Protein AF-0000000068861053 (afdb_homodimer)

Solvent-accessible surface area (backbone atoms only — not comparable to full-atom values): 31686 Å² total; per-residue (Å²): 107,69,65,54,48,49,48,45,47,49,52,53,30,37,48,51,23,45,45,50,47,47,49,28,47,44,50,40,40,70,69,30,47,99,65,58,81,65,46,40,50,53,49,49,38,52,48,47,28,47,41,24,44,53,26,14,46,42,41,76,76,38,82,82,45,64,50,58,52,48,43,45,41,19,20,31,13,18,29,27,35,18,42,12,42,46,40,29,34,52,51,9,43,51,45,47,50,52,54,49,50,51,52,49,53,54,50,59,70,61,54,86,80,71,61,70,78,63,63,88,63,83,74,65,75,71,63,59,28,36,48,41,15,48,51,30,24,54,50,48,53,41,49,35,23,50,32,42,52,74,44,67,76,67,73,76,86,71,84,74,76,84,80,70,83,70,75,82,66,65,64,81,79,61,71,50,81,82,70,37,58,45,52,48,37,35,47,50,13,50,47,50,44,46,42,54,45,30,25,33,42,12,24,28,55,25,48,51,66,89,54,40,41,62,51,42,52,59,52,44,54,35,38,33,50,49,19,34,68,57,29,65,48,57,70,64,57,39,50,54,56,19,46,26,29,44,52,16,23,51,52,21,31,54,48,43,71,70,61,42,91,81,41,66,56,55,25,50,28,18,6,34,25,17,11,34,28,35,34,47,10,47,32,55,36,34,36,39,49,56,68,64,42,79,76,60,57,60,56,67,56,39,45,51,30,19,49,50,23,21,46,51,31,56,26,40,38,74,77,88,109,68,65,55,48,50,49,45,46,50,52,53,31,37,48,50,22,45,46,51,46,46,49,26,47,44,50,39,40,68,70,31,47,100,65,56,80,65,46,42,50,54,50,50,40,51,47,48,28,47,40,22,44,53,26,13,46,41,43,78,75,38,82,84,44,63,50,58,52,49,42,44,41,18,21,30,13,17,30,28,35,18,42,13,42,45,40,28,34,53,52,9,43,52,46,48,51,53,55,50,51,51,53,49,52,53,48,58,70,64,50,82,81,70,61,70,78,64,62,86,63,82,74,66,74,72,61,59,28,36,49,41,15,48,50,30,24,55,49,48,52,41,49,35,24,51,33,43,53,73,46,66,76,68,72,77,84,71,85,76,79,84,80,71,85,71,77,82,66,63,64,81,80,62,73,49,82,83,71,37,58,46,51,48,35,34,47,49,13,51,46,51,46,47,41,52,44,31,26,34,43,12,24,26,56,25,48,52,65,89,53,40,42,60,50,43,52,59,51,43,54,37,37,32,48,50,19,34,68,57,29,64,49,55,70,64,58,39,48,54,55,20,47,28,29,45,51,16,22,52,53,21,32,52,49,41,70,70,59,42,91,82,41,65,56,57,27,50,28,18,6,34,23,17,10,34,28,34,33,47,9,48,32,54,37,34,34,40,50,56,70,64,39,80,76,61,58,59,57,68,58,39,43,49,30,20,49,50,23,21,46,53,31,56,24,41,37,74,76,89

Foldseek 3Di:
DVVVCVVCCCVPLLVLLVVLVVVLVCQLCVQQPVDDLVRSLVSLLVVLLCLLLVLQAVCVVPPDALLCLLLLLLLLLLLLLLCLPLPLLVVLQVLQVVLVVVVVVVVVVPDPPPVPPPPPPPPDRDRVLQVLLQCLQVVLVVLLVVLQPVLPPPDDPDPDDDPPVDDPPVPDLPPDDNVSVNSVSNVVSVLVSLLVLLLLLLLLLLQVRPCNSVSSVSSSSSSSSVSNVNHPDDSVSSNSNSCSSSVSNVVNNVVDVVPDDSDSSNSNSSSSSSNSSCNCSVPVRLVCSQVPVPDSDDNVSSVVSSVVSNSNSNSNSVVD/DVVVCCVCCCPPLLVLLVVLVVVLVCQLCVQQPVDDLVSSLVSLLVVLLCLLLVLQAVCVVPPDALLCLLLLLLLLLLLLLLCLPLPLLVVLQVLQVVLVVVVVVVVVVPDPPPVPPPPPPPPDRDRVLQVLLQCLQVVLVVLLVVLQPVLPPPDDPDPDDDPPVDDPPVPDLPPDDNVSVNSVSSVVSVLVSLLVLLLLLLLLLLQVGPCNSVVSVSSSSSSSSVSNSNHPNDSVSSNSNSCSSSVSNVVNNVVDVVPDDSDSSNSNSSSSSSNSSCNCSVPVRLVCSQVPVPDSDDNVSSVVSSVVSNSNSNSNSVVD

InterPro domains:
  IPR003689 Zinc/iron permease [PF02535] (42-317)

Nearest PDB structures (foldseek):
  5tsb-assembly1_A  TM=7.076E-01  e=1.874E-03  Bordetella bronchiseptica RB50
  4kjr-assembly1_A  TM=2.474E-01  e=1.618E+00  Bacillus subtilis subsp. subtilis str. 168
  6s4m-assembly1_A  TM=2.144E-01  e=9.714E+00  Homo sapiens
  4kjr-assembly1_A  TM=2.520E-01  e=1.442E+00  Bacillus subtilis subsp. subtilis str. 168

Structure (mmCIF, N/CA/C/O backbone):
data_AF-0000000068861053-model_v1
#
loop_
_entity.id
_entity.type
_entity.pdbx_description
1 polymer 'Uncharacterized protein'
#
loop_
_atom_site.group_PDB
_atom_site.id
_atom_site.type_symbol
_atom_site.label_atom_id
_atom_site.label_alt_id
_atom_site.label_comp_id
_atom_site.label_asym_id
_atom_site.label_entity_id
_atom_site.label_seq_id
_atom_site.pdbx_PDB_ins_code
_atom_site.Cartn_x
_atom_site.Cartn_y
_atom_site.Cartn_z
_atom_site.occupancy
_atom_site.B_iso_or_equiv
_atom_site.auth_seq_id
_atom_site.auth_comp_id
_atom_site.auth_asym_id
_atom_site.auth_atom_id
_atom_site.pdbx_PDB_model_num
ATOM 1 N N . MET A 1 1 ? 11.062 -18.984 18.422 1 30.14 1 MET A N 1
ATOM 2 C CA . MET A 1 1 ? 10.07 -17.906 18.391 1 30.14 1 MET A CA 1
ATOM 3 C C . MET A 1 1 ? 9.234 -17.984 17.109 1 30.14 1 MET A C 1
ATOM 5 O O . MET A 1 1 ? 8.008 -17.828 17.172 1 30.14 1 MET A O 1
ATOM 9 N N . GLY A 1 2 ? 9.836 -18.391 16.016 1 35.59 2 GLY A N 1
ATOM 10 C CA . GLY A 1 2 ? 9.141 -18.562 14.758 1 35.59 2 GLY A CA 1
ATOM 11 C C . GLY A 1 2 ? 8.18 -19.734 14.766 1 35.59 2 GLY A C 1
ATOM 12 O O . GLY A 1 2 ? 7.094 -19.656 14.18 1 35.59 2 GLY A O 1
ATOM 13 N N . ARG A 1 3 ? 8.664 -20.844 15.453 1 39.06 3 ARG A N 1
ATOM 14 C CA . ARG A 1 3 ? 7.797 -22.016 15.523 1 39.06 3 ARG A CA 1
ATOM 15 C C . ARG A 1 3 ? 6.562 -21.734 16.375 1 39.06 3 ARG A C 1
ATOM 17 O O . ARG A 1 3 ? 5.461 -22.188 16.047 1 39.06 3 ARG A O 1
ATOM 24 N N . VAL A 1 4 ? 6.816 -21.047 17.438 1 37.22 4 VAL A N 1
ATOM 25 C CA . VAL A 1 4 ? 5.727 -20.766 18.375 1 37.22 4 VAL A CA 1
ATOM 26 C C . VAL A 1 4 ? 4.738 -19.797 17.734 1 37.22 4 VAL A C 1
ATOM 28 O O . VAL A 1 4 ? 3.523 -19.969 17.844 1 37.22 4 VAL A O 1
ATOM 31 N N . LEU A 1 5 ? 5.297 -18.859 17.031 1 36.16 5 LEU A N 1
ATOM 32 C CA . LEU A 1 5 ? 4.406 -17.906 16.359 1 36.16 5 LEU A CA 1
ATOM 33 C C . LEU A 1 5 ? 3.592 -18.609 15.281 1 36.16 5 LEU A C 1
ATOM 35 O O . LEU A 1 5 ? 2.395 -18.344 15.133 1 36.16 5 LEU A O 1
ATOM 39 N N . LYS A 1 6 ? 4.211 -19.578 14.609 1 38.62 6 LYS A N 1
ATOM 40 C CA . LYS A 1 6 ? 3.504 -20.375 13.609 1 38.62 6 LYS A CA 1
ATOM 41 C C . LYS A 1 6 ? 2.387 -21.188 14.242 1 38.62 6 LYS A C 1
ATOM 43 O O . LYS A 1 6 ? 1.282 -21.266 13.703 1 38.62 6 LYS A O 1
ATOM 48 N N . ARG A 1 7 ? 2.822 -21.781 15.391 1 41.66 7 ARG A N 1
ATOM 49 C CA . ARG A 1 7 ? 1.844 -22.609 16.078 1 41.66 7 ARG A CA 1
ATOM 50 C C . ARG A 1 7 ? 0.684 -21.781 16.609 1 41.66 7 ARG A C 1
ATOM 52 O O . ARG A 1 7 ? -0.476 -22.188 16.516 1 41.66 7 ARG A O 1
ATOM 59 N N . PHE A 1 8 ? 1.021 -20.672 17.219 1 39.19 8 PHE A N 1
ATOM 60 C CA . PHE A 1 8 ? 0.018 -19.766 17.781 1 39.19 8 PHE A CA 1
ATOM 61 C C . PHE A 1 8 ? -0.873 -19.188 16.688 1 39.19 8 PHE A C 1
ATOM 63 O O . PHE A 1 8 ? -2.098 -19.172 16.812 1 39.19 8 PHE A O 1
ATOM 70 N N . LEU A 1 9 ? -0.251 -18.734 15.734 1 42.16 9 LEU A N 1
ATOM 71 C CA . LEU A 1 9 ? -1.024 -18.188 14.633 1 42.16 9 LEU A CA 1
ATOM 72 C C . LEU A 1 9 ? -1.871 -19.266 13.961 1 42.16 9 LEU A C 1
ATOM 74 O O . LEU A 1 9 ? -3.018 -19.016 13.586 1 42.16 9 LEU A O 1
ATOM 78 N N . LYS A 1 10 ? -1.307 -20.391 13.898 1 42.62 10 LYS A N 1
ATOM 79 C CA . LYS A 1 10 ? -2.053 -21.5 13.328 1 42.62 10 LYS A CA 1
ATOM 80 C C . LYS A 1 10 ? -3.26 -21.859 14.195 1 42.62 10 LYS A C 1
ATOM 82 O O . LYS A 1 10 ? -4.355 -22.078 13.68 1 42.62 10 LYS A O 1
ATOM 87 N N . GLU A 1 11 ? -2.914 -21.969 15.492 1 43.56 11 GLU A N 1
ATOM 88 C CA . GLU A 1 11 ? -3.984 -22.484 16.344 1 43.56 11 GLU A CA 1
ATOM 89 C C . GLU A 1 11 ? -5.066 -21.438 16.562 1 43.56 11 GLU A C 1
ATOM 91 O O . GLU A 1 11 ? -6.254 -21.719 16.406 1 43.56 11 GLU A O 1
ATOM 96 N N . HIS A 1 12 ? -4.645 -20.328 17.109 1 45.19 12 HIS A N 1
ATOM 97 C CA . HIS A 1 12 ? -5.66 -19.359 17.516 1 45.19 12 HIS A CA 1
ATOM 98 C C . HIS A 1 12 ? -6.219 -18.594 16.312 1 45.19 12 HIS A C 1
ATOM 100 O O . HIS A 1 12 ? -7.418 -18.312 16.25 1 45.19 12 HIS A O 1
ATOM 106 N N . ALA A 1 13 ? -5.332 -18.203 15.547 1 43.81 13 ALA A N 1
ATOM 107 C CA . ALA A 1 13 ? -5.785 -17.578 14.312 1 43.81 13 ALA A CA 1
ATOM 108 C C . ALA A 1 13 ? -6.664 -18.516 13.5 1 43.81 13 ALA A C 1
ATOM 110 O O . ALA A 1 13 ? -7.648 -18.094 12.891 1 43.81 13 ALA A O 1
ATOM 111 N N . ALA A 1 14 ? -6.285 -19.719 13.641 1 44.69 14 ALA A N 1
ATOM 112 C CA . ALA A 1 14 ? -7.102 -20.734 12.984 1 44.69 14 ALA A CA 1
ATOM 113 C C . ALA A 1 14 ? -8.508 -20.797 13.578 1 44.69 14 ALA A C 1
ATOM 115 O O . ALA A 1 14 ? -9.492 -20.891 12.852 1 44.69 14 ALA A O 1
ATOM 116 N N . TYR A 1 15 ? -8.539 -20.672 14.914 1 47.94 15 TYR A N 1
ATOM 117 C CA . TYR A 1 15 ? -9.852 -20.734 15.555 1 47.94 15 TYR A CA 1
ATOM 118 C C . TYR A 1 15 ? -10.688 -19.516 15.203 1 47.94 15 TYR A C 1
ATOM 120 O O . TYR A 1 15 ? -11.875 -19.625 14.906 1 47.94 15 TYR A O 1
ATOM 128 N N . ALA A 1 16 ? -9.992 -18.422 15.25 1 47.97 16 ALA A N 1
ATOM 129 C CA . ALA A 1 16 ? -10.727 -17.188 14.922 1 47.97 16 ALA A CA 1
ATOM 130 C C . ALA A 1 16 ? -11.125 -17.172 13.453 1 47.97 16 ALA A C 1
ATOM 132 O O . ALA A 1 16 ? -12.258 -16.828 13.117 1 47.97 16 ALA A O 1
ATOM 133 N N . ALA A 1 17 ? -10.219 -17.516 12.648 1 50.34 17 ALA A N 1
ATOM 134 C CA . ALA A 1 17 ? -10.516 -17.609 11.227 1 50.34 17 ALA A CA 1
ATOM 135 C C . ALA A 1 17 ? -11.602 -18.656 10.961 1 50.34 17 ALA A C 1
ATOM 137 O O . ALA A 1 17 ? -12.5 -18.438 10.141 1 50.34 17 ALA A O 1
ATOM 138 N N . ALA A 1 18 ? -11.43 -19.703 11.734 1 53.09 18 ALA A N 1
ATOM 139 C CA . ALA A 1 18 ? -12.453 -20.75 11.641 1 53.09 18 ALA A CA 1
ATOM 140 C C . ALA A 1 18 ? -13.82 -20.219 12.078 1 53.09 18 ALA A C 1
ATOM 142 O O . ALA A 1 18 ? -14.844 -20.547 11.469 1 53.09 18 ALA A O 1
ATOM 143 N N . GLY A 1 19 ? -13.773 -19.391 13.055 1 51.62 19 GLY A N 1
ATOM 144 C CA . GLY A 1 19 ? -15.031 -18.797 13.5 1 51.62 19 GLY A CA 1
ATOM 145 C C . GLY A 1 19 ? -15.641 -17.875 12.477 1 51.62 19 GLY A C 1
ATOM 146 O O . GLY A 1 19 ? -16.844 -17.938 12.211 1 51.62 19 GLY A O 1
ATOM 147 N N . VAL A 1 20 ? -14.82 -17.016 11.945 1 55 20 VAL A N 1
ATOM 148 C CA . VAL A 1 20 ? -15.305 -16.078 10.938 1 55 20 VAL A CA 1
ATOM 149 C C . VAL A 1 20 ? -15.766 -16.844 9.695 1 55 20 VAL A C 1
ATOM 151 O O . VAL A 1 20 ? -16.828 -16.547 9.141 1 55 20 VAL A O 1
ATOM 154 N N . ALA A 1 21 ? -14.906 -17.781 9.344 1 55.16 21 ALA A N 1
ATOM 155 C CA . ALA A 1 21 ? -15.281 -18.609 8.203 1 55.16 21 ALA A CA 1
ATOM 156 C C . ALA A 1 21 ? -16.562 -19.375 8.477 1 55.16 21 ALA A C 1
ATOM 158 O O . ALA A 1 21 ? -17.438 -19.484 7.609 1 55.16 21 ALA A O 1
ATOM 159 N N . ALA A 1 22 ? -16.578 -19.875 9.68 1 57.91 22 ALA A N 1
ATOM 160 C CA . ALA A 1 22 ? -17.781 -20.594 10.086 1 57.91 22 ALA A CA 1
ATOM 161 C C . ALA A 1 22 ? -19 -19.672 10.086 1 57.91 22 ALA A C 1
ATOM 163 O O . ALA A 1 22 ? -20.094 -20.062 9.641 1 57.91 22 ALA A O 1
ATOM 164 N N . THR A 1 23 ? -18.781 -18.5 10.594 1 55.31 23 THR A N 1
ATOM 165 C CA . THR A 1 23 ? -19.875 -17.531 10.594 1 55.31 23 THR A CA 1
ATOM 166 C C . THR A 1 23 ? -20.266 -17.156 9.164 1 55.31 23 THR A C 1
ATOM 168 O O . THR A 1 23 ? -21.453 -17.094 8.852 1 55.31 23 THR A O 1
ATOM 171 N N . ALA A 1 24 ? -19.297 -16.922 8.375 1 58.34 24 ALA A N 1
ATOM 172 C CA . ALA A 1 24 ? -19.562 -16.594 6.98 1 58.34 24 ALA A CA 1
ATOM 173 C C . ALA A 1 24 ? -20.297 -17.734 6.273 1 58.34 24 ALA A C 1
ATOM 175 O O . ALA A 1 24 ? -21.25 -17.484 5.535 1 58.34 24 ALA A O 1
ATOM 176 N N . ARG A 1 25 ? -19.812 -18.938 6.457 1 60.16 25 ARG A N 1
ATOM 177 C CA . ARG A 1 25 ? -20.469 -20.109 5.879 1 60.16 25 ARG A CA 1
ATOM 178 C C . ARG A 1 25 ? -21.875 -20.281 6.445 1 60.16 25 ARG A C 1
ATOM 180 O O . ARG A 1 25 ? -22.797 -20.656 5.719 1 60.16 25 ARG A O 1
ATOM 187 N N . GLY A 1 26 ? -21.891 -20.078 7.695 1 59.41 26 GLY A N 1
ATOM 188 C CA . GLY A 1 26 ? -23.203 -20.156 8.32 1 59.41 26 GLY A CA 1
ATOM 189 C C . GLY A 1 26 ? -24.203 -19.172 7.746 1 59.41 26 GLY A C 1
ATOM 190 O O . GLY A 1 26 ? -25.359 -19.516 7.496 1 59.41 26 GLY A O 1
ATOM 191 N N . ILE A 1 27 ? -23.734 -18 7.539 1 58.09 27 ILE A N 1
ATOM 192 C CA . ILE A 1 27 ? -24.609 -17 6.938 1 58.09 27 ILE A CA 1
ATOM 193 C C . ILE A 1 27 ? -24.984 -17.422 5.52 1 58.09 27 ILE A C 1
ATOM 195 O O . ILE A 1 27 ? -26.141 -17.297 5.113 1 58.09 27 ILE A O 1
ATOM 199 N N . GLY A 1 28 ? -23.969 -17.812 4.871 1 57.44 28 GLY A N 1
ATOM 200 C CA . GLY A 1 28 ? -24.219 -18.312 3.525 1 57.44 28 GLY A CA 1
ATOM 201 C C . GLY A 1 28 ? -25.219 -19.453 3.486 1 57.44 28 GLY A C 1
ATOM 202 O O . GLY A 1 28 ? -26.109 -19.469 2.635 1 57.44 28 GLY A O 1
ATOM 203 N N . GLU A 1 29 ? -24.891 -20.484 4.359 1 60.72 29 GLU A N 1
ATOM 204 C CA . GLU A 1 29 ? -25.781 -21.625 4.43 1 60.72 29 GLU A CA 1
ATOM 205 C C . GLU A 1 29 ? -27.188 -21.219 4.859 1 60.72 29 GLU A C 1
ATOM 207 O O . GLU A 1 29 ? -28.188 -21.734 4.336 1 60.72 29 GLU A O 1
ATOM 212 N N . ALA A 1 30 ? -27.156 -20.5 5.906 1 54.72 30 ALA A N 1
ATOM 213 C CA . ALA A 1 30 ? -28.453 -20.047 6.414 1 54.72 30 ALA A CA 1
ATOM 214 C C . ALA A 1 30 ? -29.234 -19.297 5.336 1 54.72 30 ALA A C 1
ATOM 216 O O . ALA A 1 30 ? -30.453 -19.422 5.254 1 54.72 30 ALA A O 1
ATOM 217 N N . ALA A 1 31 ? -28.516 -18.453 4.707 1 52.94 31 ALA A N 1
ATOM 218 C CA . ALA A 1 31 ? -29.156 -17.641 3.693 1 52.94 31 ALA A CA 1
ATOM 219 C C . ALA A 1 31 ? -29.516 -18.453 2.461 1 52.94 31 ALA A C 1
ATOM 221 O O . ALA A 1 31 ? -30.484 -18.156 1.761 1 52.94 31 ALA A O 1
ATOM 222 N N . SER A 1 32 ? -28.594 -19.297 2.07 1 53.94 32 SER A N 1
ATOM 223 C CA . SER A 1 32 ? -28.844 -19.953 0.788 1 53.94 32 SER A CA 1
ATOM 224 C C . SER A 1 32 ? -29.469 -21.328 0.979 1 53.94 32 SER A C 1
ATOM 226 O O . SER A 1 32 ? -29.953 -21.938 0.019 1 53.94 32 SER A O 1
ATOM 228 N N . GLY A 1 33 ? -29.984 -21.812 2.109 1 46 33 GLY A N 1
ATOM 229 C CA . GLY A 1 33 ? -30.281 -23.234 2.158 1 46 33 GLY A CA 1
ATOM 230 C C . GLY A 1 33 ? -29.219 -24.109 1.52 1 46 33 GLY A C 1
ATOM 231 O O . GLY A 1 33 ? -28.156 -23.609 1.144 1 46 33 GLY A O 1
ATOM 232 N N . GLU A 1 34 ? -29.281 -25.547 1.43 1 46.91 34 GLU A N 1
ATOM 233 C CA . GLU A 1 34 ? -28.391 -26.469 0.75 1 46.91 34 GLU A CA 1
ATOM 234 C C . GLU A 1 34 ? -27.875 -25.875 -0.56 1 46.91 34 GLU A C 1
ATOM 236 O O . GLU A 1 34 ? -27.141 -26.531 -1.297 1 46.91 34 GLU A O 1
ATOM 241 N N . GLU A 1 35 ? -28.547 -24.891 -1.276 1 49.84 35 GLU A N 1
ATOM 242 C CA . GLU A 1 35 ? -28.516 -24.703 -2.725 1 49.84 35 GLU A CA 1
ATOM 243 C C . GLU A 1 35 ? -27.219 -24.047 -3.17 1 49.84 35 GLU A C 1
ATOM 245 O O . GLU A 1 35 ? -26.469 -23.516 -2.346 1 49.84 35 GLU A O 1
ATOM 250 N N . SER A 1 36 ? -26.984 -23.391 -4.613 1 62.16 36 SER A N 1
ATOM 251 C CA . SER A 1 36 ? -26.047 -23.172 -5.711 1 62.16 36 SER A CA 1
ATOM 252 C C . SER A 1 36 ? -25.25 -21.875 -5.512 1 62.16 36 SER A C 1
ATOM 254 O O . SER A 1 36 ? -25.688 -20.984 -4.789 1 62.16 36 SER A O 1
ATOM 256 N N . GLU A 1 37 ? -23.984 -21.812 -5.699 1 64.62 37 GLU A N 1
ATOM 257 C CA . GLU A 1 37 ? -23.031 -20.719 -5.82 1 64.62 37 GLU A CA 1
ATOM 258 C C . GLU A 1 37 ? -23.719 -19.422 -6.25 1 64.62 37 GLU A C 1
ATOM 260 O O . GLU A 1 37 ? -23.422 -18.344 -5.738 1 64.62 37 GLU A O 1
ATOM 265 N N . ASP A 1 38 ? -24.812 -19.578 -6.922 1 72.69 38 ASP A N 1
ATOM 266 C CA . ASP A 1 38 ? -25.516 -18.422 -7.434 1 72.69 38 ASP A CA 1
ATOM 267 C C . ASP A 1 38 ? -26.391 -17.781 -6.348 1 72.69 38 ASP A C 1
ATOM 269 O O . ASP A 1 38 ? -26.484 -16.562 -6.266 1 72.69 38 ASP A O 1
ATOM 273 N N . GLN A 1 39 ? -26.891 -18.594 -5.484 1 78.62 39 GLN A N 1
ATOM 274 C CA . GLN A 1 39 ? -27.75 -18.062 -4.438 1 78.62 39 GLN A CA 1
ATOM 275 C C . GLN A 1 39 ? -26.938 -17.297 -3.395 1 78.62 39 GLN A C 1
ATOM 277 O O . GLN A 1 39 ? -27.375 -16.25 -2.91 1 78.62 39 GLN A O 1
ATOM 282 N N . SER A 1 40 ? -25.844 -17.797 -3.113 1 81.88 40 SER A N 1
ATOM 283 C CA . SER A 1 40 ? -24.969 -17.125 -2.146 1 81.88 40 SER A CA 1
ATOM 284 C C . SER A 1 40 ? -24.547 -15.758 -2.65 1 81.88 40 SER A C 1
ATOM 286 O O . SER A 1 40 ? -24.375 -14.828 -1.859 1 81.88 40 SER A O 1
ATOM 288 N N . PHE A 1 41 ? -24.484 -15.633 -3.961 1 87.19 41 PHE A N 1
ATOM 289 C CA . PHE A 1 41 ? -24.062 -14.383 -4.582 1 87.19 41 PHE A CA 1
ATOM 290 C C . PHE A 1 41 ? -25.109 -13.297 -4.363 1 87.19 41 PHE A C 1
ATOM 292 O O . PHE A 1 41 ? -24.781 -12.203 -3.895 1 87.19 41 PHE A O 1
ATOM 299 N N . TYR A 1 42 ? -26.344 -13.609 -4.539 1 87.31 42 TYR A N 1
ATOM 300 C CA . TYR A 1 42 ? -27.422 -12.625 -4.438 1 87.31 42 TYR A CA 1
ATOM 301 C C . TYR A 1 42 ? -27.734 -12.297 -2.979 1 87.31 42 TYR A C 1
ATOM 303 O O . TYR A 1 42 ? -28.094 -11.164 -2.65 1 87.31 42 TYR A O 1
ATOM 311 N N . VAL A 1 43 ? -27.531 -13.242 -2.164 1 86.88 43 VAL A N 1
ATOM 312 C CA . VAL A 1 43 ? -27.734 -13.008 -0.738 1 86.88 43 VAL A CA 1
ATOM 313 C C . VAL A 1 43 ? -26.672 -12.047 -0.218 1 86.88 43 VAL A C 1
ATOM 315 O O . VAL A 1 43 ? -26.969 -11.102 0.515 1 86.88 43 VAL A O 1
ATOM 318 N N . ALA A 1 44 ? -25.453 -12.328 -0.64 1 88 44 ALA A N 1
ATOM 319 C CA . ALA A 1 44 ? -24.359 -11.453 -0.238 1 88 44 ALA A CA 1
ATOM 320 C C . ALA A 1 44 ? -24.594 -10.031 -0.744 1 88 44 ALA A C 1
ATOM 322 O O . ALA A 1 44 ? -24.359 -9.062 -0.018 1 88 44 ALA A O 1
ATOM 323 N N . MET A 1 45 ? -25.062 -9.945 -1.951 1 89.62 45 MET A N 1
ATOM 324 C CA . MET A 1 45 ? -25.328 -8.656 -2.572 1 89.62 45 MET A CA 1
ATOM 325 C C . MET A 1 45 ? -26.391 -7.887 -1.791 1 89.62 45 MET A C 1
ATOM 327 O O . MET A 1 45 ? -26.203 -6.711 -1.474 1 89.62 45 MET A O 1
ATOM 331 N N . ALA A 1 46 ? -27.453 -8.562 -1.428 1 89.5 46 ALA A N 1
ATOM 332 C CA . ALA A 1 46 ? -28.562 -7.949 -0.697 1 89.5 46 ALA A CA 1
ATOM 333 C C . ALA A 1 46 ? -28.141 -7.555 0.713 1 89.5 46 ALA A C 1
ATOM 335 O O . ALA A 1 46 ? -28.5 -6.48 1.197 1 89.5 46 ALA A O 1
ATOM 336 N N . LEU A 1 47 ? -27.375 -8.367 1.295 1 88.62 47 LEU A N 1
ATOM 337 C CA . LEU A 1 47 ? -26.938 -8.109 2.662 1 88.62 47 LEU A CA 1
ATOM 338 C C . LEU A 1 47 ? -25.969 -6.926 2.709 1 88.62 47 LEU A C 1
ATOM 340 O O . LEU A 1 47 ? -26.016 -6.121 3.641 1 88.62 47 LEU A O 1
ATOM 344 N N . LEU A 1 48 ? -25.094 -6.887 1.726 1 91.31 48 LEU A N 1
ATOM 345 C CA . LEU A 1 48 ? -24.172 -5.766 1.689 1 91.31 48 LEU A CA 1
ATOM 346 C C . LEU A 1 48 ? -24.906 -4.449 1.468 1 91.31 48 LEU A C 1
ATOM 348 O O . LEU A 1 48 ? -24.547 -3.428 2.059 1 91.31 48 LEU A O 1
ATOM 352 N N . PHE A 1 49 ? -25.953 -4.504 0.63 1 90.5 49 PHE A N 1
ATOM 353 C CA . PHE A 1 49 ? -26.781 -3.32 0.421 1 90.5 49 PHE A CA 1
ATOM 354 C C . PHE A 1 49 ? -27.469 -2.906 1.715 1 90.5 49 PHE A C 1
ATOM 356 O O . PHE A 1 49 ? -27.438 -1.731 2.09 1 90.5 49 PHE A O 1
ATOM 363 N N . ALA A 1 50 ? -28.031 -3.848 2.363 1 88.69 50 ALA A N 1
ATOM 364 C CA . ALA A 1 50 ? -28.766 -3.582 3.594 1 88.69 50 ALA A CA 1
ATOM 365 C C . ALA A 1 50 ? -27.844 -3.047 4.684 1 88.69 50 ALA A C 1
ATOM 367 O O . ALA A 1 50 ? -28.203 -2.102 5.395 1 88.69 50 ALA A O 1
ATOM 368 N N . LEU A 1 51 ? -26.766 -3.65 4.805 1 88.25 51 LEU A N 1
ATOM 369 C CA . LEU A 1 51 ? -25.797 -3.236 5.82 1 88.25 51 LEU A CA 1
ATOM 370 C C . LEU A 1 51 ? -25.375 -1.786 5.609 1 88.25 51 LEU A C 1
ATOM 372 O O . LEU A 1 51 ? -25.344 -1 6.559 1 88.25 51 LEU A O 1
ATOM 376 N N . ALA A 1 52 ? -25.047 -1.462 4.387 1 87.94 52 ALA A N 1
ATOM 377 C CA . ALA A 1 52 ? -24.609 -0.103 4.07 1 87.94 52 ALA A CA 1
ATOM 378 C C . ALA A 1 52 ? -25.75 0.894 4.254 1 87.94 52 ALA A C 1
ATOM 380 O O . ALA A 1 52 ? -25.562 1.978 4.809 1 87.94 52 ALA A O 1
ATOM 381 N N . PHE A 1 53 ? -26.922 0.499 3.85 1 85.31 53 PHE A N 1
ATOM 382 C CA . PHE A 1 53 ? -28.062 1.409 3.883 1 85.31 53 PHE A CA 1
ATOM 383 C C . PHE A 1 53 ? -28.562 1.608 5.309 1 85.31 53 PHE A C 1
ATOM 385 O O . PHE A 1 53 ? -28.812 2.738 5.734 1 85.31 53 PHE A O 1
ATOM 392 N N . ILE A 1 54 ? -28.641 0.606 6.082 1 83.5 54 ILE A N 1
ATOM 393 C CA . ILE A 1 54 ? -29.141 0.679 7.453 1 83.5 54 ILE A CA 1
ATOM 394 C C . ILE A 1 54 ? -28.062 1.267 8.359 1 83.5 54 ILE A C 1
ATOM 396 O O . ILE A 1 54 ? -28.359 2.045 9.266 1 83.5 54 ILE A O 1
ATOM 400 N N . GLY A 1 55 ? -26.844 0.899 8.141 1 82.06 55 GLY A N 1
ATOM 401 C CA . GLY A 1 55 ? -25.734 1.411 8.938 1 82.06 55 GLY A CA 1
ATOM 402 C C . GLY A 1 55 ? -25.625 2.924 8.898 1 82.06 55 GLY A C 1
ATOM 403 O O . GLY A 1 55 ? -25.203 3.547 9.875 1 82.06 55 GLY A O 1
ATOM 404 N N . GLY A 1 56 ? -25.922 3.498 7.773 1 79.19 56 GLY A N 1
ATOM 405 C CA . GLY A 1 56 ? -25.859 4.941 7.629 1 79.19 56 GLY A CA 1
ATOM 406 C C . GLY A 1 56 ? -26.875 5.676 8.469 1 79.19 56 GLY A C 1
ATOM 407 O O . GLY A 1 56 ? -26.719 6.863 8.766 1 79.19 56 GLY A O 1
ATOM 408 N N . PHE A 1 57 ? -27.891 4.969 8.945 1 77.69 57 PHE A N 1
ATOM 409 C CA . PHE A 1 57 ? -28.953 5.605 9.727 1 77.69 57 PHE A CA 1
ATOM 410 C C . PHE A 1 57 ? -28.75 5.344 11.211 1 77.69 57 PHE A C 1
ATOM 412 O O . PHE A 1 57 ? -29.422 5.949 12.055 1 77.69 57 PHE A O 1
ATOM 419 N N . LEU A 1 58 ? -27.781 4.609 11.531 1 76.62 58 LEU A N 1
ATOM 420 C CA . LEU A 1 58 ? -27.578 4.188 12.906 1 76.62 58 LEU A CA 1
ATOM 421 C C . LEU A 1 58 ? -27.109 5.355 13.766 1 76.62 58 LEU A C 1
ATOM 423 O O . LEU A 1 58 ? -27.516 5.484 14.922 1 76.62 58 LEU A O 1
ATOM 427 N N . PRO A 1 59 ? -26.297 6.242 13.227 1 73.62 59 PRO A N 1
ATOM 428 C CA . PRO A 1 59 ? -25.875 7.375 14.055 1 73.62 59 PRO A CA 1
ATOM 429 C C . PRO A 1 59 ? -27.047 8.273 14.461 1 73.62 59 PRO A C 1
ATOM 431 O O . PRO A 1 59 ? -26.922 9.039 15.422 1 73.62 59 PRO A O 1
ATOM 434 N N . MET A 1 60 ? -28.078 8.211 13.734 1 69.19 60 MET A N 1
ATOM 435 C CA . MET A 1 60 ? -29.25 9.016 14.07 1 69.19 60 MET A CA 1
ATOM 436 C C . MET A 1 60 ? -29.922 8.484 15.328 1 69.19 60 MET A C 1
ATOM 438 O O . MET A 1 60 ? -30.609 9.227 16.031 1 69.19 60 MET A O 1
ATOM 442 N N . ILE A 1 61 ? -29.688 7.258 15.531 1 67.5 61 ILE A N 1
ATOM 443 C CA . ILE A 1 61 ? -30.344 6.629 16.672 1 67.5 61 ILE A CA 1
ATOM 444 C C . ILE A 1 61 ? -29.375 6.516 17.828 1 67.5 61 ILE A C 1
ATOM 446 O O . ILE A 1 61 ? -29.766 6.59 19 1 67.5 61 ILE A O 1
ATOM 450 N N . LEU A 1 62 ? -28.172 6.34 17.453 1 71 62 LEU A N 1
ATOM 451 C CA . LEU A 1 62 ? -27.156 6.152 18.484 1 71 62 LEU A CA 1
ATOM 452 C C . LEU A 1 62 ? -26.312 7.414 18.656 1 71 62 LEU A C 1
ATOM 454 O O . LEU A 1 62 ? -26.078 8.148 17.688 1 71 62 LEU A O 1
ATOM 458 N N . GLN A 1 63 ? -26.031 7.852 19.891 1 68.38 63 GLN A N 1
ATOM 459 C CA . GLN A 1 63 ? -25.125 8.969 20.141 1 68.38 63 GLN A CA 1
ATOM 460 C C . GLN A 1 63 ? -23.734 8.672 19.594 1 68.38 63 GLN A C 1
ATOM 462 O O . GLN A 1 63 ? -23.188 7.59 19.828 1 68.38 63 GLN A O 1
ATOM 467 N N . LYS A 1 64 ? -23.375 9.5 18.656 1 70.12 64 LYS A N 1
ATOM 468 C CA . LYS A 1 64 ? -22.031 9.375 18.094 1 70.12 64 LYS A CA 1
ATOM 469 C C . LYS A 1 64 ? -20.969 9.516 19.188 1 70.12 64 LYS A C 1
ATOM 471 O O . LYS A 1 64 ? -21 10.461 19.969 1 70.12 64 LYS A O 1
ATOM 476 N N . ASN A 1 65 ? -20.328 8.367 19.484 1 77.44 65 ASN A N 1
ATOM 477 C CA . ASN A 1 65 ? -19.188 8.359 20.391 1 77.44 65 ASN A CA 1
ATOM 478 C C . ASN A 1 65 ? -17.875 8.398 19.625 1 77.44 65 ASN A C 1
ATOM 480 O O . ASN A 1 65 ? -17.562 7.473 18.875 1 77.44 65 ASN A O 1
ATOM 484 N N . ASP A 1 66 ? -17.156 9.43 19.875 1 80.69 66 ASP A N 1
ATOM 485 C CA . ASP A 1 66 ? -15.93 9.664 19.125 1 80.69 66 ASP A CA 1
ATOM 486 C C . ASP A 1 66 ? -14.922 8.539 19.359 1 80.69 66 ASP A C 1
ATOM 488 O O . ASP A 1 66 ? -14.148 8.188 18.453 1 80.69 66 ASP A O 1
ATOM 492 N N . ALA A 1 67 ? -15 7.988 20.516 1 82.88 67 ALA A N 1
ATOM 493 C CA . ALA A 1 67 ? -14.055 6.922 20.844 1 82.88 67 ALA A CA 1
ATOM 494 C C . ALA A 1 67 ? -14.383 5.645 20.078 1 82.88 67 ALA A C 1
ATOM 496 O O . ALA A 1 67 ? -13.484 4.949 19.594 1 82.88 67 ALA A O 1
ATOM 497 N N . ILE A 1 68 ? -15.688 5.383 19.938 1 82.69 68 ILE A N 1
ATOM 498 C CA . ILE A 1 68 ? -16.125 4.188 19.234 1 82.69 68 ILE A CA 1
ATOM 499 C C . ILE A 1 68 ? -15.852 4.355 17.734 1 82.69 68 ILE A C 1
ATOM 501 O O . ILE A 1 68 ? -15.438 3.406 17.062 1 82.69 68 ILE A O 1
ATOM 505 N N . LEU A 1 69 ? -15.992 5.531 17.266 1 83 69 LEU A N 1
ATOM 506 C CA . LEU A 1 69 ? -15.727 5.793 15.859 1 83 69 LEU A CA 1
ATOM 507 C C . LEU A 1 69 ? -14.234 5.691 15.562 1 83 69 LEU A C 1
ATOM 509 O O . LEU A 1 69 ? -13.844 5.176 14.508 1 83 69 LEU A O 1
ATOM 513 N N . CYS A 1 70 ? -13.469 6.113 16.531 1 87.06 70 CYS A N 1
ATOM 514 C CA . CYS A 1 70 ? -12.023 6.074 16.375 1 87.06 70 CYS A CA 1
ATOM 515 C C . CYS A 1 70 ? -11.523 4.637 16.312 1 87.06 70 CYS A C 1
ATOM 517 O O . CYS A 1 70 ? -10.812 4.266 15.367 1 87.06 70 CYS A O 1
ATOM 519 N N . VAL A 1 71 ? -11.961 3.863 17.234 1 88 71 VAL A N 1
ATOM 520 C CA . VAL A 1 71 ? -11.477 2.484 17.281 1 88 71 VAL A CA 1
ATOM 521 C C . VAL A 1 71 ? -12.07 1.69 16.125 1 88 71 VAL A C 1
ATOM 523 O O . VAL A 1 71 ? -11.406 0.833 15.547 1 88 71 VAL A O 1
ATOM 526 N N . GLY A 1 72 ? -13.336 1.972 15.82 1 87.19 72 GLY A N 1
ATOM 527 C CA . GLY A 1 72 ? -13.961 1.333 14.664 1 87.19 72 GLY A CA 1
ATOM 528 C C . GLY A 1 72 ? -13.25 1.643 13.359 1 87.19 72 GLY A C 1
ATOM 529 O O . GLY A 1 72 ? -13.055 0.755 12.531 1 87.19 72 GLY A O 1
ATOM 530 N N . ASP A 1 73 ? -12.859 2.83 13.203 1 88.69 73 ASP A N 1
ATOM 531 C CA . ASP A 1 73 ? -12.133 3.248 12.008 1 88.69 73 ASP A CA 1
ATOM 532 C C . ASP A 1 73 ? -10.781 2.557 11.922 1 88.69 73 ASP A C 1
ATOM 534 O O . ASP A 1 73 ? -10.367 2.111 10.844 1 88.69 73 ASP A O 1
ATOM 538 N N . CYS A 1 74 ? -10.156 2.48 13.062 1 92.06 74 CYS A N 1
ATOM 539 C CA . CYS A 1 74 ? -8.852 1.827 13.078 1 92.06 74 CYS A CA 1
ATOM 540 C C . CYS A 1 74 ? -8.984 0.344 12.75 1 92.06 74 CYS A C 1
ATOM 542 O O . CYS A 1 74 ? -8.188 -0.201 11.984 1 92.06 74 CYS A O 1
ATOM 544 N N . PHE A 1 75 ? -9.969 -0.257 13.359 1 91.56 75 PHE A N 1
ATOM 545 C CA . PHE A 1 75 ? -10.25 -1.655 13.062 1 91.56 75 PHE A CA 1
ATOM 546 C C . PHE A 1 75 ? -10.555 -1.84 11.578 1 91.56 75 PHE A C 1
ATOM 548 O O . PHE A 1 75 ? -9.992 -2.725 10.93 1 91.56 75 PHE A O 1
ATOM 555 N N . SER A 1 76 ? -11.391 -0.968 11.039 1 89.75 76 SER A N 1
ATOM 556 C CA . SER A 1 76 ? -11.773 -1.027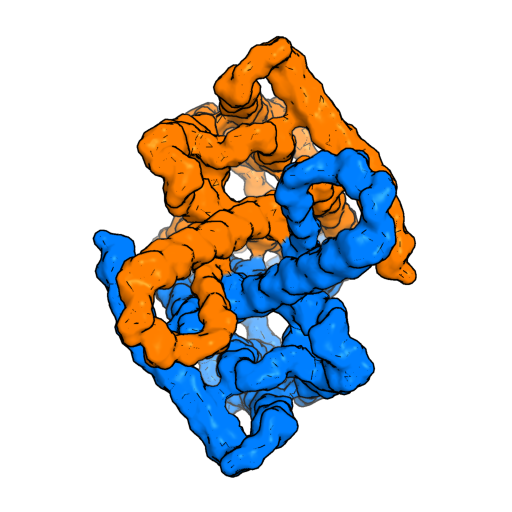 9.633 1 89.75 76 SER A CA 1
ATOM 557 C C . SER A 1 76 ? -10.578 -0.776 8.719 1 89.75 76 SER A C 1
ATOM 559 O O . SER A 1 76 ? -10.438 -1.422 7.68 1 89.75 76 SER A O 1
ATOM 561 N N . GLY A 1 77 ? -9.766 0.197 9.109 1 93 77 GLY A N 1
ATOM 562 C CA . GLY A 1 77 ? -8.57 0.468 8.336 1 93 77 GLY A CA 1
ATOM 563 C C . GLY A 1 77 ? -7.645 -0.729 8.234 1 93 77 GLY A C 1
ATOM 564 O O . GLY A 1 77 ? -7.133 -1.034 7.152 1 93 77 GLY A O 1
ATOM 565 N N . GLY A 1 78 ? -7.406 -1.437 9.383 1 94.69 78 GLY A N 1
ATOM 566 C CA . GLY A 1 78 ? -6.621 -2.658 9.375 1 94.69 78 GLY A CA 1
ATOM 567 C C . GLY A 1 78 ? -7.219 -3.752 8.508 1 94.69 78 GLY A C 1
ATOM 568 O O . GLY A 1 78 ? -6.496 -4.461 7.809 1 94.69 78 GLY A O 1
ATOM 569 N N . LEU A 1 79 ? -8.484 -3.861 8.586 1 92.25 79 LEU A N 1
ATOM 570 C CA . LEU A 1 79 ? -9.203 -4.848 7.785 1 92.25 79 LEU A CA 1
ATOM 571 C C . LEU A 1 79 ? -9.008 -4.586 6.297 1 92.25 79 LEU A C 1
ATOM 573 O O . LEU A 1 79 ? -8.773 -5.516 5.52 1 92.25 79 LEU A O 1
ATOM 577 N N . LEU A 1 80 ? -9.109 -3.344 5.926 1 92.38 80 LEU A N 1
ATOM 578 C CA . LEU A 1 80 ? -8.984 -2.957 4.523 1 92.38 80 LEU A CA 1
ATOM 579 C C . LEU A 1 80 ? -7.57 -3.215 4.012 1 92.38 80 LEU A C 1
ATOM 581 O O . LEU A 1 80 ? -7.391 -3.738 2.908 1 92.38 80 LEU A O 1
ATOM 585 N N . VAL A 1 81 ? -6.617 -2.852 4.797 1 95.75 81 VAL A N 1
ATOM 586 C CA . VAL A 1 81 ? -5.23 -3.123 4.43 1 95.75 81 VAL A CA 1
ATOM 587 C C . VAL A 1 81 ? -5.02 -4.629 4.281 1 95.75 81 VAL A C 1
ATOM 589 O O . VAL A 1 81 ? -4.379 -5.078 3.326 1 95.75 81 VAL A O 1
ATOM 592 N N . GLY A 1 82 ? -5.57 -5.406 5.211 1 93.94 82 GLY A N 1
ATOM 593 C CA . GLY A 1 82 ? -5.496 -6.855 5.137 1 93.94 82 GLY A CA 1
ATOM 594 C C . GLY A 1 82 ? -6.188 -7.43 3.918 1 93.94 82 GLY A C 1
ATOM 595 O O . GLY A 1 82 ? -5.672 -8.344 3.273 1 93.94 82 GLY A O 1
ATOM 596 N N . ALA A 1 83 ? -7.336 -6.926 3.6 1 90.69 83 ALA A N 1
ATOM 597 C CA . ALA A 1 83 ? -8.062 -7.387 2.42 1 90.69 83 ALA A CA 1
ATOM 598 C C . ALA A 1 83 ?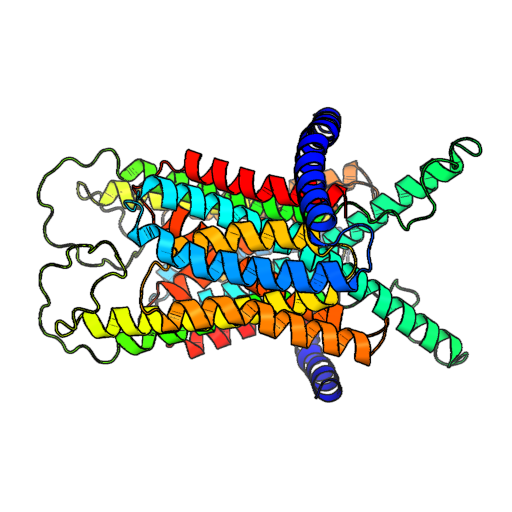 -7.273 -7.105 1.145 1 90.69 83 ALA A C 1
ATOM 600 O O . ALA A 1 83 ? -7.238 -7.934 0.232 1 90.69 83 ALA A O 1
ATOM 601 N N . ALA A 1 84 ? -6.637 -5.965 1.133 1 94.19 84 ALA A N 1
ATOM 602 C CA . ALA A 1 84 ? -5.863 -5.57 -0.044 1 94.19 84 ALA A CA 1
ATOM 603 C C . ALA A 1 84 ? -4.613 -6.434 -0.189 1 94.19 84 ALA A C 1
ATOM 605 O O . ALA A 1 84 ? -4.371 -7.016 -1.249 1 94.19 84 ALA A O 1
ATOM 606 N N . LEU A 1 85 ? -3.846 -6.602 0.916 1 96.44 85 LEU A N 1
ATOM 607 C CA . LEU A 1 85 ? -2.51 -7.184 0.817 1 96.44 85 LEU A CA 1
ATOM 608 C C . LEU A 1 85 ? -2.547 -8.68 1.107 1 96.44 85 LEU A C 1
ATOM 610 O O . LEU A 1 85 ? -1.704 -9.43 0.615 1 96.44 85 LEU A O 1
ATOM 614 N N . MET A 1 86 ? -3.533 -9.156 1.839 1 92.88 86 MET A N 1
ATOM 615 C CA . MET A 1 86 ? -3.523 -10.57 2.219 1 92.88 86 MET A CA 1
ATOM 616 C C . MET A 1 86 ? -4.438 -11.383 1.309 1 92.88 86 MET A C 1
ATOM 618 O O . MET A 1 86 ? -4.352 -12.609 1.274 1 92.88 86 MET A O 1
ATOM 622 N N . HIS A 1 87 ? -5.25 -10.711 0.583 1 89.25 87 HIS A N 1
ATOM 623 C CA . HIS A 1 87 ? -6.223 -11.484 -0.175 1 89.25 87 HIS A CA 1
ATOM 624 C C . HIS A 1 87 ? -6.285 -11.023 -1.627 1 89.25 87 HIS A C 1
ATOM 626 O O . HIS A 1 87 ? -5.898 -11.766 -2.535 1 89.25 87 HIS A O 1
ATOM 632 N N . MET A 1 88 ? -6.637 -9.812 -1.868 1 91.81 88 MET A N 1
ATOM 633 C CA . MET A 1 88 ? -6.934 -9.352 -3.223 1 91.81 88 MET A CA 1
ATOM 634 C C . MET A 1 88 ? -5.672 -9.312 -4.074 1 91.81 88 MET A C 1
ATOM 636 O O . MET A 1 88 ? -5.668 -9.781 -5.211 1 91.81 88 MET A O 1
ATOM 640 N N . LEU A 1 89 ? -4.625 -8.742 -3.531 1 95.69 89 LEU A N 1
ATOM 641 C CA . LEU A 1 89 ? -3.418 -8.586 -4.332 1 95.69 89 LEU A CA 1
ATOM 642 C C . LEU A 1 89 ? -2.729 -9.93 -4.547 1 95.69 89 LEU A C 1
ATOM 644 O O . LEU A 1 89 ? -2.312 -10.242 -5.664 1 95.69 89 LEU A O 1
ATOM 648 N N . PRO A 1 90 ? -2.584 -10.75 -3.504 1 94.19 90 PRO A N 1
ATOM 649 C CA . PRO A 1 90 ? -2.014 -12.078 -3.75 1 94.19 90 PRO A CA 1
ATOM 650 C C . PRO A 1 90 ? -2.832 -12.898 -4.746 1 94.19 90 PRO A C 1
ATOM 652 O O . PRO A 1 90 ? -2.266 -13.602 -5.582 1 94.19 90 PRO A O 1
ATOM 655 N N . GLU A 1 91 ? -4.148 -12.812 -4.656 1 89.94 91 GLU A N 1
ATOM 656 C CA . GLU A 1 91 ? -4.996 -13.508 -5.617 1 89.94 91 GLU A CA 1
ATOM 657 C C . GLU A 1 91 ? -4.75 -13.008 -7.035 1 89.94 91 GLU A C 1
ATOM 659 O O . GLU A 1 91 ? -4.633 -13.797 -7.973 1 89.94 91 GLU A O 1
ATOM 664 N N . SER A 1 92 ? -4.727 -11.742 -7.156 1 94.12 92 SER A N 1
ATOM 665 C CA . SER A 1 92 ? -4.453 -11.156 -8.461 1 94.12 92 SER A CA 1
ATOM 666 C C . SER A 1 92 ? -3.076 -11.555 -8.977 1 94.12 92 SER A C 1
ATOM 668 O O . SER A 1 92 ? -2.91 -11.836 -10.164 1 94.12 92 SER A O 1
ATOM 670 N N . ALA A 1 93 ? -2.072 -11.594 -8.141 1 94.44 93 ALA A N 1
ATOM 671 C CA . ALA A 1 93 ? -0.711 -11.969 -8.523 1 94.44 93 ALA A CA 1
ATOM 672 C C . ALA A 1 93 ? -0.649 -13.414 -9 1 94.44 93 ALA A C 1
ATOM 674 O O . ALA A 1 93 ? 0.095 -13.734 -9.93 1 94.44 93 ALA A O 1
ATOM 675 N N . GLU A 1 94 ? -1.352 -14.234 -8.32 1 90.88 94 GLU A N 1
ATOM 676 C CA . GLU A 1 94 ? -1.406 -15.633 -8.734 1 90.88 94 GLU A CA 1
ATOM 677 C C . GLU A 1 94 ? -2.014 -15.773 -10.125 1 90.88 94 GLU A C 1
ATOM 679 O O . GLU A 1 94 ? -1.531 -16.547 -10.945 1 90.88 94 GLU A O 1
ATOM 684 N N . LEU A 1 95 ? -3.088 -15.031 -10.352 1 89.56 95 LEU A N 1
ATOM 685 C CA . LEU A 1 95 ? -3.725 -15.047 -11.664 1 89.56 95 LEU A CA 1
ATOM 686 C C . LEU A 1 95 ? -2.773 -14.523 -12.734 1 89.56 95 LEU A C 1
ATOM 688 O O . LEU A 1 95 ? -2.795 -14.992 -13.875 1 89.56 95 LEU A O 1
ATOM 692 N N . ASN A 1 96 ? -1.996 -13.539 -12.328 1 92.44 96 ASN A N 1
ATOM 693 C CA . ASN A 1 96 ? -0.984 -13 -13.234 1 92.44 96 ASN A CA 1
ATOM 694 C C . ASN A 1 96 ? 0.014 -14.07 -13.656 1 92.44 96 ASN A C 1
ATOM 696 O O . ASN A 1 96 ? 0.382 -14.156 -14.836 1 92.44 96 ASN A O 1
ATOM 700 N N . GLU A 1 97 ? 0.421 -14.883 -12.766 1 88.19 97 GLU A N 1
ATOM 701 C CA . GLU A 1 97 ? 1.358 -15.961 -13.055 1 88.19 97 GLU A CA 1
ATOM 702 C C . GLU A 1 97 ? 0.711 -17.031 -13.922 1 88.19 97 GLU A C 1
ATOM 704 O O . GLU A 1 97 ? 1.347 -17.562 -14.836 1 88.19 97 GLU A O 1
ATOM 709 N N . MET A 1 98 ? -0.476 -17.344 -13.648 1 85.5 98 MET A N 1
ATOM 710 C CA . MET A 1 98 ? -1.194 -18.359 -14.422 1 85.5 98 MET A CA 1
ATOM 711 C C . MET A 1 98 ? -1.367 -17.906 -15.867 1 85.5 98 MET A C 1
ATOM 713 O O . MET A 1 98 ? -1.168 -18.703 -16.797 1 85.5 98 MET A O 1
ATOM 717 N N . LEU A 1 99 ? -1.728 -16.703 -16 1 84.81 99 LEU A N 1
ATOM 718 C CA . LEU A 1 99 ? -1.943 -16.172 -17.344 1 84.81 99 LEU A CA 1
ATOM 719 C C . LEU A 1 99 ? -0.631 -16.109 -18.125 1 84.81 99 LEU A C 1
ATOM 721 O O . LEU A 1 99 ? -0.607 -16.328 -19.328 1 84.81 99 LEU A O 1
ATOM 725 N N . ALA A 1 100 ? 0.452 -15.797 -17.438 1 81.38 100 ALA A N 1
ATOM 726 C CA . ALA A 1 100 ? 1.771 -15.75 -18.062 1 81.38 100 ALA A CA 1
ATOM 727 C C . ALA A 1 100 ? 2.223 -17.141 -18.484 1 81.38 100 ALA A C 1
ATOM 729 O O . ALA A 1 100 ? 2.854 -17.297 -19.531 1 81.38 100 ALA A O 1
ATOM 730 N N . GLY A 1 101 ? 2.004 -18.094 -17.672 1 78.06 101 GLY A N 1
ATOM 731 C CA . GLY A 1 101 ? 2.336 -19.469 -18.016 1 78.06 101 GLY A CA 1
ATOM 732 C C . GLY A 1 101 ? 1.585 -19.984 -19.219 1 78.06 101 GLY A C 1
ATOM 733 O O . GLY A 1 101 ? 2.146 -20.703 -20.047 1 78.06 101 GLY A O 1
ATOM 734 N N . GLU A 1 102 ? 0.407 -19.672 -19.344 1 72.69 102 GLU A N 1
ATOM 735 C CA . GLU A 1 102 ? -0.401 -20.109 -20.484 1 72.69 102 GLU A CA 1
ATOM 736 C C . GLU A 1 102 ? 0.097 -19.484 -21.781 1 72.69 102 GLU A C 1
ATOM 738 O O . GLU A 1 102 ? 0.115 -20.141 -22.828 1 72.69 102 GLU A O 1
ATOM 743 N N . GLU A 1 103 ? 0.492 -18.266 -21.656 1 66.38 103 GLU A N 1
ATOM 744 C CA . GLU A 1 103 ? 1.016 -17.578 -22.844 1 66.38 103 GLU A CA 1
ATOM 745 C C . GLU A 1 103 ? 2.324 -18.203 -23.312 1 66.38 103 GLU A C 1
ATOM 747 O O . GLU A 1 103 ? 2.57 -18.328 -24.516 1 66.38 103 GLU A O 1
ATOM 752 N N . GLU A 1 104 ? 3.133 -18.609 -22.328 1 66.56 104 GLU A N 1
ATOM 753 C CA . GLU A 1 104 ? 4.398 -19.266 -22.656 1 66.56 104 GLU A CA 1
ATOM 754 C C . GLU A 1 104 ? 4.168 -20.641 -23.297 1 66.56 104 GLU A C 1
ATOM 756 O O . GLU A 1 104 ? 4.867 -21.016 -24.234 1 66.56 104 GLU A O 1
ATOM 761 N N . GLU A 1 105 ? 3.256 -21.328 -22.75 1 63.97 105 GLU A N 1
ATOM 762 C CA . GLU A 1 105 ? 2.939 -22.641 -23.312 1 63.97 105 GLU A CA 1
ATOM 763 C C . GLU A 1 105 ? 2.4 -22.516 -24.734 1 63.97 105 GLU A C 1
ATOM 765 O O . GLU A 1 105 ? 2.746 -23.328 -25.609 1 63.97 105 GLU A O 1
ATOM 770 N N . GLU A 1 106 ? 1.632 -21.578 -24.938 1 59.72 106 GLU A N 1
ATOM 771 C CA . GLU A 1 106 ? 1.074 -21.359 -26.266 1 59.72 106 GLU A CA 1
ATOM 772 C C . GLU A 1 106 ? 2.16 -20.969 -27.25 1 59.72 106 GLU A C 1
ATOM 774 O O . GLU A 1 106 ? 2.117 -21.359 -28.422 1 59.72 106 GLU A O 1
ATOM 779 N N . ASP A 1 107 ? 3.078 -20.141 -26.719 1 56.72 107 ASP A N 1
ATOM 780 C CA . ASP A 1 107 ? 4.188 -19.719 -27.578 1 56.72 107 ASP A CA 1
ATOM 781 C C . ASP A 1 107 ? 5.117 -20.891 -27.875 1 56.72 107 ASP A C 1
ATOM 783 O O . ASP A 1 107 ? 5.711 -20.953 -28.953 1 56.72 107 ASP A O 1
ATOM 787 N N . GLU A 1 108 ? 5.379 -21.734 -26.859 1 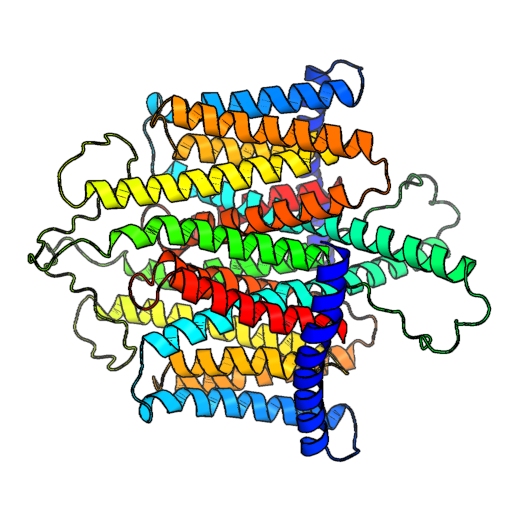57.59 108 GLU A N 1
ATOM 788 C CA . GLU A 1 108 ? 6.211 -22.906 -27.094 1 57.59 108 GLU A CA 1
ATOM 789 C C . GLU A 1 108 ? 5.578 -23.844 -28.125 1 57.59 108 GLU A C 1
ATOM 791 O O . GLU A 1 108 ? 6.281 -24.5 -28.891 1 57.59 108 GLU A O 1
ATOM 796 N N . ASP A 1 109 ? 4.293 -24.062 -28.078 1 51.56 109 ASP A N 1
ATOM 797 C CA . ASP A 1 109 ? 3.66 -24.922 -29.062 1 51.56 109 ASP A CA 1
ATOM 798 C C . ASP A 1 109 ? 3.781 -24.312 -30.469 1 51.56 109 ASP A C 1
ATOM 800 O O . ASP A 1 109 ? 3.711 -25.031 -31.469 1 51.56 109 ASP A O 1
ATOM 804 N N . MET A 1 110 ? 3.674 -23.062 -30.5 1 46.88 110 MET A N 1
ATOM 805 C CA . MET A 1 110 ? 3.744 -22.547 -31.859 1 46.88 110 MET A CA 1
ATOM 806 C C . MET A 1 110 ? 5.16 -22.656 -32.406 1 46.88 110 MET A C 1
ATOM 808 O O . MET A 1 110 ? 5.352 -23.109 -33.562 1 46.88 110 MET A O 1
ATOM 812 N N . ASP A 1 111 ? 6.238 -21.766 -32.375 1 42.38 111 ASP A N 1
ATOM 813 C CA . ASP A 1 111 ? 7.453 -21.734 -33.188 1 42.38 111 ASP A CA 1
ATOM 814 C C . ASP A 1 111 ? 8.555 -22.578 -32.562 1 42.38 111 ASP A C 1
ATOM 816 O O . ASP A 1 111 ? 9.008 -22.312 -31.453 1 42.38 111 ASP A O 1
ATOM 820 N N . ALA A 1 112 ? 9 -23.859 -32.938 1 38.5 112 ALA A N 1
ATOM 821 C CA . ALA A 1 112 ? 10.242 -24.625 -32.938 1 38.5 112 ALA A CA 1
ATOM 822 C C . ALA A 1 112 ? 11.445 -23.719 -33.156 1 38.5 112 ALA A C 1
ATOM 824 O O . ALA A 1 112 ? 12.508 -23.922 -32.562 1 38.5 112 ALA A O 1
ATOM 825 N N . HIS A 1 113 ? 11.57 -22.906 -34.219 1 36.06 113 HIS A N 1
ATOM 826 C CA . HIS A 1 113 ? 12.695 -22.156 -34.75 1 36.06 113 HIS A CA 1
ATOM 827 C C . HIS A 1 113 ? 13.062 -20.984 -33.844 1 36.06 113 HIS A C 1
ATOM 829 O O . HIS A 1 113 ? 14.18 -20.484 -33.906 1 36.06 113 HIS A O 1
ATOM 835 N N . GLY A 1 114 ? 12.141 -20.109 -33.344 1 35.12 114 GLY A N 1
ATOM 836 C CA . GLY A 1 114 ? 12.438 -18.812 -32.75 1 35.12 114 GLY A CA 1
ATOM 837 C C . GLY A 1 114 ? 12.828 -18.891 -31.281 1 35.12 114 GLY A C 1
ATOM 838 O O . GLY A 1 114 ? 12.867 -17.875 -30.594 1 35.12 114 GLY A O 1
ATOM 839 N N . ARG A 1 115 ? 13.016 -20.031 -30.703 1 38.47 115 ARG A N 1
ATOM 840 C CA . ARG A 1 115 ? 13.477 -20.25 -29.328 1 38.47 115 ARG A CA 1
ATOM 841 C C . ARG A 1 115 ? 14.836 -19.594 -29.094 1 38.47 115 ARG A C 1
ATOM 843 O O . ARG A 1 115 ? 15.406 -19.719 -28.016 1 38.47 115 ARG A O 1
ATOM 850 N N . ALA A 1 116 ? 15.594 -19.359 -30.078 1 34.5 116 ALA A N 1
ATOM 851 C CA . ALA A 1 116 ? 16.984 -18.984 -29.875 1 34.5 116 ALA A CA 1
ATOM 852 C C . ALA A 1 116 ? 17.109 -17.75 -28.984 1 34.5 116 ALA A C 1
ATOM 854 O O . ALA A 1 116 ? 18.031 -17.641 -28.188 1 34.5 116 ALA A O 1
ATOM 855 N N . LEU A 1 117 ? 16.484 -16.594 -29.359 1 32.12 117 LEU A N 1
ATOM 856 C CA . LEU A 1 117 ? 16.891 -15.305 -28.812 1 32.12 117 LEU A CA 1
ATOM 857 C C . LEU A 1 117 ? 16.438 -15.164 -27.359 1 32.12 117 LEU A C 1
ATOM 859 O O . LEU A 1 117 ? 16.672 -14.133 -26.734 1 32.12 117 LEU A O 1
ATOM 863 N N . HIS A 1 118 ? 15.258 -15.789 -26.969 1 35.69 118 HIS A N 1
ATOM 864 C CA . HIS A 1 118 ? 14.93 -15.531 -25.578 1 35.69 118 HIS A CA 1
ATOM 865 C C . HIS A 1 118 ? 15.852 -16.312 -24.641 1 35.69 118 HIS A C 1
ATOM 867 O O . HIS A 1 118 ? 15.914 -17.547 -24.703 1 35.69 118 HIS A O 1
ATOM 873 N N . GLY A 1 119 ? 16.984 -15.961 -24.484 1 32.94 119 GLY A N 1
ATOM 874 C CA . GLY A 1 119 ? 17.922 -16.516 -23.516 1 32.94 119 GLY A CA 1
ATOM 875 C C . GLY A 1 119 ? 17.219 -17.25 -22.391 1 32.94 119 GLY A C 1
ATOM 876 O O . GLY A 1 119 ? 16.062 -17 -22.094 1 32.94 119 GLY A O 1
ATOM 877 N N . GLU A 1 120 ? 17.484 -18.547 -22.062 1 37.28 120 GLU A N 1
ATOM 878 C CA . GLU A 1 120 ? 17.109 -19.531 -21.047 1 37.28 120 GLU A CA 1
ATOM 879 C C . GLU A 1 120 ? 16.672 -18.844 -19.75 1 37.28 120 GLU A C 1
ATOM 881 O O . GLU A 1 120 ? 16.484 -19.5 -18.734 1 37.28 120 GLU A O 1
ATOM 886 N N . GLY A 1 121 ? 16.969 -17.594 -19.469 1 40.16 121 GLY A N 1
ATOM 887 C CA . GLY A 1 121 ? 16.781 -17.094 -18.109 1 40.16 121 GLY A CA 1
ATOM 888 C C . GLY A 1 121 ? 15.32 -17 -17.703 1 40.16 121 GLY A C 1
ATOM 889 O O . GLY A 1 121 ? 14.445 -16.906 -18.562 1 40.16 121 GLY A O 1
ATOM 890 N N . GLU A 1 122 ? 14.82 -17.75 -16.719 1 46.38 122 GLU A N 1
ATOM 891 C CA . GLU A 1 122 ? 13.5 -17.703 -16.109 1 46.38 122 GLU A CA 1
ATOM 892 C C . GLU A 1 122 ? 12.836 -16.344 -16.312 1 46.38 122 GLU A C 1
ATOM 894 O O . GLU A 1 122 ? 13.336 -15.32 -15.852 1 46.38 122 GLU A O 1
ATOM 899 N N . GLU A 1 123 ? 12.367 -15.953 -17.438 1 52.28 123 GLU A N 1
ATOM 900 C CA . GLU A 1 123 ? 11.648 -14.727 -17.781 1 52.28 123 GLU A CA 1
ATOM 901 C C . GLU A 1 123 ? 10.719 -14.289 -16.656 1 52.28 123 GLU A C 1
ATOM 903 O O . GLU A 1 123 ? 9.805 -15.023 -16.281 1 52.28 123 GLU A O 1
ATOM 908 N N . GLU A 1 124 ? 11.18 -13.555 -15.695 1 64 124 GLU A N 1
ATOM 909 C CA . GLU A 1 124 ? 10.383 -12.977 -14.625 1 64 124 GLU A CA 1
ATOM 910 C C . GLU A 1 124 ? 9.133 -12.297 -15.18 1 64 124 GLU A C 1
ATOM 912 O O . GLU A 1 124 ? 9.211 -11.523 -16.141 1 64 124 GLU A O 1
ATOM 917 N N . THR A 1 125 ? 7.863 -12.812 -14.992 1 82.31 125 THR A N 1
ATOM 918 C CA . THR A 1 125 ? 6.559 -12.305 -15.383 1 82.31 125 THR A CA 1
ATOM 919 C C . THR A 1 125 ? 6.367 -10.867 -14.906 1 82.31 125 THR A C 1
ATOM 921 O O . THR A 1 125 ? 6.695 -10.547 -13.766 1 82.31 125 THR A O 1
ATOM 924 N N . TYR A 1 126 ? 6.117 -10.023 -15.859 1 88.12 126 TYR A N 1
ATOM 925 C CA . TYR A 1 126 ? 5.848 -8.641 -15.492 1 88.12 126 TYR A CA 1
ATOM 926 C C . TYR A 1 126 ? 4.711 -8.555 -14.477 1 88.12 126 TYR A C 1
ATOM 928 O O . TYR A 1 126 ? 3.691 -9.234 -14.625 1 88.12 126 TYR A O 1
ATOM 936 N N . PRO A 1 127 ? 4.914 -7.766 -13.484 1 93.75 127 PRO A N 1
ATOM 937 C CA . PRO A 1 127 ? 3.92 -7.723 -12.406 1 93.75 127 PRO A CA 1
ATOM 938 C C . PRO A 1 127 ? 2.74 -6.809 -12.727 1 93.75 127 PRO A C 1
ATOM 940 O O . PRO A 1 127 ? 2.551 -5.785 -12.07 1 93.75 127 PRO A O 1
ATOM 943 N N . TRP A 1 128 ? 1.819 -7.223 -13.602 1 94.25 128 TRP A N 1
ATOM 944 C CA . TRP A 1 128 ? 0.661 -6.453 -14.039 1 94.25 128 TRP A CA 1
ATOM 945 C C . TRP A 1 128 ? -0.269 -6.152 -12.867 1 94.25 128 TRP A C 1
ATOM 947 O O . TRP A 1 128 ? -0.858 -5.07 -12.797 1 94.25 128 TRP A O 1
ATOM 957 N N . SER A 1 129 ? -0.45 -7.148 -12.016 1 97.12 129 SER A N 1
ATOM 958 C CA . SER A 1 129 ? -1.311 -6.969 -10.852 1 97.12 129 SER A CA 1
ATOM 959 C C . SER A 1 129 ? -0.848 -5.789 -10 1 97.12 129 SER A C 1
ATOM 961 O O . SER A 1 129 ? -1.655 -4.945 -9.602 1 97.12 129 SER A O 1
ATOM 963 N N . PHE A 1 130 ? 0.448 -5.688 -9.781 1 97.88 130 PHE A N 1
ATOM 964 C CA . PHE A 1 130 ? 1.016 -4.648 -8.93 1 97.88 130 PHE A CA 1
ATOM 965 C C . PHE A 1 130 ? 0.973 -3.295 -9.633 1 97.88 130 PHE A C 1
ATOM 967 O O . PHE A 1 130 ? 0.811 -2.262 -8.977 1 97.88 130 PHE A O 1
ATOM 974 N N . LEU A 1 131 ? 1.092 -3.328 -10.945 1 96.69 131 LEU A N 1
ATOM 975 C CA . LEU A 1 131 ? 0.95 -2.104 -11.719 1 96.69 131 LEU A CA 1
ATOM 976 C C . LEU A 1 131 ? -0.445 -1.513 -11.555 1 96.69 131 LEU A C 1
ATOM 978 O O . LEU A 1 131 ? -0.589 -0.335 -11.219 1 96.69 131 LEU A O 1
ATOM 982 N N . LEU A 1 132 ? -1.423 -2.33 -11.758 1 97.12 132 LEU A N 1
ATOM 983 C CA . LEU A 1 132 ? -2.807 -1.875 -11.68 1 97.12 132 LEU A CA 1
ATOM 984 C C . LEU A 1 132 ? -3.156 -1.438 -10.266 1 97.12 132 LEU A C 1
ATOM 986 O O . LEU A 1 132 ? -3.873 -0.453 -10.07 1 97.12 132 LEU A O 1
ATOM 990 N N . CYS A 1 133 ? -2.674 -2.188 -9.297 1 98.12 133 CYS A N 1
ATOM 991 C CA . CYS A 1 133 ? -2.875 -1.825 -7.898 1 98.12 133 CYS A CA 1
ATOM 992 C C . CYS A 1 133 ? -2.314 -0.438 -7.609 1 98.12 133 CYS A C 1
ATOM 994 O O . CYS A 1 133 ? -2.979 0.385 -6.977 1 98.12 133 CYS A O 1
ATOM 996 N N . SER A 1 134 ? -1.104 -0.175 -8.117 1 98.25 134 SER A N 1
ATOM 997 C CA . SER A 1 134 ? -0.434 1.099 -7.879 1 98.25 134 SER A CA 1
ATOM 998 C C . SER A 1 134 ? -1.173 2.248 -8.562 1 98.25 134 SER A C 1
ATOM 1000 O O . SER A 1 134 ? -1.352 3.314 -7.969 1 98.25 134 SER A O 1
ATOM 1002 N N . VAL A 1 135 ? -1.587 2.025 -9.758 1 97.44 135 VAL A N 1
ATOM 1003 C CA . VAL A 1 135 ? -2.309 3.049 -10.5 1 97.44 135 VAL A CA 1
ATOM 1004 C C . VAL A 1 135 ? -3.611 3.393 -9.789 1 97.44 135 VAL A C 1
ATOM 1006 O O . VAL A 1 135 ? -3.963 4.566 -9.648 1 97.44 135 VAL A O 1
ATOM 1009 N N . ALA A 1 136 ? -4.305 2.389 -9.336 1 97.62 136 ALA A N 1
ATOM 1010 C CA . ALA A 1 136 ? -5.551 2.611 -8.609 1 97.62 136 ALA A CA 1
ATOM 1011 C C . ALA A 1 136 ? -5.301 3.393 -7.32 1 97.62 136 ALA A C 1
ATOM 1013 O O . ALA A 1 136 ? -6.055 4.305 -6.98 1 97.62 136 ALA A O 1
ATOM 1014 N N . LEU A 1 137 ? -4.246 3.053 -6.598 1 97.69 137 LEU A N 1
ATOM 1015 C CA . LEU A 1 137 ? -3.889 3.693 -5.336 1 97.69 137 LEU A CA 1
ATOM 1016 C C . LEU A 1 137 ? -3.611 5.18 -5.539 1 97.69 137 LEU A C 1
ATOM 1018 O O . LEU A 1 137 ? -4.219 6.023 -4.883 1 97.69 137 LEU A O 1
ATOM 1022 N N . ILE A 1 138 ? -2.789 5.523 -6.508 1 97.19 138 ILE A N 1
ATOM 1023 C CA . ILE A 1 138 ? -2.371 6.902 -6.73 1 97.19 138 ILE A CA 1
ATOM 1024 C C . ILE A 1 138 ? -3.518 7.695 -7.355 1 97.19 138 ILE A C 1
ATOM 1026 O O . ILE A 1 138 ? -3.744 8.852 -7.004 1 97.19 138 ILE A O 1
ATOM 1030 N N . SER A 1 139 ? -4.238 7.102 -8.25 1 95.88 139 SER A N 1
ATOM 1031 C CA . SER A 1 139 ? -5.328 7.793 -8.93 1 95.88 139 SER A CA 1
ATOM 1032 C C . SER A 1 139 ? -6.457 8.133 -7.965 1 95.88 139 SER A C 1
ATOM 1034 O O . SER A 1 139 ? -7.027 9.219 -8.031 1 95.88 139 SER A O 1
ATOM 1036 N N . LEU A 1 140 ? -6.75 7.152 -7.125 1 94.69 140 LEU A N 1
ATOM 1037 C CA . LEU A 1 140 ? -7.809 7.449 -6.168 1 94.69 140 LEU A CA 1
ATOM 1038 C C . LEU A 1 140 ? -7.387 8.57 -5.223 1 94.69 140 LEU A C 1
ATOM 1040 O O . LEU A 1 140 ? -8.211 9.398 -4.836 1 94.69 140 LEU A O 1
ATOM 1044 N N . MET A 1 141 ? -6.152 8.531 -4.855 1 92.44 141 MET A N 1
ATOM 1045 C CA . MET A 1 141 ? -5.641 9.617 -4.027 1 92.44 141 MET A CA 1
ATOM 1046 C C . MET A 1 141 ? -5.781 10.953 -4.742 1 92.44 141 MET A C 1
ATOM 1048 O O . MET A 1 141 ? -6.148 11.961 -4.125 1 92.44 141 MET A O 1
ATOM 1052 N N . ALA A 1 142 ? -5.52 10.977 -5.969 1 89.75 142 ALA A N 1
ATOM 1053 C CA . ALA A 1 142 ? -5.617 12.195 -6.773 1 89.75 142 ALA A CA 1
ATOM 1054 C C . ALA A 1 142 ? -7.062 12.672 -6.879 1 89.75 142 ALA A C 1
ATOM 1056 O O . ALA A 1 142 ? -7.332 13.875 -6.836 1 89.75 142 ALA A O 1
ATOM 1057 N N . ILE A 1 143 ? -7.926 11.82 -7.004 1 87.25 143 ILE A N 1
ATOM 1058 C CA . ILE A 1 143 ? -9.344 12.148 -7.109 1 87.25 143 ILE A CA 1
ATOM 1059 C C . ILE A 1 143 ? -9.82 12.781 -5.801 1 87.25 143 ILE A C 1
ATOM 1061 O O . ILE A 1 143 ? -10.555 13.773 -5.816 1 87.25 143 ILE A O 1
ATOM 1065 N N . GLU A 1 144 ? -9.375 12.258 -4.727 1 83 144 GLU A N 1
ATOM 1066 C CA . GLU A 1 144 ? -9.75 12.797 -3.424 1 83 144 GLU A CA 1
ATOM 1067 C C . GLU A 1 144 ? -9.172 14.203 -3.219 1 83 144 GLU A C 1
ATOM 1069 O O . GLU A 1 144 ? -9.836 15.07 -2.646 1 83 144 GLU A O 1
ATOM 1074 N N . THR A 1 145 ? -8.016 14.398 -3.705 1 77.12 145 THR A N 1
ATOM 1075 C CA . THR A 1 145 ? -7.344 15.688 -3.555 1 77.12 145 THR A CA 1
ATOM 1076 C C . THR A 1 145 ? -7.969 16.734 -4.473 1 77.12 145 THR A C 1
ATOM 1078 O O . THR A 1 145 ? -8.109 17.891 -4.094 1 77.12 145 THR A O 1
ATOM 1081 N N . ALA A 1 146 ? -8.125 16.406 -5.699 1 75.88 146 ALA A N 1
ATOM 1082 C CA . ALA A 1 146 ? -8.711 17.328 -6.672 1 75.88 146 ALA A CA 1
ATOM 1083 C C . ALA A 1 146 ? -10.062 17.828 -6.188 1 75.88 146 ALA A C 1
ATOM 1085 O O . ALA A 1 146 ? -10.414 19 -6.422 1 75.88 146 ALA A O 1
ATOM 1086 N N . ALA A 1 147 ? -10.703 17.094 -5.562 1 66.88 147 ALA A N 1
ATOM 1087 C CA . ALA A 1 147 ? -12.031 17.484 -5.086 1 66.88 147 ALA A CA 1
ATOM 1088 C C . ALA A 1 147 ? -11.93 18.406 -3.877 1 66.88 147 ALA A C 1
ATOM 1090 O O . ALA A 1 147 ? -12.797 19.25 -3.656 1 66.88 147 ALA A O 1
ATOM 1091 N N . SER A 1 148 ? -10.781 18.312 -3.088 1 61.59 148 SER A N 1
ATOM 1092 C CA . SER A 1 148 ? -10.586 19.156 -1.906 1 61.59 148 SER A CA 1
ATOM 1093 C C . SER A 1 148 ? -9.977 20.5 -2.275 1 61.59 148 SER A C 1
ATOM 1095 O O . SER A 1 148 ? -10.164 21.484 -1.562 1 61.59 148 SER A O 1
ATOM 1097 N N . GLY A 1 149 ? -8.953 20.719 -3.178 1 57.19 149 GLY A N 1
ATOM 1098 C CA . GLY A 1 149 ? -8.234 21.922 -3.561 1 57.19 149 GLY A CA 1
ATOM 1099 C C . GLY A 1 149 ? -9.102 22.938 -4.281 1 57.19 149 GLY A C 1
ATOM 1100 O O . GLY A 1 149 ? -8.75 24.125 -4.363 1 57.19 149 GLY A O 1
ATOM 1101 N N . THR A 1 150 ? -10.023 22.641 -5.141 1 48.34 150 THR A N 1
ATOM 1102 C CA . THR A 1 150 ? -10.797 23.688 -5.824 1 48.34 150 THR A CA 1
ATOM 1103 C C . THR A 1 150 ? -11.336 24.703 -4.824 1 48.34 150 THR A C 1
ATOM 1105 O O . THR A 1 150 ? -11.75 25.797 -5.207 1 48.34 150 THR A O 1
ATOM 1108 N N . CYS A 1 151 ? -11.195 24.453 -3.5 1 41.84 151 CYS A N 1
ATOM 1109 C CA . CYS A 1 151 ? -11.789 25.422 -2.582 1 41.84 151 CYS A CA 1
ATOM 1110 C C . CYS A 1 151 ? -10.883 26.641 -2.42 1 41.84 151 CYS A C 1
ATOM 1112 O O . CYS A 1 151 ? -11.359 27.734 -2.111 1 41.84 151 CYS A O 1
ATOM 1114 N N . CYS A 1 152 ? -9.547 26.422 -2.342 1 40.47 152 CYS A N 1
ATOM 1115 C CA . CYS A 1 152 ? -8.781 27.562 -1.854 1 40.47 152 CYS A CA 1
ATOM 1116 C C . CYS A 1 152 ? -8.664 28.641 -2.924 1 40.47 152 CYS A C 1
ATOM 1118 O O . CYS A 1 152 ? -8.117 29.719 -2.674 1 40.47 152 CYS A O 1
ATOM 1120 N N . SER A 1 153 ? -8.8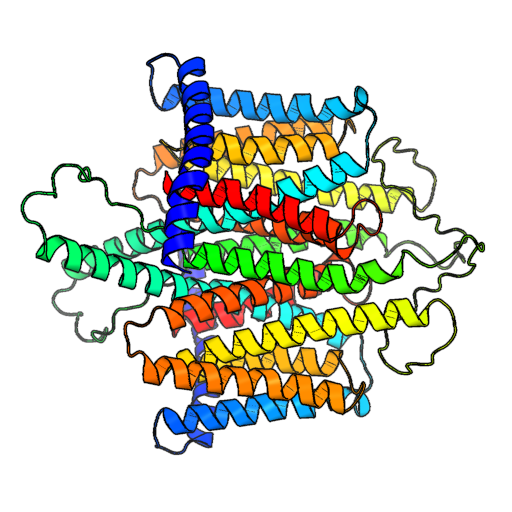44 28.359 -4.125 1 38.25 153 SER A N 1
ATOM 1121 C CA . SER A 1 153 ? -8.516 29.484 -4.984 1 38.25 153 SER A CA 1
ATOM 1122 C C . SER A 1 153 ? -9.43 30.672 -4.711 1 38.25 153 SER A C 1
ATOM 1124 O O . SER A 1 153 ? -9.172 31.781 -5.191 1 38.25 153 SER A O 1
ATOM 1126 N N . THR A 1 154 ? -10.68 30.484 -4.328 1 34.56 154 THR A N 1
ATOM 1127 C CA . THR A 1 154 ? -11.445 31.719 -4.426 1 34.56 154 THR A CA 1
ATOM 1128 C C . THR A 1 154 ? -11.297 32.562 -3.158 1 34.56 154 THR A C 1
ATOM 1130 O O . THR A 1 154 ? -11.938 33.594 -3.01 1 34.56 154 THR A O 1
ATOM 1133 N N . ALA A 1 155 ? -11.07 32.031 -1.894 1 34.53 155 ALA A N 1
ATOM 1134 C CA . ALA A 1 155 ? -11.266 33 -0.81 1 34.53 155 ALA A CA 1
ATOM 1135 C C . ALA A 1 155 ? -10.227 34.094 -0.876 1 34.53 155 ALA A C 1
ATOM 1137 O O . ALA A 1 155 ? -9.023 33.844 -0.913 1 34.53 155 ALA A O 1
ATOM 1138 N N . ASP A 1 156 ? -10.531 35.344 -1.161 1 31.86 156 ASP A N 1
ATOM 1139 C CA . ASP A 1 156 ? -10.086 36.719 -0.905 1 31.86 156 ASP A CA 1
ATOM 1140 C C . ASP A 1 156 ? -9.5 36.844 0.498 1 31.86 156 ASP A C 1
ATOM 1142 O O . ASP A 1 156 ? -9.859 36.094 1.401 1 31.86 156 ASP A O 1
ATOM 1146 N N . LYS A 1 157 ? -8.539 37.969 0.903 1 32.59 157 LYS A N 1
ATOM 1147 C CA . LYS A 1 157 ? -7.723 38.656 1.89 1 32.59 157 LYS A CA 1
ATOM 1148 C C . LYS A 1 157 ? -8.492 38.875 3.188 1 32.59 157 LYS A C 1
ATOM 1150 O O . LYS A 1 157 ? -8.07 39.656 4.047 1 32.59 157 LYS A O 1
ATOM 1155 N N . GLU A 1 158 ? -9.844 38.75 3.287 1 30.36 158 GLU A N 1
ATOM 1156 C CA . GLU A 1 158 ? -10.18 39.375 4.562 1 30.36 158 GLU A CA 1
ATOM 1157 C C . GLU A 1 158 ? -9.648 38.562 5.738 1 30.36 158 GLU A C 1
ATOM 1159 O O . GLU A 1 158 ? -9.609 37.312 5.684 1 30.36 158 GLU A O 1
ATOM 1164 N N . PRO A 1 159 ? -8.953 39.125 6.754 1 30.27 159 PRO A N 1
ATOM 1165 C CA . PRO A 1 159 ? -8.352 38.719 8.023 1 30.27 159 PRO A CA 1
ATOM 1166 C C . PRO A 1 159 ? -9.211 37.719 8.789 1 30.27 159 PRO A C 1
ATOM 1168 O O . PRO A 1 159 ? -10.266 38.094 9.312 1 30.27 159 PRO A O 1
ATOM 1171 N N . ALA A 1 160 ? -9.547 36.594 8.188 1 27.34 160 ALA A N 1
ATOM 1172 C CA . ALA A 1 160 ? -10.539 35.75 8.812 1 27.34 160 ALA A CA 1
ATOM 1173 C C . ALA A 1 160 ? -10.102 35.312 10.211 1 27.34 160 ALA A C 1
ATOM 1175 O O . ALA A 1 160 ? -8.945 34.938 10.414 1 27.34 160 ALA A O 1
ATOM 1176 N N . LYS A 1 161 ? -10.781 35.75 11.297 1 25.66 161 LYS A N 1
ATOM 1177 C CA . LYS A 1 161 ? -10.766 35.5 12.742 1 25.66 161 LYS A CA 1
ATOM 1178 C C . LYS A 1 161 ? -10.594 34.031 13.047 1 25.66 161 LYS A C 1
ATOM 1180 O O . LYS A 1 161 ? -10.578 33.188 12.141 1 25.66 161 LYS A O 1
ATOM 1185 N N . SER A 1 162 ? -11.523 33.406 13.961 1 23.8 162 SER A N 1
ATOM 1186 C CA . SER A 1 162 ? -11.438 32.438 15.039 1 23.8 162 SER A CA 1
ATOM 1187 C C . SER A 1 162 ? -11.547 31 14.492 1 23.8 162 SER A C 1
ATOM 1189 O O . SER A 1 162 ? -12.562 30.641 13.898 1 23.8 162 SER A O 1
ATOM 1191 N N . HIS A 1 163 ? -10.617 30.438 13.883 1 24.42 163 HIS A N 1
ATOM 1192 C CA . HIS A 1 163 ? -10.633 29.109 13.297 1 24.42 163 HIS A CA 1
ATOM 1193 C C . HIS A 1 163 ? -10.984 28.047 14.336 1 24.42 163 HIS A C 1
ATOM 1195 O O . HIS A 1 163 ? -10.117 27.609 15.102 1 24.42 163 HIS A O 1
ATOM 1201 N N . VAL A 1 164 ? -12.109 28.141 15.086 1 23.5 164 VAL A N 1
ATOM 1202 C CA . VAL A 1 164 ? -12.469 27.078 16.031 1 23.5 164 VAL A CA 1
ATOM 1203 C C . VAL A 1 164 ? -12.531 25.734 15.305 1 23.5 164 VAL A C 1
ATOM 1205 O O . VAL A 1 164 ? -13.094 25.641 14.203 1 23.5 164 VAL A O 1
ATOM 1208 N N . PRO A 1 165 ? -11.641 24.812 15.547 1 25.64 165 PRO A N 1
ATOM 1209 C CA . PRO A 1 165 ? -11.523 23.453 15.031 1 25.64 165 PRO A CA 1
ATOM 1210 C C . PRO A 1 165 ? -12.852 22.688 15.062 1 25.64 165 PRO A C 1
ATOM 1212 O O . PRO A 1 165 ? -13.398 22.453 16.141 1 25.64 165 PRO A O 1
ATOM 1215 N N . HIS A 1 166 ? -13.914 23.109 14.328 1 24.5 166 HIS A N 1
ATOM 1216 C CA . HIS A 1 166 ? -15.227 22.469 14.32 1 24.5 166 HIS A CA 1
ATOM 1217 C C . HIS A 1 166 ? -15.102 20.984 13.961 1 24.5 166 HIS A C 1
ATOM 1219 O O . HIS A 1 166 ? -14.25 20.609 13.156 1 24.5 166 HIS A O 1
ATOM 1225 N N . HIS A 1 167 ? -15.391 20.125 14.844 1 25.69 167 HIS A N 1
ATOM 1226 C CA . HIS A 1 167 ? -15.75 18.719 14.773 1 25.69 167 HIS A CA 1
ATOM 1227 C C . HIS A 1 167 ? -16.641 18.438 13.562 1 25.69 167 HIS A C 1
ATOM 1229 O O . HIS A 1 167 ? -17.656 19.125 13.367 1 25.69 167 HIS A O 1
ATOM 1235 N N . HIS A 1 168 ? -16.094 17.938 12.523 1 27.5 168 HIS A N 1
ATOM 1236 C CA . HIS A 1 168 ? -16.719 17.641 11.242 1 27.5 168 HIS A CA 1
ATOM 1237 C C . HIS A 1 168 ? -18.016 16.859 11.43 1 27.5 168 HIS A C 1
ATOM 1239 O O . HIS A 1 168 ? -18 15.625 11.461 1 27.5 168 HIS A O 1
ATOM 1245 N N . SER A 1 169 ? -18.797 17.094 12.422 1 25.2 169 SER A N 1
ATOM 1246 C CA . SER A 1 169 ? -20.141 16.516 12.312 1 25.2 169 SER A CA 1
ATOM 1247 C C . SER A 1 169 ? -20.781 16.859 10.977 1 25.2 169 SER A C 1
ATOM 1249 O O . SER A 1 169 ? -20.844 18.031 10.594 1 25.2 169 SER A O 1
ATOM 1251 N N . LEU A 1 170 ? -20.734 15.953 10.023 1 28.38 170 LEU A N 1
ATOM 1252 C CA . LEU A 1 170 ? -21.516 16.062 8.797 1 28.38 170 LEU A CA 1
ATOM 1253 C C . LEU A 1 170 ? -22.922 16.578 9.094 1 28.38 170 LEU A C 1
ATOM 1255 O O . LEU A 1 170 ? -23.812 16.484 8.25 1 28.38 170 LEU A O 1
ATOM 1259 N N . GLY A 1 171 ? -23.328 16.797 10.367 1 28.12 171 GLY A N 1
ATOM 1260 C CA . GLY A 1 171 ? -24.719 17.203 10.352 1 28.12 171 GLY A CA 1
ATOM 1261 C C . GLY A 1 171 ? -25.016 18.312 9.367 1 28.12 171 GLY A C 1
ATOM 1262 O O . GLY A 1 171 ? -25.141 18.062 8.164 1 28.12 171 GLY A O 1
ATOM 1263 N N . GLY A 1 172 ? -25.656 19.484 9.891 1 28.44 172 GLY A N 1
ATOM 1264 C CA . GLY A 1 172 ? -26.375 20.547 9.219 1 28.44 172 GLY A CA 1
ATOM 1265 C C . GLY A 1 172 ? -25.531 21.344 8.258 1 28.44 172 GLY A C 1
ATOM 1266 O O . GLY A 1 172 ? -24.469 21.844 8.633 1 28.44 172 GLY A O 1
ATOM 1267 N N . LEU A 1 173 ? -25.578 20.906 6.852 1 32.38 173 LEU A N 1
ATOM 1268 C CA . LEU A 1 173 ? -25.344 21.828 5.742 1 32.38 173 LEU A CA 1
ATOM 1269 C C . LEU A 1 173 ? -25.703 23.25 6.141 1 32.38 173 LEU A C 1
ATOM 1271 O O . LEU A 1 173 ? -26.578 23.875 5.531 1 32.38 173 LEU A O 1
ATOM 1275 N N . GLU A 1 174 ? -25.828 23.5 7.363 1 30.3 174 GLU A N 1
ATOM 1276 C CA . GLU A 1 174 ? -26.094 24.938 7.426 1 30.3 174 GLU A CA 1
ATOM 1277 C C . GLU A 1 174 ? -25.016 25.719 6.672 1 30.3 174 GLU A C 1
ATOM 1279 O O . GLU A 1 174 ? -23.828 25.547 6.922 1 30.3 174 GLU A O 1
ATOM 1284 N N . THR A 1 175 ? -25.359 26.109 5.34 1 33.41 175 THR A N 1
ATOM 1285 C CA . THR A 1 175 ? -24.859 27.078 4.379 1 33.41 175 THR A CA 1
ATOM 1286 C C . THR A 1 175 ? -24.297 28.312 5.098 1 33.41 175 THR A C 1
ATOM 1288 O O . THR A 1 175 ? -24.641 29.438 4.754 1 33.41 175 THR A O 1
ATOM 1291 N N . THR A 1 176 ? -23.969 28.234 6.301 1 32.22 176 THR A N 1
ATOM 1292 C CA . THR A 1 176 ? -23.5 29.609 6.477 1 32.22 176 THR A CA 1
ATOM 1293 C C . THR A 1 176 ? -22.391 29.938 5.484 1 32.22 176 THR A C 1
ATOM 1295 O O . THR A 1 176 ? -21.781 29.031 4.914 1 32.22 176 THR A O 1
ATOM 1298 N N . GLY A 1 177 ? -21.797 31.172 5.355 1 33.53 177 GLY A N 1
ATOM 1299 C CA . GLY A 1 177 ? -21.125 31.859 4.262 1 33.53 177 GLY A CA 1
ATOM 1300 C C . GLY A 1 177 ? -19.953 31.094 3.707 1 33.53 177 GLY A C 1
ATOM 1301 O O . GLY A 1 177 ? -20.062 30.453 2.658 1 33.53 177 GLY A O 1
ATOM 1302 N N . LYS A 1 178 ? -18.641 31.5 3.773 1 41.53 178 LYS A N 1
ATOM 1303 C CA . LYS A 1 178 ? -17.344 31.281 3.137 1 41.53 178 LYS A CA 1
ATOM 1304 C C . LYS A 1 178 ? -16.797 29.906 3.496 1 41.53 178 LYS A C 1
ATOM 1306 O O . LYS A 1 178 ? -16.062 29.297 2.707 1 41.53 178 LYS A O 1
ATOM 1311 N N . GLY A 1 179 ? -16.891 29.344 4.586 1 44.06 179 GLY A N 1
ATOM 1312 C CA . GLY A 1 179 ? -16.453 28.109 5.195 1 44.06 179 GLY A CA 1
ATOM 1313 C C . GLY A 1 179 ? -17.266 26.906 4.754 1 44.06 179 GLY A C 1
ATOM 1314 O O . GLY A 1 179 ? -16.812 25.766 4.895 1 44.06 179 GLY A O 1
ATOM 1315 N N . GLY A 1 180 ? -18.5 27.031 4.383 1 46.88 180 GLY A N 1
ATOM 1316 C CA . GLY A 1 180 ? -19.484 26.047 3.994 1 46.88 180 GLY A CA 1
ATOM 1317 C C . GLY A 1 180 ? -19.172 25.375 2.672 1 46.88 180 GLY A C 1
ATOM 1318 O O . GLY A 1 180 ? -19.391 24.172 2.512 1 46.88 180 GLY A O 1
ATOM 1319 N N . LYS A 1 181 ? -18.656 26.188 1.7 1 53.03 181 LYS A N 1
ATOM 1320 C CA . LYS A 1 181 ? -18.406 25.672 0.356 1 53.03 181 LYS A CA 1
ATOM 1321 C C . LYS A 1 181 ? -17.219 24.719 0.34 1 53.03 181 LYS A C 1
ATOM 1323 O O . LYS A 1 181 ? -17.25 23.688 -0.345 1 53.03 181 LYS A O 1
ATOM 1328 N N . SER A 1 182 ? -16.141 25.031 1.212 1 58.66 182 SER A N 1
ATOM 1329 C CA . SER A 1 182 ? -14.961 24.188 1.279 1 58.66 182 SER A CA 1
ATOM 1330 C C . SER A 1 182 ? -15.289 22.828 1.881 1 58.66 182 SER A C 1
ATOM 1332 O O . SER A 1 182 ? -14.836 21.797 1.375 1 58.66 182 SER A O 1
ATOM 1334 N N . GLY A 1 183 ? -16.141 22.875 2.82 1 61.78 183 GLY A N 1
ATOM 1335 C CA . GLY A 1 183 ? -16.547 21.625 3.447 1 61.78 183 GLY A CA 1
ATOM 1336 C C . GLY A 1 183 ? -17.375 20.75 2.533 1 61.78 183 GLY A C 1
ATOM 1337 O O . GLY A 1 183 ? -17.188 19.531 2.492 1 61.78 183 GLY A O 1
ATOM 1338 N N . ALA A 1 184 ? -18.219 21.453 1.739 1 63.81 184 ALA A N 1
ATOM 1339 C CA . ALA A 1 184 ? -19.078 20.719 0.821 1 63.81 184 ALA A CA 1
ATOM 1340 C C . ALA A 1 184 ? -18.266 20.062 -0.296 1 63.81 184 ALA A C 1
ATOM 1342 O O . ALA A 1 184 ? -18.531 18.922 -0.676 1 63.81 184 ALA A O 1
ATOM 1343 N N . VAL A 1 185 ? -17.344 20.766 -0.844 1 64.12 185 VAL A N 1
ATOM 1344 C CA . VAL A 1 185 ? -16.484 20.25 -1.915 1 64.12 185 VAL A CA 1
ATOM 1345 C C . VAL A 1 185 ? -15.688 19.047 -1.408 1 64.12 185 VAL A C 1
ATOM 1347 O O . VAL A 1 185 ? -15.57 18.031 -2.098 1 64.12 185 VAL A O 1
ATOM 1350 N N . ALA A 1 186 ? -15.18 19.203 -0.201 1 67.25 186 ALA A N 1
ATOM 1351 C CA . ALA A 1 186 ? -14.438 18.109 0.414 1 67.25 186 ALA A CA 1
ATOM 1352 C C . ALA A 1 186 ? -15.336 16.891 0.603 1 67.25 186 ALA A C 1
ATOM 1354 O O . ALA A 1 186 ? -14.906 15.75 0.39 1 67.25 186 ALA A O 1
ATOM 1355 N N . ALA A 1 187 ? -16.531 17.234 0.909 1 69 187 ALA A N 1
ATOM 1356 C CA . ALA A 1 187 ? -17.484 16.141 1.121 1 69 187 ALA A CA 1
ATOM 1357 C C . ALA A 1 187 ? -17.812 15.438 -0.192 1 69 187 ALA A C 1
ATOM 1359 O O . ALA A 1 187 ? -17.906 14.203 -0.238 1 69 187 ALA A O 1
ATOM 1360 N N . ILE A 1 188 ? -17.953 16.172 -1.221 1 73 188 ILE A N 1
ATOM 1361 C CA . ILE A 1 188 ? -18.266 15.617 -2.533 1 73 188 ILE A CA 1
ATOM 1362 C C . ILE A 1 188 ? -17.078 14.789 -3.031 1 73 188 ILE A C 1
ATOM 1364 O O . ILE A 1 188 ? -17.266 13.711 -3.596 1 73 188 ILE A O 1
ATOM 1368 N N . ALA A 1 189 ? -15.93 15.359 -2.779 1 72.69 189 ALA A N 1
ATOM 1369 C CA . ALA A 1 189 ? -14.719 14.648 -3.201 1 72.69 189 ALA A CA 1
ATOM 1370 C C . ALA A 1 189 ? -14.594 13.312 -2.484 1 72.69 189 ALA A C 1
ATOM 1372 O O . ALA A 1 189 ? -14.32 12.281 -3.115 1 72.69 189 ALA A O 1
ATOM 1373 N N . ALA A 1 190 ? -14.805 13.391 -1.209 1 73.44 190 ALA A N 1
ATOM 1374 C CA . ALA A 1 190 ? -14.742 12.156 -0.422 1 73.44 190 ALA A CA 1
ATOM 1375 C C . ALA A 1 190 ? -15.812 11.172 -0.865 1 73.44 190 ALA A C 1
ATOM 1377 O O . ALA A 1 190 ? -15.555 9.969 -0.965 1 73.44 190 ALA A O 1
ATOM 1378 N N . PHE A 1 191 ? -16.922 11.734 -1.232 1 78.19 191 PHE A N 1
ATOM 1379 C CA . PHE A 1 191 ? -18.047 10.906 -1.653 1 78.19 191 PHE A CA 1
ATOM 1380 C C . PHE A 1 191 ? -17.766 10.242 -2.994 1 78.19 191 PHE A C 1
ATOM 1382 O O . PHE A 1 191 ? -18.016 9.047 -3.17 1 78.19 191 PHE A O 1
ATOM 1389 N N . THR A 1 192 ? -17.219 10.93 -3.936 1 82.94 192 THR A N 1
ATOM 1390 C CA . THR A 1 192 ? -16.875 10.391 -5.246 1 82.94 192 THR A CA 1
ATOM 1391 C C . THR A 1 192 ? -15.836 9.273 -5.117 1 82.94 192 THR A C 1
ATOM 1393 O O . THR A 1 192 ? -15.977 8.211 -5.73 1 82.94 192 THR A O 1
ATOM 1396 N N . ALA A 1 193 ? -14.828 9.523 -4.332 1 84.06 193 ALA A N 1
ATOM 1397 C CA . ALA A 1 193 ? -13.812 8.5 -4.098 1 84.06 193 ALA A CA 1
ATOM 1398 C C . ALA A 1 193 ? -14.43 7.242 -3.494 1 84.06 193 ALA A C 1
ATOM 1400 O O . ALA A 1 193 ? -14.055 6.125 -3.863 1 84.06 193 ALA A O 1
ATOM 1401 N N . PHE A 1 194 ? -15.453 7.461 -2.715 1 84.62 194 PHE A N 1
ATOM 1402 C CA . PHE A 1 194 ? -16.109 6.332 -2.07 1 84.62 194 PHE A CA 1
ATOM 1403 C C . PHE A 1 194 ? -16.906 5.516 -3.086 1 84.62 194 PHE A C 1
ATOM 1405 O O . PHE A 1 194 ? -16.875 4.281 -3.061 1 84.62 194 PHE A O 1
ATOM 1412 N N . ILE A 1 195 ? -17.531 6.227 -3.949 1 88.19 195 ILE A N 1
ATOM 1413 C CA . ILE A 1 195 ? -18.328 5.535 -4.953 1 88.19 195 ILE A CA 1
ATOM 1414 C C . ILE A 1 195 ? -17.422 4.711 -5.863 1 88.19 195 ILE A C 1
ATOM 1416 O O . ILE A 1 195 ? -17.719 3.551 -6.156 1 88.19 195 ILE A O 1
ATOM 1420 N N . ILE A 1 196 ? -16.344 5.27 -6.254 1 91.56 196 ILE A N 1
ATOM 1421 C CA . ILE A 1 196 ? -15.398 4.578 -7.133 1 91.56 196 ILE A CA 1
ATOM 1422 C C . ILE A 1 196 ? -14.844 3.346 -6.422 1 91.56 196 ILE A C 1
ATOM 1424 O O . ILE A 1 196 ? -14.805 2.256 -7 1 91.56 196 ILE A O 1
ATOM 1428 N N . HIS A 1 197 ? -14.422 3.516 -5.219 1 91.19 197 HIS A N 1
ATOM 1429 C CA . HIS A 1 197 ? -13.898 2.404 -4.43 1 91.19 197 HIS A CA 1
ATOM 1430 C C . HIS A 1 197 ? -14.945 1.307 -4.27 1 91.19 197 HIS A C 1
ATOM 1432 O O . HIS A 1 197 ? -14.633 0.12 -4.387 1 91.19 197 HIS A O 1
ATOM 1438 N N . CYS A 1 198 ? -16.297 1.721 -4.078 1 93.56 198 CYS A N 1
ATOM 1439 C CA . CYS A 1 198 ? -17.359 0.752 -3.889 1 93.56 198 CYS A CA 1
ATOM 1440 C C . CYS A 1 198 ? -17.609 -0.043 -5.164 1 93.56 198 CYS A C 1
ATOM 1442 O O . CYS A 1 198 ? -17.828 -1.254 -5.113 1 93.56 198 CYS A O 1
ATOM 1444 N N . VAL A 1 199 ? -17.562 0.611 -6.238 1 94.06 199 VAL A N 1
ATOM 1445 C CA . VAL A 1 199 ? -17.781 -0.058 -7.512 1 94.06 199 VAL A CA 1
ATOM 1446 C C . VAL A 1 199 ? -16.656 -1.039 -7.793 1 94.06 199 VAL A C 1
ATOM 1448 O O . VAL A 1 199 ? -16.891 -2.178 -8.203 1 94.06 199 VAL A O 1
ATOM 1451 N N . LEU A 1 200 ? -15.453 -0.615 -7.582 1 94.75 200 LEU A N 1
ATOM 1452 C CA . LEU A 1 200 ? -14.305 -1.472 -7.859 1 94.75 200 LEU A CA 1
ATOM 1453 C C . LEU A 1 200 ? -14.273 -2.668 -6.914 1 94.75 200 LEU A C 1
ATOM 1455 O O . LEU A 1 200 ? -13.93 -3.779 -7.32 1 94.75 200 LEU A O 1
ATOM 1459 N N . GLU A 1 201 ? -14.609 -2.426 -5.703 1 93.38 201 GLU A N 1
ATOM 1460 C CA . GLU A 1 201 ? -14.766 -3.523 -4.758 1 93.38 201 GLU A CA 1
ATOM 1461 C C . GLU A 1 201 ? -15.836 -4.508 -5.223 1 93.38 201 GLU A C 1
ATOM 1463 O O . GLU A 1 201 ? -15.656 -5.723 -5.121 1 93.38 201 GLU A O 1
ATOM 1468 N N . GLY A 1 202 ? -16.969 -3.977 -5.656 1 94 202 GLY A N 1
ATOM 1469 C CA . GLY A 1 202 ? -18.031 -4.816 -6.184 1 94 202 GLY A CA 1
ATOM 1470 C C . GLY A 1 202 ? -17.594 -5.652 -7.375 1 94 202 GLY A C 1
ATOM 1471 O O . GLY A 1 202 ? -17.953 -6.828 -7.473 1 94 202 GLY A O 1
ATOM 1472 N N . LEU A 1 203 ? -16.812 -5.078 -8.305 1 93.69 203 LEU A N 1
ATOM 1473 C CA . LEU A 1 203 ? -16.312 -5.812 -9.453 1 93.69 203 LEU A CA 1
ATOM 1474 C C . LEU A 1 203 ? -15.508 -7.031 -9.008 1 93.69 203 LEU A C 1
ATOM 1476 O O . LEU A 1 203 ? -15.672 -8.125 -9.555 1 93.69 203 LEU A O 1
ATOM 1480 N N . ALA A 1 204 ? -14.656 -6.797 -8.008 1 92.62 204 ALA A N 1
ATOM 1481 C CA . ALA A 1 204 ? -13.828 -7.879 -7.484 1 92.62 204 ALA A CA 1
ATOM 1482 C C . ALA A 1 204 ? -14.688 -8.969 -6.84 1 92.62 204 ALA A C 1
ATOM 1484 O O . ALA A 1 204 ? -14.445 -10.156 -7.043 1 92.62 204 ALA A O 1
ATOM 1485 N N . LEU A 1 205 ? -15.695 -8.617 -6.086 1 91.69 205 LEU A N 1
ATOM 1486 C CA . LEU A 1 205 ? -16.594 -9.57 -5.445 1 91.69 205 LEU A CA 1
ATOM 1487 C C . LEU A 1 205 ? -17.391 -10.352 -6.484 1 91.69 205 LEU A C 1
ATOM 1489 O O . LEU A 1 205 ? -17.75 -11.508 -6.254 1 91.69 205 LEU A O 1
ATOM 1493 N N . GLY A 1 206 ? -17.641 -9.75 -7.566 1 90.12 206 GLY A N 1
ATOM 1494 C CA . GLY A 1 206 ? -18.422 -10.375 -8.625 1 90.12 206 GLY A CA 1
ATOM 1495 C C . GLY A 1 206 ? -17.703 -11.523 -9.297 1 90.12 206 GLY A C 1
ATOM 1496 O O . GLY A 1 206 ? -18.328 -12.406 -9.891 1 90.12 206 GLY A O 1
ATOM 1497 N N . VAL A 1 207 ? -16.375 -11.492 -9.156 1 88.31 207 VAL A N 1
ATOM 1498 C CA . VAL A 1 207 ? -15.609 -12.5 -9.875 1 88.31 207 VAL A CA 1
ATOM 1499 C C . VAL A 1 207 ? -15.008 -13.492 -8.883 1 88.31 207 VAL A C 1
ATOM 1501 O O . VAL A 1 207 ? -14.227 -14.367 -9.266 1 88.31 207 VAL A O 1
ATOM 1504 N N . VAL A 1 208 ? -15.109 -13.352 -7.57 1 79.94 208 VAL A N 1
ATOM 1505 C CA . VAL A 1 208 ? -14.461 -14.156 -6.539 1 79.94 208 VAL A CA 1
ATOM 1506 C C . VAL A 1 208 ? -14.984 -15.586 -6.59 1 79.94 208 VAL A C 1
ATOM 1508 O O . VAL A 1 208 ? -14.242 -16.531 -6.332 1 79.94 208 VAL A O 1
ATOM 1511 N N . GLY A 1 209 ? -16.109 -15.898 -6.996 1 73.75 209 GLY A N 1
ATOM 1512 C CA . GLY A 1 209 ? -16.656 -17.25 -7.055 1 73.75 209 GLY A CA 1
ATOM 1513 C C . GLY A 1 209 ? -17.016 -17.812 -5.688 1 73.75 209 GLY A C 1
ATOM 1514 O O . GLY A 1 209 ? -17.766 -17.188 -4.938 1 73.75 209 GLY A O 1
ATOM 1515 N N . ASP A 1 210 ? -16.25 -18.891 -5.176 1 65.69 210 ASP A N 1
ATOM 1516 C CA . ASP A 1 210 ? -16.656 -19.703 -4.035 1 65.69 210 ASP A CA 1
ATOM 1517 C C . ASP A 1 210 ? -16.328 -19.016 -2.717 1 65.69 210 ASP A C 1
ATOM 1519 O O . ASP A 1 210 ? -16.984 -19.266 -1.697 1 65.69 210 ASP A O 1
ATOM 1523 N N . ASP A 1 211 ? -15.461 -18.078 -2.736 1 69.06 211 ASP A N 1
ATOM 1524 C CA . ASP A 1 211 ? -15.016 -17.469 -1.485 1 69.06 211 ASP A CA 1
ATOM 1525 C C . ASP A 1 211 ? -15.742 -16.156 -1.223 1 69.06 211 ASP A C 1
ATOM 1527 O O . ASP A 1 211 ? -15.25 -15.312 -0.476 1 69.06 211 ASP A O 1
ATOM 1531 N N . ILE A 1 212 ? -16.922 -16.031 -1.74 1 77.38 212 ILE A N 1
ATOM 1532 C CA . ILE A 1 212 ? -17.625 -14.758 -1.688 1 77.38 212 ILE A CA 1
ATOM 1533 C C . ILE A 1 212 ? -18 -14.43 -0.245 1 77.38 212 ILE A C 1
ATOM 1535 O O . ILE A 1 212 ? -18 -13.266 0.153 1 77.38 212 ILE A O 1
ATOM 1539 N N . MET A 1 213 ? -18.141 -15.445 0.543 1 72 213 MET A N 1
ATOM 1540 C CA . MET A 1 213 ? -18.594 -15.188 1.907 1 72 213 MET A CA 1
ATOM 1541 C C . MET A 1 213 ? -17.453 -14.688 2.775 1 72 213 MET A C 1
ATOM 1543 O O . MET A 1 213 ? -17.656 -13.898 3.697 1 72 213 MET A O 1
ATOM 1547 N N . VAL A 1 214 ? -16.344 -15.172 2.477 1 66.94 214 VAL A N 1
ATOM 1548 C CA . VAL A 1 214 ? -15.18 -14.68 3.199 1 66.94 214 VAL A CA 1
ATOM 1549 C C . VAL A 1 214 ? -14.977 -13.195 2.895 1 66.94 214 VAL A C 1
ATOM 1551 O O . VAL A 1 214 ? -14.695 -12.398 3.797 1 66.94 214 VAL A O 1
ATOM 1554 N N . MET A 1 215 ? -15.156 -12.859 1.624 1 75.25 215 MET A N 1
ATOM 1555 C CA . MET A 1 215 ? -14.984 -11.469 1.222 1 75.25 215 MET A CA 1
ATOM 1556 C C . MET A 1 215 ? -16.141 -10.609 1.728 1 75.25 215 MET A C 1
ATOM 1558 O O . MET A 1 215 ? -15.961 -9.422 2.004 1 75.25 215 MET A O 1
ATOM 1562 N N . PHE A 1 216 ? -17.281 -11.305 1.919 1 77.25 216 PHE A N 1
ATOM 1563 C CA . PHE A 1 216 ? -18.453 -10.617 2.451 1 77.25 216 PHE A CA 1
ATOM 1564 C C . PHE A 1 216 ? -18.172 -10.086 3.85 1 77.25 216 PHE A C 1
ATOM 1566 O O . PHE A 1 216 ? -18.547 -8.953 4.168 1 77.25 216 PHE A O 1
ATOM 1573 N N . VAL A 1 217 ? -17.516 -10.852 4.586 1 72.06 217 VAL A N 1
ATOM 1574 C CA . VAL A 1 217 ? -17.266 -10.461 5.969 1 72.06 217 VAL A CA 1
ATOM 1575 C C . VAL A 1 217 ? -16.312 -9.266 5.996 1 72.06 217 VAL A C 1
ATOM 1577 O O . VAL A 1 217 ? -16.547 -8.297 6.719 1 72.06 217 VAL A O 1
ATOM 1580 N N . ALA A 1 218 ? -15.312 -9.328 5.219 1 73.94 218 ALA A N 1
ATOM 1581 C CA . ALA A 1 218 ? -14.328 -8.25 5.176 1 73.94 218 ALA A CA 1
ATOM 1582 C C . ALA A 1 218 ? -14.953 -6.949 4.688 1 73.94 218 ALA A C 1
ATOM 1584 O O . ALA A 1 218 ? -14.773 -5.898 5.305 1 73.94 218 ALA A O 1
ATOM 1585 N N . VAL A 1 219 ? -15.734 -7.047 3.668 1 82.25 219 VAL A N 1
ATOM 1586 C CA . VAL A 1 219 ? -16.359 -5.875 3.057 1 82.25 219 VAL A CA 1
ATOM 1587 C C . VAL A 1 219 ? -17.484 -5.367 3.949 1 82.25 219 VAL A C 1
ATOM 1589 O O . VAL A 1 219 ? -17.656 -4.156 4.117 1 82.25 219 VAL A O 1
ATOM 1592 N N . GLY A 1 220 ? -18.172 -6.312 4.559 1 84.38 220 GLY A N 1
ATOM 1593 C CA . GLY A 1 220 ? -19.281 -5.93 5.418 1 84.38 220 GLY A CA 1
ATOM 1594 C C . GLY A 1 220 ? -18.844 -5.168 6.652 1 84.38 220 GLY A C 1
ATOM 1595 O O . GLY A 1 220 ? -19.484 -4.188 7.043 1 84.38 220 GLY A O 1
ATOM 1596 N N . ALA A 1 221 ? -17.797 -5.582 7.211 1 78.75 221 ALA A N 1
ATOM 1597 C CA . ALA A 1 221 ? -17.312 -4.93 8.422 1 78.75 221 ALA A CA 1
ATOM 1598 C C . ALA A 1 221 ? -16.891 -3.492 8.133 1 78.75 221 ALA A C 1
ATOM 1600 O O . ALA A 1 221 ? -17.281 -2.568 8.852 1 78.75 221 ALA A O 1
ATOM 1601 N N . HIS A 1 222 ? -16.094 -3.293 7.129 1 81.88 222 HIS A N 1
ATOM 1602 C CA . HIS A 1 222 ? -15.617 -1.938 6.871 1 81.88 222 HIS A CA 1
ATOM 1603 C C . HIS A 1 222 ? -16.75 -1.054 6.34 1 81.88 222 HIS A C 1
ATOM 1605 O O . HIS A 1 222 ? -16.781 0.149 6.609 1 81.88 222 HIS A O 1
ATOM 1611 N N . LYS A 1 223 ? -17.719 -1.613 5.613 1 85.69 223 LYS A N 1
ATOM 1612 C CA . LYS A 1 223 ? -18.844 -0.832 5.094 1 85.69 223 LYS A CA 1
ATOM 1613 C C . LYS A 1 223 ? -19.781 -0.386 6.219 1 85.69 223 LYS A C 1
ATOM 1615 O O . LYS A 1 223 ? -20.359 0.7 6.156 1 85.69 223 LYS A O 1
ATOM 1620 N N . GLY A 1 224 ? -19.875 -1.235 7.203 1 82.19 224 GLY A N 1
ATOM 1621 C CA . GLY A 1 224 ? -20.672 -0.856 8.352 1 82.19 224 GLY A CA 1
ATOM 1622 C C . GLY A 1 224 ? -20.156 0.372 9.07 1 82.19 224 GLY A C 1
ATOM 1623 O O . GLY A 1 224 ? -20.906 1.31 9.336 1 82.19 224 GLY A O 1
ATOM 1624 N N . PHE A 1 225 ? -18.922 0.372 9.281 1 77.56 225 PHE A N 1
ATOM 1625 C CA . PHE A 1 225 ? -18.328 1.5 9.992 1 77.56 225 PHE A CA 1
ATOM 1626 C C . PHE A 1 225 ? -18.281 2.738 9.102 1 77.56 225 PHE A C 1
ATOM 1628 O O . PHE A 1 225 ? -18.484 3.857 9.586 1 77.56 225 PHE A O 1
ATOM 1635 N N . ALA A 1 226 ? -18.031 2.492 7.82 1 78.19 226 ALA A N 1
ATOM 1636 C CA . ALA A 1 226 ? -18.031 3.609 6.879 1 78.19 226 ALA A CA 1
ATOM 1637 C C . ALA A 1 226 ? -19.406 4.254 6.785 1 78.19 226 ALA A C 1
ATOM 1639 O O . ALA A 1 226 ? -19.531 5.48 6.754 1 78.19 226 ALA A O 1
ATOM 1640 N N . ALA A 1 227 ? -20.375 3.439 6.762 1 81.38 227 ALA A N 1
ATOM 1641 C CA . ALA A 1 227 ? -21.75 3.938 6.707 1 81.38 227 ALA A CA 1
ATOM 1642 C C . ALA A 1 227 ? -22.109 4.703 7.977 1 81.38 227 ALA A C 1
ATOM 1644 O O . ALA A 1 227 ? -22.75 5.758 7.918 1 81.38 227 ALA A O 1
ATOM 1645 N N . PHE A 1 228 ? -21.641 4.219 9.031 1 77.31 228 PHE A N 1
ATOM 1646 C CA . PHE A 1 228 ? -21.891 4.863 10.32 1 77.31 228 PHE A CA 1
ATOM 1647 C C . PHE A 1 228 ? -21.219 6.23 10.375 1 77.31 228 PHE A C 1
ATOM 1649 O O . PHE A 1 228 ? -21.797 7.191 10.891 1 77.31 228 PHE A O 1
ATOM 1656 N N . ALA A 1 229 ? -20.047 6.266 9.836 1 73.25 229 ALA A N 1
ATOM 1657 C CA . ALA A 1 229 ? -19.281 7.508 9.836 1 73.25 229 ALA A CA 1
ATOM 1658 C C . ALA A 1 229 ? -19.906 8.531 8.898 1 73.25 229 ALA A C 1
ATOM 1660 O O . ALA A 1 229 ? -19.859 9.734 9.164 1 73.25 229 ALA A O 1
ATOM 1661 N N . LEU A 1 230 ? -20.328 8.172 7.77 1 72.31 230 LEU A N 1
ATOM 1662 C CA . LEU A 1 230 ? -20.984 9.062 6.816 1 72.31 230 LEU A CA 1
ATOM 1663 C C . LEU A 1 230 ? -22.281 9.633 7.402 1 72.31 230 LEU A C 1
ATOM 1665 O O . LEU A 1 230 ? -22.578 10.812 7.203 1 72.31 230 LEU A O 1
ATOM 1669 N N . GLY A 1 231 ? -22.766 8.891 8.375 1 66.56 231 GLY A N 1
ATOM 1670 C CA . GLY A 1 231 ? -23.969 9.352 9.031 1 66.56 231 GLY A CA 1
ATOM 1671 C C . GLY A 1 231 ? -25.078 9.711 8.062 1 66.56 231 GLY A C 1
ATOM 1672 O O . GLY A 1 231 ? -24.906 9.617 6.844 1 66.56 231 GLY A O 1
ATOM 1673 N N . ALA A 1 232 ? -26.203 9.953 8.672 1 58.72 232 ALA A N 1
ATOM 1674 C CA . ALA A 1 232 ? -27.453 10.219 7.961 1 58.72 232 ALA A CA 1
ATOM 1675 C C . ALA A 1 232 ? -27.375 11.516 7.16 1 58.72 232 ALA A C 1
ATOM 1677 O O . ALA A 1 232 ? -27.984 12.523 7.527 1 58.72 232 ALA A O 1
ATOM 1678 N N . ALA A 1 233 ? -26.125 11.766 6.527 1 61.38 233 ALA A N 1
ATOM 1679 C CA . ALA A 1 233 ? -26.359 12.914 5.656 1 61.38 233 ALA A CA 1
ATOM 1680 C C . ALA A 1 233 ? -27.703 12.781 4.934 1 61.38 233 ALA A C 1
ATOM 1682 O O . ALA A 1 233 ? -28.625 12.133 5.426 1 61.38 233 ALA A O 1
ATOM 1683 N N . ALA A 1 234 ? -27.609 12.992 3.568 1 64.75 234 ALA A N 1
ATOM 1684 C CA . ALA A 1 234 ? -28.781 12.945 2.697 1 64.75 234 ALA A CA 1
ATOM 1685 C C . ALA A 1 234 ? -29.094 11.516 2.268 1 64.75 234 ALA A C 1
ATOM 1687 O O . ALA A 1 234 ? -28.172 10.734 1.974 1 64.75 234 ALA A O 1
ATOM 1688 N N . ALA A 1 235 ? -30.297 11.055 2.604 1 74 235 ALA A N 1
ATOM 1689 C CA . ALA A 1 235 ? -30.812 9.75 2.209 1 74 235 ALA A CA 1
ATOM 1690 C C . ALA A 1 235 ? -30.328 9.359 0.818 1 74 235 ALA A C 1
ATOM 1692 O O . ALA A 1 235 ? -30.031 8.188 0.564 1 74 235 ALA A O 1
ATOM 1693 N N . LEU A 1 236 ? -30.172 10.305 0.018 1 77 236 LEU A N 1
ATOM 1694 C CA . LEU A 1 236 ? -29.734 10.047 -1.349 1 77 236 LEU A CA 1
ATOM 1695 C C . LEU A 1 236 ? -28.266 9.617 -1.379 1 77 236 LEU A C 1
ATOM 1697 O O . LEU A 1 236 ? -27.891 8.727 -2.139 1 77 236 LEU A O 1
ATOM 1701 N N . CYS A 1 237 ? -27.453 10.219 -0.561 1 77.94 237 CYS A N 1
ATOM 1702 C CA . CYS A 1 237 ? -26.047 9.867 -0.501 1 77.94 237 CYS A CA 1
ATOM 1703 C C . CYS A 1 237 ? -25.859 8.453 0.037 1 77.94 237 CYS A C 1
ATOM 1705 O O . CYS A 1 237 ? -25.031 7.699 -0.474 1 77.94 237 CYS A O 1
ATOM 1707 N N . MET A 1 238 ? -26.781 8.141 0.944 1 82.5 238 MET A N 1
ATOM 1708 C CA . MET A 1 238 ? -26.688 6.805 1.523 1 82.5 238 MET A CA 1
ATOM 1709 C C . MET A 1 238 ? -27.125 5.746 0.517 1 82.5 238 MET A C 1
ATOM 1711 O O . MET A 1 238 ? -26.562 4.66 0.462 1 82.5 238 MET A O 1
ATOM 1715 N N . PHE A 1 239 ? -28.141 6.113 -0.191 1 84.62 239 PHE A N 1
ATOM 1716 C CA . PHE A 1 239 ? -28.609 5.184 -1.211 1 84.62 239 PHE A CA 1
ATOM 1717 C C . PHE A 1 239 ? -27.547 4.949 -2.27 1 84.62 239 PHE A C 1
ATOM 1719 O O . PHE A 1 239 ? -27.266 3.811 -2.652 1 84.62 239 PHE A O 1
ATOM 1726 N N . CYS A 1 240 ? -26.922 6.012 -2.752 1 86.12 240 CYS A N 1
ATOM 1727 C CA . CYS A 1 240 ? -25.875 5.906 -3.762 1 86.12 240 CYS A CA 1
ATOM 1728 C C . CYS A 1 240 ? -24.703 5.102 -3.234 1 86.12 240 CYS A C 1
ATOM 1730 O O . CYS A 1 240 ? -24.141 4.262 -3.945 1 86.12 240 CYS A O 1
ATOM 1732 N N . PHE A 1 241 ? -24.391 5.332 -2.057 1 87.44 241 PHE A N 1
ATOM 1733 C CA . PHE A 1 241 ? -23.312 4.605 -1.401 1 87.44 241 PHE A CA 1
ATOM 1734 C C . PHE A 1 241 ? -23.641 3.123 -1.291 1 87.44 241 PHE A C 1
ATOM 1736 O O . PHE A 1 241 ? -22.812 2.27 -1.586 1 87.44 241 PHE A O 1
ATOM 1743 N N . SER A 1 242 ? -24.844 2.84 -0.972 1 88.12 242 SER A N 1
ATOM 1744 C CA . SER A 1 242 ? -25.25 1.469 -0.68 1 88.12 242 SER A CA 1
ATOM 1745 C C . SER A 1 242 ? -25.422 0.656 -1.959 1 88.12 242 SER A C 1
ATOM 1747 O O . SER A 1 242 ? -25.203 -0.557 -1.964 1 88.12 242 SER A O 1
ATOM 1749 N N . ILE A 1 243 ? -25.766 1.268 -3.055 1 90.81 243 ILE A N 1
ATOM 1750 C CA . ILE A 1 243 ? -26.062 0.525 -4.273 1 90.81 243 ILE A CA 1
ATOM 1751 C C . ILE A 1 243 ? -24.797 0.358 -5.109 1 90.81 243 ILE A C 1
ATOM 1753 O O . ILE A 1 243 ? -24.766 -0.459 -6.031 1 90.81 243 ILE A O 1
ATOM 1757 N N . ALA A 1 244 ? -23.781 1.098 -4.875 1 93.19 244 ALA A N 1
ATOM 1758 C CA . ALA A 1 244 ? -22.562 1.099 -5.676 1 93.19 244 ALA A CA 1
ATOM 1759 C C . ALA A 1 244 ? -21.922 -0.283 -5.695 1 93.19 244 ALA A C 1
ATOM 1761 O O . ALA A 1 244 ? -21.547 -0.788 -6.758 1 93.19 244 ALA A O 1
ATOM 1762 N N . THR A 1 245 ? -21.797 -0.942 -4.516 1 94.19 245 THR A N 1
ATOM 1763 C CA . THR A 1 245 ? -21.156 -2.254 -4.43 1 94.19 245 THR A CA 1
ATOM 1764 C C . THR A 1 245 ? -22 -3.303 -5.164 1 94.19 245 THR A C 1
ATOM 1766 O O . THR A 1 245 ? -21.469 -4.059 -5.984 1 94.19 245 THR A O 1
ATOM 1769 N N . PRO A 1 246 ? -23.312 -3.312 -4.984 1 92.31 246 PRO A N 1
ATOM 1770 C CA . PRO A 1 246 ? -24.156 -4.242 -5.742 1 92.31 246 PRO A CA 1
ATOM 1771 C C . PRO A 1 246 ? -24.031 -4.047 -7.25 1 92.31 246 PRO A C 1
ATOM 1773 O O . PRO A 1 246 ? -24 -5.027 -8 1 92.31 246 PRO A O 1
ATOM 1776 N N . ILE A 1 247 ? -24 -2.877 -7.73 1 93.75 247 ILE A N 1
ATOM 1777 C CA . ILE A 1 247 ? -23.828 -2.607 -9.148 1 93.75 247 ILE A CA 1
ATOM 1778 C C . ILE A 1 247 ? -22.5 -3.193 -9.633 1 93.75 247 ILE A C 1
ATOM 1780 O O . ILE A 1 247 ? -22.453 -3.873 -10.664 1 93.75 247 ILE A O 1
ATOM 1784 N N . GLY A 1 248 ? -21.484 -2.939 -8.922 1 95.69 248 GLY A N 1
ATOM 1785 C CA . GLY A 1 248 ? -20.188 -3.523 -9.25 1 95.69 248 GLY A CA 1
ATOM 1786 C C . GLY A 1 248 ? -20.203 -5.039 -9.281 1 95.69 248 GLY A C 1
ATOM 1787 O O . GLY A 1 248 ? -19.641 -5.656 -10.18 1 95.69 248 GLY A O 1
ATOM 1788 N N . MET A 1 249 ? -20.859 -5.602 -8.289 1 94.06 249 MET A N 1
ATOM 1789 C CA . MET A 1 249 ? -20.969 -7.059 -8.219 1 94.06 249 MET A CA 1
ATOM 1790 C C . MET A 1 249 ? -21.656 -7.621 -9.453 1 94.06 249 MET A C 1
ATOM 1792 O O . MET A 1 249 ? -21.203 -8.617 -10.023 1 94.06 249 MET A O 1
ATOM 1796 N N . LEU A 1 250 ? -22.672 -6.988 -9.859 1 91.88 250 LEU A N 1
ATOM 1797 C CA . LEU A 1 250 ? -23.438 -7.449 -11.016 1 91.88 250 LEU A CA 1
ATOM 1798 C C . LEU A 1 250 ? -22.609 -7.324 -12.297 1 91.88 250 LEU A C 1
ATOM 1800 O O . LEU A 1 250 ? -22.609 -8.242 -13.117 1 91.88 250 LEU A O 1
ATOM 1804 N N . ILE A 1 251 ? -21.922 -6.23 -12.445 1 92.88 251 ILE A N 1
ATOM 1805 C CA . ILE A 1 251 ? -21.078 -6.027 -13.617 1 92.88 251 ILE A CA 1
ATOM 1806 C C . ILE A 1 251 ? -19.953 -7.07 -13.641 1 92.88 251 ILE A C 1
ATOM 1808 O O . ILE A 1 251 ? -19.703 -7.691 -14.672 1 92.88 251 ILE A O 1
ATOM 1812 N N . GLY A 1 252 ? -19.297 -7.238 -12.492 1 92 252 GLY A N 1
ATOM 1813 C CA . GLY A 1 252 ? -18.234 -8.227 -12.398 1 92 252 GLY A CA 1
ATOM 1814 C C . GLY A 1 252 ? -18.688 -9.641 -12.688 1 92 252 GLY A C 1
ATOM 1815 O O . GLY A 1 252 ? -18.047 -10.375 -13.43 1 92 252 GLY A O 1
ATOM 1816 N N . HIS A 1 253 ? -19.781 -9.992 -12.109 1 88 253 HIS A N 1
ATOM 1817 C CA . HIS A 1 253 ? -20.344 -11.328 -12.297 1 88 253 HIS A CA 1
ATOM 1818 C C . HIS A 1 253 ? -20.703 -11.578 -13.758 1 88 253 HIS A C 1
ATOM 1820 O O . HIS A 1 253 ? -20.406 -12.641 -14.305 1 88 253 HIS A O 1
ATOM 1826 N N . THR A 1 254 ? -21.312 -10.648 -14.391 1 88.19 254 THR A N 1
ATOM 1827 C CA . THR A 1 254 ? -21.734 -10.766 -15.789 1 88.19 254 THR A CA 1
ATOM 1828 C C . THR A 1 254 ? -20.516 -10.844 -16.703 1 88.19 254 THR A C 1
ATOM 1830 O O . THR A 1 254 ? -20.5 -11.633 -17.656 1 88.19 254 THR A O 1
ATOM 1833 N N . ALA A 1 255 ? -19.5 -10.117 -16.375 1 86 255 ALA A N 1
ATOM 1834 C CA . ALA A 1 255 ? -18.281 -10.125 -17.172 1 86 255 ALA A CA 1
ATOM 1835 C C . ALA A 1 255 ? -17.547 -11.453 -17.047 1 86 255 ALA A C 1
ATOM 1837 O O . ALA A 1 255 ? -17.016 -11.969 -18.031 1 86 255 ALA A O 1
ATOM 1838 N N . ALA A 1 256 ? -17.484 -11.922 -15.859 1 80.5 256 ALA A N 1
ATOM 1839 C CA . ALA A 1 256 ? -16.797 -13.195 -15.625 1 80.5 256 ALA A CA 1
ATOM 1840 C C . ALA A 1 256 ? -17.531 -14.344 -16.328 1 80.5 256 ALA A C 1
ATOM 1842 O O . ALA A 1 256 ? -16.875 -15.25 -16.859 1 80.5 256 ALA A O 1
ATOM 1843 N N . THR A 1 257 ? -18.797 -14.352 -16.281 1 79.06 257 THR A N 1
ATOM 1844 C CA . THR A 1 257 ? -19.578 -15.414 -16.906 1 79.06 257 THR A CA 1
ATOM 1845 C C . THR A 1 257 ? -19.484 -15.328 -18.422 1 79.06 257 THR A C 1
ATOM 1847 O O . THR A 1 257 ? -19.516 -16.359 -19.109 1 79.06 257 THR A O 1
ATOM 1850 N N . ALA A 1 258 ? -19.266 -14.188 -18.938 1 80.94 258 ALA A N 1
ATOM 1851 C CA . ALA A 1 258 ? -19.188 -13.984 -20.375 1 80.94 258 ALA A CA 1
ATOM 1852 C C . ALA A 1 258 ? -17.828 -14.375 -20.938 1 80.94 258 ALA A C 1
ATOM 1854 O O . ALA A 1 258 ? -17.719 -14.93 -22.031 1 80.94 258 ALA A O 1
ATOM 1855 N N . GLU A 1 259 ? -16.703 -14.117 -20.312 1 77.75 259 GLU A N 1
ATOM 1856 C CA . GLU A 1 259 ? -15.359 -14.273 -20.844 1 77.75 259 GLU A CA 1
ATOM 1857 C C . GLU A 1 259 ? -14.789 -15.648 -20.5 1 77.75 259 GLU A C 1
ATOM 1859 O O . GLU A 1 259 ? -13.844 -16.109 -21.156 1 77.75 259 GLU A O 1
ATOM 1864 N N . GLY A 1 260 ? -15.344 -16.281 -19.625 1 73.88 260 GLY A N 1
ATOM 1865 C CA . GLY A 1 260 ? -14.852 -17.609 -19.281 1 73.88 260 GLY A CA 1
ATOM 1866 C C . GLY A 1 260 ? -13.719 -17.578 -18.266 1 73.88 260 GLY A C 1
ATOM 1867 O O . GLY A 1 260 ? -13.328 -16.5 -17.797 1 73.88 260 GLY A O 1
ATOM 1868 N N . ALA A 1 261 ? -13.086 -18.656 -18 1 66.38 261 ALA A N 1
ATOM 1869 C CA . ALA A 1 261 ? -12.156 -18.875 -16.906 1 66.38 261 ALA A CA 1
ATOM 1870 C C . ALA A 1 261 ? -10.805 -18.219 -17.188 1 66.38 261 ALA A C 1
ATOM 1872 O O . ALA A 1 261 ? -10.086 -17.844 -16.266 1 66.38 261 ALA A O 1
ATOM 1873 N N . GLU A 1 262 ? -10.539 -17.984 -18.438 1 74.5 262 GLU A N 1
ATOM 1874 C CA . GLU A 1 262 ? -9.211 -17.469 -18.781 1 74.5 262 GLU A CA 1
ATOM 1875 C C . GLU A 1 262 ? -9.234 -15.953 -18.922 1 74.5 262 GLU A C 1
ATOM 1877 O O . GLU A 1 262 ? -8.242 -15.352 -19.359 1 74.5 262 GLU A O 1
ATOM 1882 N N . SER A 1 263 ? -10.18 -15.445 -18.484 1 82.56 263 SER A N 1
ATOM 1883 C CA . SER A 1 263 ? -10.328 -14 -18.609 1 82.56 263 SER A CA 1
ATOM 1884 C C . SER A 1 263 ? -9.383 -13.25 -17.688 1 82.56 263 SER A C 1
ATOM 1886 O O . SER A 1 263 ? -9.188 -13.656 -16.531 1 82.56 263 SER A O 1
ATOM 1888 N N . PRO A 1 264 ? -8.711 -12.156 -18.219 1 90.19 264 PRO A N 1
ATOM 1889 C CA . PRO A 1 264 ? -7.84 -11.344 -17.359 1 90.19 264 PRO A CA 1
ATOM 1890 C C . PRO A 1 264 ? -8.625 -10.422 -16.438 1 90.19 264 PRO A C 1
ATOM 1892 O O . PRO A 1 264 ? -8.039 -9.703 -15.617 1 90.19 264 PRO A O 1
ATOM 1895 N N . LEU A 1 265 ? -9.922 -10.516 -16.516 1 91.19 265 LEU A N 1
ATOM 1896 C CA . LEU A 1 265 ? -10.766 -9.57 -15.781 1 91.19 265 LEU A CA 1
ATOM 1897 C C . LEU A 1 265 ? -10.648 -9.789 -14.273 1 91.19 265 LEU A C 1
ATOM 1899 O O . LEU A 1 265 ? -10.508 -8.828 -13.516 1 91.19 265 LEU A O 1
ATOM 1903 N N . PRO A 1 266 ? -10.641 -11.047 -13.805 1 91.69 266 PRO A N 1
ATOM 1904 C CA . PRO A 1 266 ? -10.469 -11.234 -12.367 1 91.69 266 PRO A CA 1
ATOM 1905 C C . PRO A 1 266 ? -9.156 -10.656 -11.852 1 91.69 266 PRO A C 1
ATOM 1907 O O . PRO A 1 266 ? -9.109 -10.094 -10.75 1 91.69 266 PRO A O 1
ATOM 1910 N N . LEU A 1 267 ? -8.133 -10.781 -12.648 1 93.94 267 LEU A N 1
ATOM 1911 C CA . LEU A 1 267 ? -6.844 -10.195 -12.297 1 93.94 267 LEU A CA 1
ATOM 1912 C C . LEU A 1 267 ? -6.953 -8.68 -12.172 1 93.94 267 LEU A C 1
ATOM 1914 O O . LEU A 1 267 ? -6.523 -8.094 -11.172 1 93.94 267 LEU A O 1
ATOM 1918 N N . ALA A 1 268 ? -7.547 -8.078 -13.156 1 95.31 268 ALA A N 1
ATOM 1919 C CA . ALA A 1 268 ? -7.648 -6.621 -13.203 1 95.31 268 ALA A CA 1
ATOM 1920 C C . ALA A 1 268 ? -8.539 -6.094 -12.086 1 95.31 268 ALA A C 1
ATOM 1922 O O . ALA A 1 268 ? -8.18 -5.133 -11.398 1 95.31 268 ALA A O 1
ATOM 1923 N N . PHE A 1 269 ? -9.656 -6.73 -11.891 1 95.12 269 PHE A N 1
ATOM 1924 C CA . PHE A 1 269 ? -10.617 -6.262 -10.898 1 95.12 269 PHE A CA 1
ATOM 1925 C C . PHE A 1 269 ? -10.047 -6.41 -9.492 1 95.12 269 PHE A C 1
ATOM 1927 O O . PHE A 1 269 ? -10.172 -5.5 -8.664 1 95.12 269 PHE A O 1
ATOM 1934 N N . ASN A 1 270 ? -9.414 -7.488 -9.211 1 94.19 270 ASN A N 1
ATOM 1935 C CA . ASN A 1 270 ? -8.805 -7.684 -7.902 1 94.19 270 ASN A CA 1
ATOM 1936 C C . ASN A 1 270 ? -7.676 -6.691 -7.652 1 94.19 270 ASN A C 1
ATOM 1938 O O . ASN A 1 270 ? -7.539 -6.16 -6.551 1 94.19 270 ASN A O 1
ATOM 1942 N N . ALA A 1 271 ? -6.875 -6.461 -8.664 1 97.38 271 ALA A N 1
ATOM 1943 C CA . ALA A 1 271 ? -5.746 -5.539 -8.531 1 97.38 271 ALA A CA 1
ATOM 1944 C C . ALA A 1 271 ? -6.227 -4.113 -8.289 1 97.38 271 ALA A C 1
ATOM 1946 O O . ALA A 1 271 ? -5.719 -3.418 -7.406 1 97.38 271 ALA A O 1
ATOM 1947 N N . LEU A 1 272 ? -7.199 -3.701 -9.07 1 97.06 272 LEU A N 1
ATOM 1948 C CA . LEU A 1 272 ? -7.746 -2.357 -8.93 1 97.06 272 LEU A CA 1
ATOM 1949 C C . LEU A 1 272 ? -8.422 -2.189 -7.57 1 97.06 272 LEU A C 1
ATOM 1951 O O . LEU A 1 272 ? -8.242 -1.167 -6.906 1 97.06 272 LEU A O 1
ATOM 1955 N N . ALA A 1 273 ? -9.148 -3.193 -7.188 1 94.75 273 ALA A N 1
ATOM 1956 C CA . ALA A 1 273 ? -9.789 -3.158 -5.875 1 94.75 273 ALA A CA 1
ATOM 1957 C C . ALA A 1 273 ? -8.75 -3.094 -4.762 1 94.75 273 ALA A C 1
ATOM 1959 O O . ALA A 1 273 ? -8.906 -2.334 -3.803 1 94.75 273 ALA A O 1
ATOM 1960 N N . ALA A 1 274 ? -7.707 -3.891 -4.871 1 96.25 274 ALA A N 1
ATOM 1961 C CA . ALA A 1 274 ? -6.645 -3.885 -3.869 1 96.25 274 ALA A CA 1
ATOM 1962 C C . ALA A 1 274 ? -6.043 -2.49 -3.717 1 96.25 274 ALA A C 1
ATOM 1964 O O . ALA A 1 274 ? -5.809 -2.027 -2.6 1 96.25 274 ALA A O 1
ATOM 1965 N N . GLY A 1 275 ? -5.781 -1.805 -4.824 1 97.56 275 GLY A N 1
ATOM 1966 C CA . GLY A 1 275 ? -5.234 -0.457 -4.789 1 97.56 275 GLY A CA 1
ATOM 1967 C C . GLY A 1 275 ? -6.141 0.534 -4.078 1 97.56 275 GLY A C 1
ATOM 1968 O O . GLY A 1 275 ? -5.672 1.35 -3.283 1 97.56 275 GLY A O 1
ATOM 1969 N N . THR A 1 276 ? -7.391 0.468 -4.383 1 95.38 276 THR A N 1
ATOM 1970 C CA . THR A 1 276 ? -8.32 1.39 -3.74 1 95.38 276 THR A CA 1
ATOM 1971 C C . THR A 1 276 ? -8.461 1.066 -2.254 1 95.38 276 THR A C 1
ATOM 1973 O O . THR A 1 276 ? -8.602 1.97 -1.429 1 95.38 276 THR A O 1
ATOM 1976 N N . PHE A 1 277 ? -8.438 -0.255 -1.929 1 93.56 277 PHE A N 1
ATOM 1977 C CA . PHE A 1 277 ? -8.477 -0.656 -0.528 1 93.56 277 PHE A CA 1
ATOM 1978 C C . PHE A 1 277 ? -7.246 -0.147 0.217 1 93.56 277 PHE A C 1
ATOM 1980 O O . PHE A 1 277 ? -7.348 0.279 1.369 1 93.56 277 PHE A O 1
ATOM 1987 N N . LEU A 1 278 ? -6.152 -0.223 -0.439 1 96.38 278 LEU A N 1
ATOM 1988 C CA . LEU A 1 278 ? -4.926 0.266 0.186 1 96.38 278 LEU A CA 1
ATOM 1989 C C . LEU A 1 278 ? -5 1.771 0.418 1 96.38 278 LEU A C 1
ATOM 1991 O O . LEU A 1 278 ? -4.605 2.26 1.48 1 96.38 278 LEU A O 1
ATOM 1995 N N . GLN A 1 279 ? -5.445 2.496 -0.568 1 95.19 279 GLN A N 1
ATOM 1996 C CA . GLN A 1 279 ? -5.582 3.941 -0.424 1 95.19 279 GLN A CA 1
ATOM 1997 C C . GLN A 1 279 ? -6.574 4.293 0.681 1 95.19 279 GLN A C 1
ATOM 1999 O O . GLN A 1 279 ? -6.285 5.129 1.54 1 95.19 279 GLN A O 1
ATOM 2004 N N . MET A 1 280 ? -7.703 3.672 0.695 1 91.38 280 MET A N 1
ATOM 2005 C CA . MET A 1 280 ? -8.734 3.955 1.684 1 91.38 280 MET A CA 1
ATOM 2006 C C . MET A 1 280 ? -8.305 3.506 3.074 1 91.38 280 MET A C 1
ATOM 2008 O O . MET A 1 280 ? -8.531 4.207 4.059 1 91.38 280 MET A O 1
ATOM 2012 N N . GLY A 1 281 ? -7.742 2.332 3.145 1 93.25 281 GLY A N 1
ATOM 2013 C CA . GLY A 1 281 ? -7.367 1.761 4.43 1 93.25 281 GLY A CA 1
ATOM 2014 C C . GLY A 1 281 ? -6.145 2.416 5.039 1 93.25 281 GLY A C 1
ATOM 2015 O O . GLY A 1 281 ? -6.195 2.908 6.168 1 93.25 281 GLY A O 1
ATOM 2016 N N . ALA A 1 282 ? -5.086 2.479 4.289 1 95.56 282 ALA A N 1
ATOM 2017 C CA . ALA A 1 282 ? -3.807 2.936 4.824 1 95.56 282 ALA A CA 1
ATOM 2018 C C . ALA A 1 282 ? -3.727 4.461 4.832 1 95.56 282 ALA A C 1
ATOM 2020 O O . ALA A 1 282 ? -3.281 5.059 5.812 1 95.56 282 ALA A O 1
ATOM 2021 N N . VAL A 1 283 ? -4.164 5.078 3.785 1 92.69 283 VAL A N 1
ATOM 2022 C CA . VAL A 1 283 ? -3.951 6.516 3.652 1 92.69 283 VAL A CA 1
ATOM 2023 C C . VAL A 1 283 ? -5.121 7.273 4.273 1 92.69 283 VAL A C 1
ATOM 2025 O O . VAL A 1 283 ? -4.941 8.039 5.223 1 92.69 283 VAL A O 1
ATOM 2028 N N . GLU A 1 284 ? -6.223 6.953 3.871 1 88.06 284 GLU A N 1
ATOM 2029 C CA . GLU A 1 284 ? -7.383 7.746 4.27 1 88.06 284 GLU A CA 1
ATOM 2030 C C . GLU A 1 284 ? -7.805 7.43 5.699 1 88.06 284 GLU A C 1
ATOM 2032 O O . GLU A 1 284 ? -7.969 8.336 6.52 1 88.06 284 GLU A O 1
ATOM 2037 N N . VAL A 1 285 ? -7.945 6.16 6.012 1 89.62 285 VAL A N 1
ATOM 2038 C CA . VAL A 1 285 ? -8.523 5.801 7.305 1 89.62 285 VAL A CA 1
ATOM 2039 C C . VAL A 1 285 ? -7.426 5.77 8.367 1 89.62 285 VAL A C 1
ATOM 2041 O O . VAL A 1 285 ? -7.445 6.562 9.312 1 89.62 285 VAL A O 1
ATOM 2044 N N . LEU A 1 286 ? -6.473 4.945 8.188 1 92.69 286 LEU A N 1
ATOM 2045 C CA . LEU A 1 286 ? -5.434 4.812 9.203 1 92.69 286 LEU A CA 1
ATOM 2046 C C . LEU A 1 286 ? -4.57 6.07 9.266 1 92.69 286 LEU A C 1
ATOM 2048 O O . LEU A 1 286 ? -4.207 6.523 10.352 1 92.69 286 LEU A O 1
ATOM 2052 N N . GLY A 1 287 ? -4.27 6.629 8.133 1 89.31 287 GLY A N 1
ATOM 2053 C CA . GLY A 1 287 ? -3.482 7.852 8.117 1 89.31 287 GLY A CA 1
ATOM 2054 C C . GLY A 1 287 ? -4.156 9.008 8.836 1 89.31 287 GLY A C 1
ATOM 2055 O O . GLY A 1 287 ? -3.518 9.711 9.625 1 89.31 287 GLY A O 1
ATOM 2056 N N . SER A 1 288 ? -5.375 9.172 8.602 1 84.06 288 SER A N 1
ATOM 2057 C CA . SER A 1 288 ? -6.113 10.266 9.219 1 84.06 288 SER A CA 1
ATOM 2058 C C . SER A 1 288 ? -6.293 10.031 10.719 1 84.06 288 SER A C 1
ATOM 2060 O O . SER A 1 288 ? -6.137 10.961 11.516 1 84.06 288 SER A O 1
ATOM 2062 N N . GLU A 1 289 ? -6.594 8.805 11.086 1 84.69 289 GLU A N 1
ATOM 2063 C CA . GLU A 1 289 ? -6.848 8.516 12.492 1 84.69 289 GLU A CA 1
ATOM 2064 C C . GLU A 1 289 ? -5.555 8.516 13.305 1 84.69 289 GLU A C 1
ATOM 2066 O O . GLU A 1 289 ? -5.523 9.008 14.43 1 84.69 289 GLU A O 1
ATOM 2071 N N . MET A 1 290 ? -4.609 8.008 12.773 1 82.12 290 MET A N 1
ATOM 2072 C CA . MET A 1 290 ? -3.373 7.844 13.531 1 82.12 290 MET A CA 1
ATOM 2073 C C . MET A 1 290 ? -2.508 9.094 13.445 1 82.12 290 MET A C 1
ATOM 2075 O O . MET A 1 290 ? -1.84 9.461 14.414 1 82.12 290 MET A O 1
ATOM 2079 N N . MET A 1 291 ? -2.539 9.734 12.344 1 72.19 291 MET A N 1
ATOM 2080 C CA . MET A 1 291 ? -1.635 10.867 12.172 1 72.19 291 MET A CA 1
ATOM 2081 C C . MET A 1 291 ? -2.33 12.18 12.523 1 72.19 291 MET A C 1
ATOM 2083 O O . MET A 1 291 ? -1.685 13.125 12.969 1 72.19 291 MET A O 1
ATOM 2087 N N . GLU A 1 292 ? -3.656 12.281 12.266 1 64.06 292 GLU A N 1
ATOM 2088 C CA . GLU A 1 292 ? -4.363 13.539 12.477 1 64.06 292 GLU A CA 1
ATOM 2089 C C . GLU A 1 292 ? -5.289 13.453 13.688 1 64.06 292 GLU A C 1
ATOM 2091 O O . GLU A 1 292 ? -5.664 14.484 14.258 1 64.06 292 GLU A O 1
ATOM 2096 N N . GLY A 1 293 ? -5.832 12.32 13.977 1 60.41 293 GLY A N 1
ATOM 2097 C CA . GLY A 1 293 ? -6.891 12.148 14.961 1 60.41 293 GLY A CA 1
ATOM 2098 C C . GLY A 1 293 ? -6.391 12.211 16.391 1 60.41 293 GLY A C 1
ATOM 2099 O O . GLY A 1 293 ? -6.906 11.508 17.266 1 60.41 293 GLY A O 1
ATOM 2100 N N . HIS A 1 294 ? -5.566 13.32 16.688 1 57.84 294 HIS A N 1
ATOM 2101 C CA . HIS A 1 294 ? -4.984 13.5 18.016 1 57.84 294 HIS A CA 1
ATOM 2102 C C . HIS A 1 294 ? -6.059 13.805 19.047 1 57.84 294 HIS A C 1
ATOM 2104 O O . HIS A 1 294 ? -6.949 14.625 18.812 1 57.84 294 HIS A O 1
ATOM 2110 N N . GLY A 1 295 ? -6.316 12.789 19.844 1 61.06 295 GLY A N 1
ATOM 2111 C CA . GLY A 1 295 ? -7.043 13.148 21.047 1 61.06 295 GLY A CA 1
ATOM 2112 C C . GLY A 1 295 ? -8.234 12.242 21.312 1 61.06 295 GLY A C 1
ATOM 2113 O O . GLY A 1 295 ? -8.797 12.258 22.406 1 61.06 295 GLY A O 1
ATOM 2114 N N . THR A 1 296 ? -8.656 11.5 20.328 1 67.31 296 THR A N 1
ATOM 2115 C CA . THR A 1 296 ? -9.859 10.727 20.625 1 67.31 296 THR A CA 1
ATOM 2116 C C . THR A 1 296 ? -9.5 9.414 21.312 1 67.31 296 THR A C 1
ATOM 2118 O O . THR A 1 296 ? -10.203 8.961 22.219 1 67.31 296 THR A O 1
ATOM 2121 N N . CYS A 1 297 ? -8.398 8.852 20.859 1 79.44 297 CYS A N 1
ATOM 2122 C CA . CYS A 1 297 ? -7.906 7.59 21.406 1 79.44 297 CYS A CA 1
ATOM 2123 C C . CYS A 1 297 ? -6.383 7.555 21.422 1 79.44 297 CYS A C 1
ATOM 2125 O O . CYS A 1 297 ? -5.738 8.156 20.562 1 79.44 297 CYS A O 1
ATOM 2127 N N . PRO A 1 298 ? -5.887 6.953 22.547 1 82.75 298 PRO A N 1
ATOM 2128 C CA . PRO A 1 298 ? -4.43 6.816 22.594 1 82.75 298 PRO A CA 1
ATOM 2129 C C . PRO A 1 298 ? -3.873 6.082 21.375 1 82.75 298 PRO A C 1
ATOM 2131 O O . PRO A 1 298 ? -4.539 5.199 20.828 1 82.75 298 PRO A O 1
ATOM 2134 N N . GLY A 1 299 ? -2.703 6.445 21 1 86.38 299 GLY A N 1
ATOM 2135 C CA . GLY A 1 299 ? -2.043 5.879 19.844 1 86.38 299 GLY A CA 1
ATOM 2136 C C . GLY A 1 299 ? -1.926 4.367 19.891 1 86.38 299 GLY A C 1
ATOM 2137 O O . GLY A 1 299 ? -2.117 3.684 18.891 1 86.38 299 GLY A O 1
ATOM 2138 N N . ILE A 1 300 ? -1.638 3.879 21.062 1 87.19 300 ILE A N 1
ATOM 2139 C CA . ILE A 1 300 ? -1.44 2.441 21.203 1 87.19 300 ILE A CA 1
ATOM 2140 C C . ILE A 1 300 ? -2.762 1.712 20.984 1 87.19 300 ILE A C 1
ATOM 2142 O O . ILE A 1 300 ? -2.783 0.602 20.438 1 87.19 300 ILE A O 1
ATOM 2146 N N . VAL A 1 301 ? -3.852 2.281 21.375 1 90.44 301 VAL A N 1
ATOM 2147 C CA . VAL A 1 301 ? -5.164 1.681 21.172 1 90.44 301 VAL A CA 1
ATOM 2148 C C . VAL A 1 301 ? -5.488 1.646 19.672 1 90.44 301 VAL A C 1
ATOM 2150 O O . VAL A 1 301 ? -5.984 0.64 19.156 1 90.44 301 VAL A O 1
ATOM 2153 N N . LYS A 1 302 ? -5.18 2.719 19 1 93.38 302 LYS A N 1
ATOM 2154 C CA . LYS A 1 302 ? -5.383 2.777 17.562 1 93.38 302 LYS A CA 1
ATOM 2155 C C . LYS A 1 302 ? -4.59 1.688 16.844 1 93.38 302 LYS A C 1
ATOM 2157 O O . LYS A 1 302 ? -5.117 1.006 15.969 1 93.38 302 LYS A O 1
ATOM 2162 N N . TYR A 1 303 ? -3.361 1.545 17.312 1 94.06 303 TYR A N 1
ATOM 2163 C CA . TYR A 1 303 ? -2.494 0.527 16.719 1 94.06 303 TYR A CA 1
ATOM 2164 C C . TYR A 1 303 ? -3.055 -0.869 16.969 1 94.06 303 TYR A C 1
ATOM 2166 O O . TYR A 1 303 ? -3.098 -1.693 16.047 1 94.06 303 TYR A O 1
ATOM 2174 N N . LEU A 1 304 ? -3.471 -1.089 18.125 1 93.81 304 LEU A N 1
ATOM 2175 C CA . LEU A 1 304 ? -3.973 -2.41 18.484 1 93.81 304 LEU A CA 1
ATOM 2176 C C . LEU A 1 304 ? -5.23 -2.752 17.703 1 93.81 304 LEU A C 1
ATOM 2178 O O . LEU A 1 304 ? -5.375 -3.875 17.219 1 93.81 304 LEU A O 1
ATOM 2182 N N . PHE A 1 305 ? -6.086 -1.85 17.516 1 92.94 305 PHE A N 1
ATOM 2183 C CA . PHE A 1 305 ? -7.316 -2.109 16.781 1 92.94 305 PHE A CA 1
ATOM 2184 C C . PHE A 1 305 ? -7.039 -2.258 15.289 1 92.94 305 PHE A C 1
ATOM 2186 O O . PHE A 1 305 ? -7.691 -3.053 14.602 1 92.94 305 PHE A O 1
ATOM 2193 N N . ALA A 1 306 ? -6.125 -1.455 14.766 1 95.81 306 ALA A N 1
ATOM 2194 C CA . ALA A 1 306 ? -5.707 -1.633 13.375 1 95.81 306 ALA A CA 1
ATOM 2195 C C . ALA A 1 306 ? -5.137 -3.029 13.148 1 95.81 306 ALA A C 1
ATOM 2197 O O . ALA A 1 306 ? -5.473 -3.693 12.164 1 95.81 306 ALA A O 1
ATOM 2198 N N . MET A 1 307 ? -4.324 -3.443 14.164 1 95.94 307 MET A N 1
ATOM 2199 C CA . MET A 1 307 ? -3.703 -4.762 14.055 1 95.94 307 MET A CA 1
ATOM 2200 C C . MET A 1 307 ? -4.742 -5.863 14.211 1 95.94 307 MET A C 1
ATOM 2202 O O . MET A 1 307 ? -4.629 -6.922 13.586 1 95.94 307 MET A O 1
ATOM 2206 N N . MET A 1 308 ? -5.715 -5.648 15.008 1 92.81 308 MET A N 1
ATOM 2207 C CA . MET A 1 308 ? -6.793 -6.621 15.172 1 92.81 308 MET A CA 1
ATOM 2208 C C . MET A 1 308 ? -7.574 -6.781 13.875 1 92.81 308 MET A C 1
ATOM 2210 O O . MET A 1 308 ? -7.863 -7.902 13.453 1 92.81 308 MET A O 1
ATOM 2214 N N . GLY A 1 309 ? -7.965 -5.688 13.281 1 92.06 309 GLY A N 1
ATOM 2215 C CA . GLY A 1 309 ? -8.609 -5.758 11.984 1 92.06 309 GLY A CA 1
ATOM 2216 C C . GLY A 1 309 ? -7.785 -6.488 10.945 1 92.06 309 GLY A C 1
ATOM 2217 O O . GLY A 1 309 ? -8.297 -7.355 10.234 1 92.06 309 GLY A O 1
ATOM 2218 N N . PHE A 1 310 ? -6.52 -6.184 10.906 1 94.88 310 PHE A N 1
ATOM 2219 C CA . PHE A 1 310 ? -5.605 -6.836 9.984 1 94.88 310 PHE A CA 1
ATOM 2220 C C . PHE A 1 310 ? -5.523 -8.336 10.266 1 94.88 310 PHE A C 1
ATOM 2222 O O . PHE A 1 310 ? -5.496 -9.148 9.336 1 94.88 310 PHE A O 1
ATOM 2229 N N . ALA A 1 311 ? -5.457 -8.672 11.508 1 92.12 311 ALA A N 1
ATOM 2230 C CA . ALA A 1 311 ? -5.309 -10.07 11.922 1 92.12 311 ALA A CA 1
ATOM 2231 C C . ALA A 1 311 ? -6.484 -10.906 11.438 1 92.12 311 ALA A C 1
ATOM 2233 O O . ALA A 1 311 ? -6.32 -12.086 11.109 1 92.12 311 ALA A O 1
ATOM 2234 N N . VAL A 1 312 ? -7.641 -10.367 11.375 1 85.31 312 VAL A N 1
ATOM 2235 C CA . VAL A 1 312 ? -8.812 -11.086 10.875 1 85.31 312 VAL 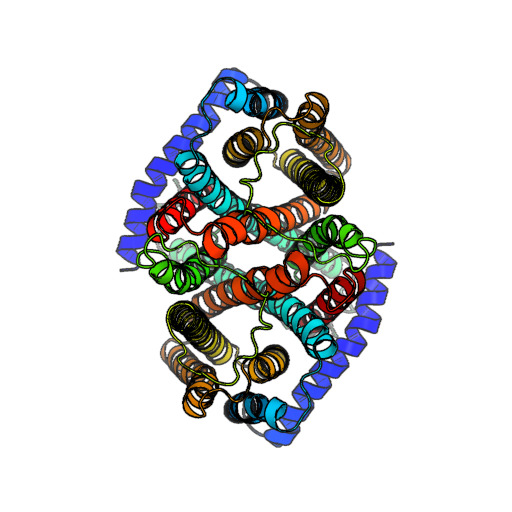A CA 1
ATOM 2236 C C . VAL A 1 312 ? -8.562 -11.547 9.445 1 85.31 312 VAL A C 1
ATOM 2238 O O . VAL A 1 312 ? -8.781 -12.719 9.117 1 85.31 312 VAL A O 1
ATOM 2241 N N . MET A 1 313 ? -8.039 -10.688 8.609 1 88.06 313 MET A N 1
ATOM 2242 C CA . MET A 1 313 ? -7.789 -11.023 7.211 1 88.06 313 MET A CA 1
ATOM 2243 C C . MET A 1 313 ? -6.613 -11.984 7.086 1 88.06 313 MET A C 1
ATOM 2245 O O . MET A 1 313 ? -6.617 -12.867 6.223 1 88.06 313 MET A O 1
ATOM 2249 N N . ALA A 1 314 ? -5.594 -11.75 7.938 1 89.62 314 ALA A N 1
ATOM 2250 C CA . ALA A 1 314 ? -4.43 -12.633 7.914 1 89.62 314 ALA A CA 1
ATOM 2251 C C . ALA A 1 314 ? -4.828 -14.07 8.242 1 89.62 314 ALA A C 1
ATOM 2253 O O . ALA A 1 314 ? -4.316 -15.016 7.648 1 89.62 314 ALA A O 1
ATOM 2254 N N . VAL A 1 315 ? -5.738 -14.156 9.109 1 83.75 315 VAL A N 1
ATOM 2255 C CA . VAL A 1 315 ? -6.203 -15.484 9.508 1 83.75 315 VAL A CA 1
ATOM 2256 C C . VAL A 1 315 ? -7.113 -16.062 8.43 1 83.75 315 VAL A C 1
ATOM 2258 O O . VAL A 1 315 ? -7.035 -17.25 8.125 1 83.75 315 VAL A O 1
ATOM 2261 N N . LEU A 1 316 ? -7.945 -15.305 7.879 1 79.31 316 LEU A N 1
ATOM 2262 C CA . LEU A 1 316 ? -8.836 -15.758 6.82 1 79.31 316 LEU A CA 1
ATOM 2263 C C . LEU A 1 316 ? -8.047 -16.266 5.621 1 79.31 316 LEU A C 1
ATOM 2265 O O . LEU A 1 316 ? -8.492 -17.172 4.914 1 79.31 316 LEU A O 1
ATOM 2269 N N . ALA A 1 317 ? -6.867 -15.711 5.414 1 82.06 317 ALA A N 1
ATOM 2270 C CA . ALA A 1 317 ? -6.016 -16.109 4.297 1 82.06 317 ALA A CA 1
ATOM 2271 C C . ALA A 1 317 ? -5.527 -17.547 4.461 1 82.06 317 ALA A C 1
ATOM 2273 O O . ALA A 1 317 ? -5.066 -18.172 3.502 1 82.06 317 ALA A O 1
ATOM 2274 N N . LEU A 1 318 ? -5.641 -18.109 5.656 1 75.5 318 LEU A N 1
ATOM 2275 C CA . LEU A 1 318 ? -5.277 -19.5 5.895 1 75.5 318 LEU A CA 1
ATOM 2276 C C . LEU A 1 318 ? -6.328 -20.453 5.32 1 75.5 318 LEU A C 1
ATOM 2278 O O . LEU A 1 318 ? -6.051 -21.625 5.086 1 75.5 318 LEU A O 1
ATOM 2282 N N . TYR A 1 319 ? -7.5 -19.875 5.105 1 65 319 TYR A N 1
ATOM 2283 C CA . TYR A 1 319 ? -8.602 -20.734 4.68 1 65 319 TYR A CA 1
ATOM 2284 C C . TYR A 1 319 ? -8.953 -20.484 3.217 1 65 319 TYR A C 1
ATOM 2286 O O . TYR A 1 319 ? -9.914 -21.062 2.697 1 65 319 TYR A O 1
ATOM 2294 N N . CYS A 1 320 ? -8.266 -19.516 2.617 1 60.03 320 CYS A N 1
ATOM 2295 C CA . CYS A 1 320 ? -8.484 -19.281 1.194 1 60.03 320 CYS A CA 1
ATOM 2296 C C . CYS A 1 320 ? -7.391 -19.953 0.361 1 60.03 320 CYS A C 1
ATOM 2298 O O . CYS A 1 320 ? -6.262 -20.109 0.828 1 60.03 320 CYS A O 1
ATOM 2300 N N . MET B 1 1 ? -6.645 -0.796 -27.422 1 30.17 1 MET B N 1
ATOM 2301 C CA . MET B 1 1 ? -6.09 0.105 -26.422 1 30.17 1 MET B CA 1
ATOM 2302 C C . MET B 1 1 ? -5.031 -0.603 -25.578 1 30.17 1 MET B C 1
ATOM 2304 O O . MET B 1 1 ? -3.973 -0.038 -25.297 1 30.17 1 MET B O 1
ATOM 2308 N N . GLY B 1 2 ? -5.211 -1.865 -25.328 1 35.56 2 GLY B N 1
ATOM 2309 C CA . GLY B 1 2 ? -4.258 -2.682 -24.594 1 35.56 2 GLY B CA 1
ATOM 2310 C C . GLY B 1 2 ? -2.979 -2.941 -25.375 1 35.56 2 GLY B C 1
ATOM 2311 O O . GLY B 1 2 ? -1.889 -2.951 -24.797 1 35.56 2 GLY B O 1
ATOM 2312 N N . ARG B 1 3 ? -3.193 -3.191 -26.703 1 39.28 3 ARG B N 1
ATOM 2313 C CA . ARG B 1 3 ? -2.018 -3.443 -27.531 1 39.28 3 ARG B CA 1
ATOM 2314 C C . ARG B 1 3 ? -1.151 -2.193 -27.656 1 39.28 3 ARG B C 1
ATOM 2316 O O . ARG B 1 3 ? 0.078 -2.281 -27.641 1 39.28 3 ARG B O 1
ATOM 2323 N N . VAL B 1 4 ? -1.831 -1.105 -27.812 1 37.19 4 VAL B N 1
ATOM 2324 C CA . VAL B 1 4 ? -1.119 0.155 -28 1 37.19 4 VAL B CA 1
ATOM 2325 C C . VAL B 1 4 ? -0.409 0.541 -26.703 1 37.19 4 VAL B C 1
ATOM 2327 O O . VAL B 1 4 ? 0.747 0.97 -26.719 1 37.19 4 VAL B O 1
ATOM 2330 N N . LEU B 1 5 ? -1.107 0.316 -25.609 1 36.19 5 LEU B N 1
ATOM 2331 C CA . LEU B 1 5 ? -0.472 0.639 -24.344 1 36.19 5 LEU B CA 1
ATOM 2332 C C . LEU B 1 5 ? 0.727 -0.269 -24.094 1 36.19 5 LEU B C 1
ATOM 2334 O O . LEU B 1 5 ? 1.771 0.191 -23.625 1 36.19 5 LEU B O 1
ATOM 2338 N N . LYS B 1 6 ? 0.611 -1.525 -24.516 1 38.72 6 LYS B N 1
ATOM 2339 C CA . LYS B 1 6 ? 1.727 -2.463 -24.406 1 38.72 6 LYS B CA 1
ATOM 2340 C C . LYS B 1 6 ? 2.904 -2.01 -25.266 1 38.72 6 LYS B C 1
ATOM 2342 O O . LYS B 1 6 ? 4.055 -2.072 -24.828 1 38.72 6 LYS B O 1
ATOM 2347 N N . ARG B 1 7 ? 2.488 -1.601 -26.5 1 41.62 7 ARG B N 1
ATOM 2348 C CA . ARG B 1 7 ? 3.531 -1.165 -27.422 1 41.62 7 ARG B CA 1
ATOM 2349 C C . ARG B 1 7 ? 4.215 0.103 -26.922 1 41.62 7 ARG B C 1
ATOM 2351 O O . ARG B 1 7 ? 5.438 0.234 -27.016 1 41.62 7 ARG B O 1
ATOM 2358 N N . PHE B 1 8 ? 3.406 1.044 -26.484 1 39.22 8 PHE B N 1
ATOM 2359 C CA . PHE B 1 8 ? 3.918 2.314 -25.984 1 39.22 8 PHE B CA 1
ATOM 2360 C C . PHE B 1 8 ? 4.758 2.104 -24.719 1 39.22 8 PHE B C 1
ATOM 2362 O O . PHE B 1 8 ? 5.855 2.652 -24.609 1 39.22 8 PHE B O 1
ATOM 2369 N N . LEU B 1 9 ? 4.227 1.393 -23.891 1 41.91 9 LEU B N 1
ATOM 2370 C CA . LEU B 1 9 ? 4.965 1.123 -22.656 1 41.91 9 LEU B CA 1
ATOM 2371 C C . LEU B 1 9 ? 6.234 0.33 -22.953 1 41.91 9 LEU B C 1
ATOM 2373 O O . LEU B 1 9 ? 7.281 0.576 -22.344 1 41.91 9 LEU B O 1
ATOM 2377 N N . LYS B 1 10 ? 6.086 -0.541 -23.859 1 43.06 10 LYS B N 1
ATOM 2378 C CA . LYS B 1 10 ? 7.258 -1.314 -24.266 1 43.06 10 LYS B CA 1
ATOM 2379 C C . LYS B 1 10 ? 8.32 -0.417 -24.891 1 43.06 10 LYS B C 1
ATOM 2381 O O . LYS B 1 10 ? 9.508 -0.547 -24.578 1 43.06 10 LYS B O 1
ATOM 2386 N N . GLU B 1 11 ? 7.801 0.385 -25.797 1 43.44 11 GLU B N 1
ATOM 2387 C CA . GLU B 1 11 ? 8.797 1.137 -26.562 1 43.44 11 GLU B CA 1
ATOM 2388 C C . GLU B 1 11 ? 9.398 2.26 -25.719 1 43.44 11 GLU B C 1
ATOM 2390 O O . GLU B 1 11 ? 10.625 2.406 -25.656 1 43.44 11 GLU B O 1
ATOM 2395 N N . HIS B 1 12 ? 8.539 3.129 -25.266 1 45.38 12 HIS B N 1
ATOM 2396 C CA . HIS B 1 12 ? 9.078 4.324 -24.625 1 45.38 12 HIS B CA 1
ATOM 2397 C C . HIS B 1 12 ? 9.539 4.031 -23.203 1 45.38 12 HIS B C 1
ATOM 2399 O O . HIS B 1 12 ? 10.57 4.551 -22.766 1 45.38 12 HIS B O 1
ATOM 2405 N N . ALA B 1 13 ? 8.719 3.342 -22.562 1 43.69 13 ALA B N 1
ATOM 2406 C CA . ALA B 1 13 ? 9.133 2.926 -21.219 1 43.69 13 ALA B CA 1
ATOM 2407 C C . ALA B 1 13 ? 10.398 2.08 -21.281 1 43.69 13 ALA B C 1
ATOM 2409 O O . ALA B 1 13 ? 11.281 2.209 -20.422 1 43.69 13 ALA B O 1
ATOM 2410 N N . ALA B 1 14 ? 10.43 1.39 -22.344 1 44.38 14 ALA B N 1
ATOM 2411 C CA . ALA B 1 14 ? 11.633 0.596 -22.562 1 44.38 14 ALA B CA 1
ATOM 2412 C C . ALA B 1 14 ? 12.852 1.493 -22.766 1 44.38 14 ALA B C 1
ATOM 2414 O O . ALA B 1 14 ? 13.93 1.217 -22.219 1 44.38 14 ALA B O 1
ATOM 2415 N N . TYR B 1 15 ? 12.602 2.584 -23.516 1 47.59 15 TYR B N 1
ATOM 2416 C CA . TYR B 1 15 ? 13.727 3.48 -23.766 1 47.59 15 TYR B CA 1
ATOM 2417 C C . TYR B 1 15 ? 14.156 4.176 -22.469 1 47.59 15 TYR B C 1
ATOM 2419 O O . TYR B 1 15 ? 15.352 4.285 -22.188 1 47.59 15 TYR B O 1
ATOM 2427 N N . ALA B 1 16 ? 13.133 4.582 -21.797 1 47.78 16 ALA B N 1
ATOM 2428 C CA . ALA B 1 16 ? 13.461 5.262 -20.547 1 47.78 16 ALA B CA 1
ATOM 2429 C C . ALA B 1 16 ? 14.078 4.293 -19.531 1 47.78 16 ALA B C 1
ATOM 2431 O O . ALA B 1 16 ? 15.07 4.617 -18.891 1 47.78 16 ALA B O 1
ATOM 2432 N N . ALA B 1 17 ? 13.5 3.182 -19.453 1 49.94 17 ALA B N 1
ATOM 2433 C CA . ALA B 1 17 ? 14.055 2.152 -18.578 1 49.94 17 ALA B CA 1
ATOM 2434 C C . ALA B 1 17 ? 15.453 1.746 -19.016 1 49.94 17 ALA B C 1
ATOM 2436 O O . ALA B 1 17 ? 16.344 1.558 -18.188 1 49.94 17 ALA B O 1
ATOM 2437 N N . ALA B 1 18 ? 15.523 1.675 -20.312 1 52.78 18 ALA B N 1
ATOM 2438 C CA . ALA B 1 18 ? 16.844 1.369 -20.875 1 52.78 18 ALA B CA 1
ATOM 2439 C C . ALA B 1 18 ? 17.844 2.461 -20.531 1 52.78 18 ALA B C 1
ATOM 2441 O O . ALA B 1 18 ? 19 2.172 -20.234 1 52.78 18 ALA B O 1
ATOM 2442 N N . GLY B 1 19 ? 17.359 3.645 -20.547 1 51.34 19 GLY B N 1
ATOM 2443 C CA . GLY B 1 19 ? 18.234 4.738 -20.172 1 51.34 19 GLY B CA 1
ATOM 2444 C C . GLY B 1 19 ? 18.656 4.703 -18.719 1 51.34 19 GLY B C 1
ATOM 2445 O O . GLY B 1 19 ? 19.844 4.875 -18.406 1 51.34 19 GLY B O 1
ATOM 2446 N N . VAL B 1 20 ? 17.719 4.484 -17.875 1 54.84 20 VAL B N 1
ATOM 2447 C CA . VAL B 1 20 ? 18.016 4.422 -16.453 1 54.84 20 VAL B CA 1
ATOM 2448 C C . VAL B 1 20 ? 18.906 3.219 -16.156 1 54.84 20 VAL B C 1
ATOM 2450 O O . VAL B 1 20 ? 19.891 3.328 -15.414 1 54.84 20 VAL B O 1
ATOM 2453 N N . ALA B 1 21 ? 18.484 2.137 -16.766 1 54.53 21 ALA B N 1
ATOM 2454 C CA . ALA B 1 21 ? 19.312 0.94 -16.594 1 54.53 21 ALA B CA 1
ATOM 2455 C C . ALA B 1 21 ? 20.719 1.158 -17.141 1 54.53 21 ALA B C 1
ATOM 2457 O O . ALA B 1 21 ? 21.703 0.75 -16.531 1 54.53 21 ALA B O 1
ATOM 2458 N N . ALA B 1 22 ? 20.703 1.768 -18.297 1 57.81 22 ALA B N 1
ATOM 2459 C CA . ALA B 1 22 ? 22 2.074 -18.906 1 57.81 22 ALA B CA 1
ATOM 2460 C C . ALA B 1 22 ? 22.812 3.016 -18.016 1 57.81 22 ALA B C 1
ATOM 2462 O O . ALA B 1 22 ? 24.016 2.834 -17.844 1 57.81 22 ALA B O 1
ATOM 2463 N N . THR B 1 23 ? 22.109 3.975 -17.484 1 55.31 23 THR B N 1
ATOM 2464 C CA . THR B 1 23 ? 22.797 4.902 -16.578 1 55.31 23 THR B CA 1
ATOM 2465 C C . THR B 1 23 ? 23.266 4.18 -15.328 1 55.31 23 THR B C 1
ATOM 2467 O O . THR B 1 23 ? 24.391 4.395 -14.875 1 55.31 23 THR B O 1
ATOM 2470 N N . ALA B 1 24 ? 22.422 3.387 -14.812 1 57.94 24 ALA B N 1
ATOM 2471 C CA . ALA B 1 24 ? 22.797 2.621 -13.625 1 57.94 24 ALA B CA 1
ATOM 2472 C C . ALA B 1 24 ? 23.984 1.705 -13.906 1 57.94 24 ALA B C 1
ATOM 2474 O O . ALA B 1 24 ? 24.906 1.624 -13.102 1 57.94 24 ALA B O 1
ATOM 2475 N N . ARG B 1 25 ? 23.891 0.985 -14.984 1 59.75 25 ARG B N 1
ATOM 2476 C CA . ARG B 1 25 ? 25 0.115 -15.383 1 59.75 25 ARG B CA 1
ATOM 2477 C C . ARG B 1 25 ? 26.266 0.922 -15.648 1 59.75 25 ARG B C 1
ATOM 2479 O O . ARG B 1 25 ? 27.359 0.486 -15.32 1 59.75 25 ARG B O 1
ATOM 2486 N N . GLY B 1 26 ? 26 1.987 -16.312 1 59.22 26 GLY B N 1
ATOM 2487 C CA . GLY B 1 26 ? 27.141 2.859 -16.562 1 59.22 26 GLY B CA 1
ATOM 2488 C C . GLY B 1 26 ? 27.828 3.332 -15.289 1 59.22 26 GLY B C 1
ATOM 2489 O O . GLY B 1 26 ? 29.047 3.346 -15.211 1 59.22 26 GLY B O 1
ATOM 2490 N N . ILE B 1 27 ? 27.031 3.68 -14.352 1 57.88 27 ILE B N 1
ATOM 2491 C CA . ILE B 1 27 ? 27.594 4.102 -13.07 1 57.88 27 ILE B CA 1
ATOM 2492 C C . ILE B 1 27 ? 28.328 2.932 -12.422 1 57.88 27 ILE B C 1
ATOM 2494 O O . ILE B 1 27 ? 29.422 3.105 -11.875 1 57.88 27 ILE B O 1
ATOM 2498 N N . GLY B 1 28 ? 27.625 1.873 -12.461 1 57.47 28 GLY B N 1
ATOM 2499 C CA . GLY B 1 28 ? 28.266 0.68 -11.922 1 57.47 28 GLY B CA 1
ATOM 2500 C C . GLY B 1 28 ? 29.594 0.359 -12.586 1 57.47 28 GLY B C 1
ATOM 2501 O O . GLY B 1 28 ? 30.562 0.03 -11.906 1 57.47 28 GLY B O 1
ATOM 2502 N N . GLU B 1 29 ? 29.5 0.317 -13.977 1 61.03 29 GLU B N 1
ATOM 2503 C CA . GLU B 1 29 ? 30.703 0.026 -14.742 1 61.03 29 GLU B CA 1
ATOM 2504 C C . GLU B 1 29 ? 31.781 1.071 -14.484 1 61.03 29 GLU B C 1
ATOM 2506 O O . GLU B 1 29 ? 32.969 0.736 -14.367 1 61.03 29 GLU B O 1
ATOM 2511 N N . ALA B 1 30 ? 31.312 2.213 -14.602 1 55.12 30 ALA B N 1
ATOM 2512 C CA . ALA B 1 30 ? 32.281 3.299 -14.391 1 55.12 30 ALA B CA 1
ATOM 2513 C C . ALA B 1 30 ? 32.906 3.195 -13.008 1 55.12 30 ALA B C 1
ATOM 2515 O O . ALA B 1 30 ? 34.094 3.498 -12.844 1 55.12 30 ALA B O 1
ATOM 2516 N N . ALA B 1 31 ? 32.094 2.947 -12.109 1 53.34 31 ALA B N 1
ATOM 2517 C CA . ALA B 1 31 ? 32.562 2.896 -10.727 1 53.34 31 ALA B CA 1
ATOM 2518 C C . ALA B 1 31 ? 33.406 1.637 -10.477 1 53.34 31 ALA B C 1
ATOM 2520 O O . ALA B 1 31 ? 34.312 1.637 -9.648 1 53.34 31 ALA B O 1
ATOM 2521 N N . SER B 1 32 ? 32.906 0.542 -11 1 54.62 32 SER B N 1
ATOM 2522 C CA . SER B 1 32 ? 33.562 -0.702 -10.617 1 54.62 32 SER B CA 1
ATOM 2523 C C . SER B 1 32 ? 34.594 -1.128 -11.656 1 54.62 32 SER B C 1
ATOM 2525 O O . SER B 1 32 ? 35.375 -2.037 -11.422 1 54.62 32 SER B O 1
ATOM 2527 N N . GLY B 1 33 ? 34.969 -0.36 -12.719 1 47.19 33 GLY B N 1
ATOM 2528 C CA . GLY B 1 33 ? 35.719 -0.999 -13.773 1 47.19 33 GLY B CA 1
ATOM 2529 C C . GLY B 1 33 ? 35.156 -2.334 -14.211 1 47.19 33 GLY B C 1
ATOM 2530 O O . GLY B 1 33 ? 34.031 -2.682 -13.844 1 47.19 33 GLY B O 1
ATOM 2531 N N . GLU B 1 34 ? 35.781 -3.178 -15.164 1 47.19 34 GLU B N 1
ATOM 2532 C CA . GLU B 1 34 ? 35.406 -4.523 -15.578 1 47.19 34 GLU B CA 1
ATOM 2533 C C . GLU B 1 34 ? 34.906 -5.348 -14.398 1 47.19 34 GLU B C 1
ATOM 2535 O O . GLU B 1 34 ? 34.625 -6.543 -14.539 1 47.19 34 GLU B O 1
ATOM 2540 N N . GLU B 1 35 ? 35.25 -5.094 -13.07 1 50.34 35 GLU B N 1
ATOM 2541 C CA . GLU B 1 35 ? 35.406 -6.078 -12 1 50.34 35 GLU B CA 1
ATOM 2542 C C . GLU B 1 35 ? 34.031 -6.504 -11.469 1 50.34 35 GLU B C 1
ATOM 2544 O O . GLU B 1 35 ? 33 -5.859 -11.758 1 50.34 35 GLU B O 1
ATOM 2549 N N . SER B 1 36 ? 33.812 -7.332 -10.109 1 62.16 36 SER B N 1
ATOM 2550 C CA . SER B 1 36 ? 33.062 -8.359 -9.406 1 62.16 36 SER B CA 1
ATOM 2551 C C . SER B 1 36 ? 31.859 -7.77 -8.688 1 62.16 36 SER B C 1
ATOM 2553 O O . SER B 1 36 ? 31.844 -6.578 -8.367 1 62.16 36 SER B O 1
ATOM 2555 N N . GLU B 1 37 ? 30.719 -8.312 -8.734 1 65.25 37 GLU B N 1
ATOM 2556 C CA . GLU B 1 37 ? 29.484 -8.109 -7.98 1 65.25 37 GLU B CA 1
ATOM 2557 C C . GLU B 1 37 ? 29.766 -7.469 -6.625 1 65.25 37 GLU B C 1
ATOM 2559 O O . GLU B 1 37 ? 29.031 -6.586 -6.184 1 65.25 37 GLU B O 1
ATOM 2564 N N . ASP B 1 38 ? 30.938 -7.695 -6.148 1 73.19 38 ASP B N 1
ATOM 2565 C CA . ASP B 1 38 ? 31.281 -7.188 -4.824 1 73.19 38 ASP B CA 1
ATOM 2566 C C . ASP B 1 38 ? 31.688 -5.715 -4.891 1 73.19 38 ASP B C 1
ATOM 2568 O O . ASP B 1 38 ? 31.344 -4.934 -4.004 1 73.19 38 ASP B O 1
ATOM 2572 N N . GLN B 1 39 ? 32.312 -5.344 -5.973 1 79.06 39 GLN B N 1
ATOM 2573 C CA . GLN B 1 39 ? 32.75 -3.957 -6.09 1 79.06 39 GLN B CA 1
ATOM 2574 C C . GLN B 1 39 ? 31.547 -3.025 -6.312 1 79.06 39 GLN B C 1
ATOM 2576 O O . GLN B 1 39 ? 31.5 -1.926 -5.758 1 79.06 39 GLN B O 1
ATOM 2581 N N . SER B 1 40 ? 30.656 -3.486 -7.043 1 82.12 40 SER B N 1
ATOM 2582 C CA . SER B 1 40 ? 29.469 -2.686 -7.297 1 82.12 40 SER B CA 1
ATOM 2583 C C . SER B 1 40 ? 28.688 -2.445 -6.016 1 82.12 40 SER B C 1
ATOM 2585 O O . SER B 1 40 ? 28.078 -1.387 -5.844 1 82.12 40 SER B O 1
ATOM 2587 N N . PHE B 1 41 ? 28.797 -3.379 -5.098 1 87.31 41 PHE B N 1
ATOM 2588 C CA . PHE B 1 41 ? 28.094 -3.291 -3.828 1 87.31 41 PHE B CA 1
ATOM 2589 C C . PHE B 1 41 ? 28.641 -2.156 -2.975 1 87.31 41 PHE B C 1
ATOM 2591 O O . PHE B 1 41 ? 27.891 -1.301 -2.504 1 87.31 41 PHE B O 1
ATOM 2598 N N . TYR B 1 42 ? 29.922 -2.037 -2.889 1 87.38 42 TYR B N 1
ATOM 2599 C CA . TYR B 1 42 ? 30.547 -1.038 -2.033 1 87.38 42 TYR B CA 1
ATOM 2600 C C . TYR B 1 42 ? 30.484 0.346 -2.666 1 87.38 42 TYR B C 1
ATOM 2602 O O . TYR B 1 42 ? 30.375 1.353 -1.961 1 87.38 42 TYR B O 1
ATOM 2610 N N . VAL B 1 43 ? 30.5 0.364 -3.926 1 86.94 43 VAL B N 1
ATOM 2611 C CA . VAL B 1 43 ? 30.375 1.637 -4.625 1 86.94 43 VAL B CA 1
ATOM 2612 C C . VAL B 1 43 ? 28.969 2.195 -4.414 1 86.94 43 VAL B C 1
ATOM 2614 O O . VAL B 1 43 ? 28.797 3.383 -4.117 1 86.94 43 VAL B O 1
ATOM 2617 N N . ALA B 1 44 ? 28.016 1.305 -4.555 1 88 44 ALA B N 1
ATOM 2618 C CA . ALA B 1 44 ? 26.641 1.725 -4.332 1 88 44 ALA B CA 1
ATOM 2619 C C . ALA B 1 44 ? 26.438 2.219 -2.902 1 88 44 ALA B C 1
ATOM 2621 O O . ALA B 1 44 ? 25.766 3.227 -2.674 1 88 44 ALA B O 1
ATOM 2622 N N . MET B 1 45 ? 27.047 1.516 -1.987 1 89.62 45 MET B N 1
ATOM 2623 C CA . MET B 1 45 ? 26.953 1.865 -0.573 1 89.62 45 MET B CA 1
ATOM 2624 C C . MET B 1 45 ? 27.547 3.248 -0.312 1 89.62 45 MET B C 1
ATOM 2626 O O . MET B 1 45 ? 26.906 4.082 0.34 1 89.62 45 MET B O 1
ATOM 2630 N N . ALA B 1 46 ? 28.688 3.518 -0.876 1 89.5 46 ALA B N 1
ATOM 2631 C CA . ALA B 1 46 ? 29.375 4.793 -0.689 1 89.5 46 ALA B CA 1
ATOM 2632 C C . ALA B 1 46 ? 28.609 5.93 -1.359 1 89.5 46 ALA B C 1
ATOM 2634 O O . ALA B 1 46 ? 28.5 7.023 -0.796 1 89.5 46 ALA B O 1
ATOM 2635 N N . LEU B 1 47 ? 28.094 5.648 -2.467 1 88.62 47 LEU B N 1
ATOM 2636 C CA . LEU B 1 47 ? 27.375 6.672 -3.217 1 88.62 47 LEU B CA 1
ATOM 2637 C C . LEU B 1 47 ? 26.062 7.039 -2.52 1 88.62 47 LEU B C 1
ATOM 2639 O O . LEU B 1 47 ? 25.688 8.211 -2.496 1 88.62 47 LEU B O 1
ATOM 2643 N N . LEU B 1 48 ? 25.422 6.02 -2.012 1 91.38 48 LEU B N 1
ATOM 2644 C CA . LEU B 1 48 ? 24.172 6.297 -1.304 1 91.38 48 LEU B CA 1
ATOM 2645 C C . LEU B 1 48 ? 24.422 7.121 -0.047 1 91.38 48 LEU B C 1
ATOM 2647 O O . LEU B 1 48 ? 23.656 8.016 0.287 1 91.38 48 LEU B O 1
ATOM 2651 N N . PHE B 1 49 ? 25.547 6.816 0.627 1 90.44 49 PHE B N 1
ATOM 2652 C CA . PHE B 1 49 ? 25.938 7.605 1.789 1 90.44 49 PHE B CA 1
ATOM 2653 C C . PHE B 1 49 ? 26.219 9.055 1.394 1 90.44 49 PHE B C 1
ATOM 2655 O O . PHE B 1 49 ? 25.734 9.984 2.035 1 90.44 49 PHE B O 1
ATOM 2662 N N . ALA B 1 50 ? 26.953 9.203 0.369 1 88.81 50 ALA B N 1
ATOM 2663 C CA . ALA B 1 50 ? 27.344 10.539 -0.089 1 88.81 50 ALA B CA 1
ATOM 2664 C C . ALA B 1 50 ? 26.125 11.344 -0.534 1 88.81 50 ALA B C 1
ATOM 2666 O O . ALA B 1 50 ? 26 12.523 -0.215 1 88.81 50 ALA B O 1
ATOM 2667 N N . LEU B 1 51 ? 25.297 10.719 -1.248 1 88.25 51 LEU B N 1
ATOM 2668 C CA . LEU B 1 51 ? 24.094 11.383 -1.742 1 88.25 51 LEU B CA 1
ATOM 2669 C C . LEU B 1 51 ? 23.234 11.891 -0.586 1 88.25 51 LEU B C 1
ATOM 2671 O O . LEU B 1 51 ? 22.781 13.039 -0.602 1 88.25 51 LEU B O 1
ATOM 2675 N N . ALA B 1 52 ? 23.031 11.031 0.385 1 87.81 52 ALA B N 1
ATOM 2676 C CA . ALA B 1 52 ? 22.219 11.406 1.538 1 87.81 52 ALA B CA 1
ATOM 2677 C C . ALA B 1 52 ? 22.891 12.492 2.365 1 87.81 52 ALA B C 1
ATOM 2679 O O . ALA B 1 52 ? 22.25 13.445 2.797 1 87.81 52 ALA B O 1
ATOM 2680 N N . PHE B 1 53 ? 24.172 12.367 2.514 1 85.44 53 PHE B N 1
ATOM 2681 C CA . PHE B 1 53 ? 24.906 13.297 3.369 1 85.44 53 PHE B CA 1
ATOM 2682 C C . PHE B 1 53 ? 25.047 14.656 2.695 1 85.44 53 PHE B C 1
ATOM 2684 O O . PHE B 1 53 ? 24.828 15.695 3.32 1 85.44 53 PHE B O 1
ATOM 2691 N N . ILE B 1 54 ? 25.359 14.711 1.465 1 83.5 54 ILE B N 1
ATOM 2692 C CA . ILE B 1 54 ? 25.562 15.953 0.731 1 83.5 54 ILE B CA 1
ATOM 2693 C C . ILE B 1 54 ? 24.203 16.594 0.418 1 83.5 54 ILE B C 1
ATOM 2695 O O . ILE B 1 54 ? 24.062 17.812 0.48 1 83.5 54 ILE B O 1
ATOM 2699 N N . GLY B 1 55 ? 23.234 15.805 0.079 1 81.94 55 GLY B N 1
ATOM 2700 C CA . GLY B 1 55 ? 21.906 16.312 -0.227 1 81.94 55 GLY B CA 1
ATOM 2701 C C . GLY B 1 55 ? 21.281 17.078 0.922 1 81.94 55 GLY B C 1
ATOM 2702 O O . GLY B 1 55 ? 20.516 18.016 0.704 1 81.94 55 GLY B O 1
ATOM 2703 N N . GLY B 1 56 ? 21.547 16.641 2.117 1 79.12 56 GLY B N 1
ATOM 2704 C CA . GLY B 1 56 ? 21 17.312 3.289 1 79.12 56 GLY B CA 1
ATOM 2705 C C . GLY B 1 56 ? 21.547 18.719 3.479 1 79.12 56 GLY B C 1
ATOM 2706 O O . GLY B 1 56 ? 20.938 19.547 4.156 1 79.12 56 GLY B O 1
ATOM 2707 N N . PHE B 1 57 ? 22.656 19.031 2.814 1 77.81 57 PHE B N 1
ATOM 2708 C CA . PHE B 1 57 ? 23.266 20.344 2.977 1 77.81 57 PHE B CA 1
ATOM 2709 C C . PHE B 1 57 ? 22.922 21.25 1.805 1 77.81 57 PHE B C 1
ATOM 2711 O O . PHE B 1 57 ? 23.203 22.453 1.843 1 77.81 57 PHE B O 1
ATOM 2718 N N . LEU B 1 58 ? 22.234 20.75 0.89 1 76.31 58 LEU B N 1
ATOM 2719 C CA . LEU B 1 58 ? 21.953 21.484 -0.336 1 76.31 58 LEU B CA 1
ATOM 2720 C C . LEU B 1 58 ? 20.969 22.625 -0.075 1 76.31 58 LEU B C 1
ATOM 2722 O O . LEU B 1 58 ? 21.109 23.719 -0.639 1 76.31 58 LEU B O 1
ATOM 2726 N N . PRO B 1 59 ? 20.031 22.422 0.813 1 73.19 59 PRO B N 1
ATOM 2727 C CA . PRO B 1 59 ? 19.109 23.531 1.076 1 73.19 59 PRO B CA 1
ATOM 2728 C C . PRO B 1 59 ? 19.797 24.734 1.699 1 73.19 59 PRO B C 1
ATOM 2730 O O . PRO B 1 59 ? 19.266 25.859 1.658 1 73.19 59 PRO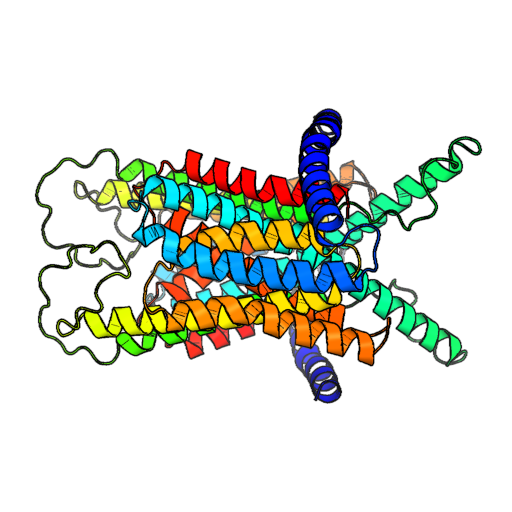 B O 1
ATOM 2733 N N . MET B 1 60 ? 20.906 24.516 2.273 1 68.75 60 MET B N 1
ATOM 2734 C CA . MET B 1 60 ? 21.656 25.625 2.863 1 68.75 60 MET B CA 1
ATOM 2735 C C . MET B 1 60 ? 22.25 26.516 1.78 1 68.75 60 MET B C 1
ATOM 2737 O O . MET B 1 60 ? 22.516 27.688 2.016 1 68.75 60 MET B O 1
ATOM 2741 N N . ILE B 1 61 ? 22.422 25.906 0.683 1 67.12 61 ILE B N 1
ATOM 2742 C CA . ILE B 1 61 ? 23.047 26.641 -0.406 1 67.12 61 ILE B CA 1
ATOM 2743 C C . ILE B 1 61 ? 21.984 27.125 -1.387 1 67.12 61 ILE B C 1
ATOM 2745 O O . ILE B 1 61 ? 22.125 28.188 -2 1 67.12 61 ILE B O 1
ATOM 2749 N N . LEU B 1 62 ? 21 26.328 -1.469 1 69.94 62 LEU B N 1
ATOM 2750 C CA . LEU B 1 62 ? 19.953 26.656 -2.428 1 69.94 62 LEU B CA 1
ATOM 2751 C C . LEU B 1 62 ? 18.719 27.203 -1.716 1 69.94 62 LEU B C 1
ATOM 2753 O O . LEU B 1 62 ? 18.406 26.781 -0.595 1 69.94 62 LEU B O 1
ATOM 2757 N N . GLN B 1 63 ? 18.109 28.312 -2.203 1 67.06 63 GLN B N 1
ATOM 2758 C CA . GLN B 1 63 ? 16.859 28.812 -1.648 1 67.06 63 GLN B CA 1
ATOM 2759 C C . GLN B 1 63 ? 15.75 27.766 -1.761 1 67.06 63 GLN B C 1
ATOM 2761 O O . GLN B 1 63 ? 15.578 27.141 -2.814 1 67.06 63 GLN B O 1
ATOM 2766 N N . LYS B 1 64 ? 15.281 27.391 -0.605 1 69.44 64 LYS B N 1
ATOM 2767 C CA . LYS B 1 64 ? 14.172 26.438 -0.565 1 69.44 64 LYS B CA 1
ATOM 2768 C C . LYS B 1 64 ? 12.961 26.984 -1.324 1 69.44 64 LYS B C 1
ATOM 2770 O O . LYS B 1 64 ? 12.531 28.109 -1.099 1 69.44 64 LYS B O 1
ATOM 2775 N N . ASN B 1 65 ? 12.734 26.359 -2.475 1 77 65 ASN B N 1
ATOM 2776 C CA . ASN B 1 65 ? 11.531 26.641 -3.246 1 77 65 ASN B CA 1
ATOM 2777 C C . ASN B 1 65 ? 10.422 25.641 -2.957 1 77 65 ASN B C 1
ATOM 2779 O O . ASN B 1 65 ? 10.578 24.438 -3.225 1 77 65 ASN B O 1
ATOM 2783 N N . ASP B 1 66 ? 9.375 26.141 -2.451 1 80.19 66 ASP B N 1
ATOM 2784 C CA . ASP B 1 66 ? 8.281 25.297 -2.004 1 80.19 66 ASP B CA 1
ATOM 2785 C C . ASP B 1 66 ? 7.695 24.5 -3.166 1 80.19 66 ASP B C 1
ATOM 2787 O O . ASP B 1 66 ? 7.25 23.359 -2.986 1 80.19 66 ASP B O 1
ATOM 2791 N N . ALA B 1 67 ? 7.77 25.094 -4.301 1 82.44 67 ALA B N 1
ATOM 2792 C CA . ALA B 1 67 ? 7.211 24.406 -5.469 1 82.44 67 ALA B CA 1
ATOM 2793 C C . ALA B 1 67 ? 8.086 23.234 -5.887 1 82.44 67 ALA B C 1
ATOM 2795 O O . ALA B 1 67 ? 7.574 22.172 -6.25 1 82.44 67 ALA B O 1
ATOM 2796 N N . ILE B 1 68 ? 9.406 23.438 -5.777 1 82.12 68 ILE B N 1
ATOM 2797 C CA . ILE B 1 68 ? 10.344 22.375 -6.145 1 82.12 68 ILE B CA 1
ATOM 2798 C C . ILE B 1 68 ? 10.281 21.25 -5.113 1 82.12 68 ILE B C 1
ATOM 2800 O O . ILE B 1 68 ? 10.336 20.078 -5.469 1 82.12 68 ILE B O 1
ATOM 2804 N N . LEU B 1 69 ? 10.078 21.609 -3.91 1 82.56 69 LEU B N 1
ATOM 2805 C CA . LEU B 1 69 ? 9.969 20.609 -2.857 1 82.56 69 LEU B CA 1
ATOM 2806 C C . LEU B 1 69 ? 8.68 19.812 -2.99 1 82.56 69 LEU B C 1
ATOM 2808 O O . LEU B 1 69 ? 8.664 18.594 -2.771 1 82.56 69 LEU B O 1
ATOM 2812 N N . CYS B 1 70 ? 7.672 20.516 -3.426 1 86.69 70 CYS B N 1
ATOM 2813 C CA . CYS B 1 70 ? 6.371 19.875 -3.598 1 86.69 70 CYS B CA 1
ATOM 2814 C C . CYS B 1 70 ? 6.418 18.844 -4.719 1 86.69 70 CYS B C 1
ATOM 2816 O O . CYS B 1 70 ? 6.043 17.688 -4.52 1 86.69 70 CYS B O 1
ATOM 2818 N N . VAL B 1 71 ? 6.938 19.266 -5.816 1 87.69 71 VAL B N 1
ATOM 2819 C CA . VAL B 1 71 ? 6.965 18.359 -6.965 1 87.69 71 VAL B CA 1
ATOM 2820 C C . VAL B 1 71 ? 7.977 17.25 -6.723 1 87.69 71 VAL B C 1
ATOM 2822 O O . VAL B 1 71 ? 7.75 16.094 -7.113 1 87.69 71 VAL B O 1
ATOM 2825 N N . GLY B 1 72 ? 9.109 17.609 -6.102 1 86.81 72 GLY B N 1
ATOM 2826 C CA . GLY B 1 72 ? 10.094 16.594 -5.746 1 86.81 72 GLY B CA 1
ATOM 2827 C C . GLY B 1 72 ? 9.547 15.539 -4.805 1 86.81 72 GLY B C 1
ATOM 2828 O O . GLY B 1 72 ? 9.812 14.352 -4.98 1 86.81 72 GLY B O 1
ATOM 2829 N N . ASP B 1 73 ? 8.789 15.953 -3.881 1 88.25 73 ASP B N 1
ATOM 2830 C CA . ASP B 1 73 ? 8.172 15.031 -2.93 1 88.25 73 ASP B CA 1
ATOM 2831 C C . ASP B 1 73 ? 7.176 14.109 -3.627 1 88.25 73 ASP B C 1
ATOM 2833 O O . ASP B 1 73 ? 7.129 12.906 -3.348 1 88.25 73 ASP B O 1
ATOM 2837 N N . CYS B 1 74 ? 6.438 14.711 -4.516 1 91.81 74 CYS B N 1
ATOM 2838 C CA . CYS B 1 74 ? 5.457 13.906 -5.238 1 91.81 74 CYS B CA 1
ATOM 2839 C C . CYS B 1 74 ? 6.148 12.883 -6.129 1 91.81 74 CYS B C 1
ATOM 2841 O O . CYS B 1 74 ? 5.73 11.727 -6.188 1 91.81 74 CYS B O 1
ATOM 2843 N N . PHE B 1 75 ? 7.172 13.359 -6.793 1 91.44 75 PHE B N 1
ATOM 2844 C CA . PHE B 1 75 ? 7.961 12.445 -7.609 1 91.44 75 PHE B CA 1
ATOM 2845 C C . PHE B 1 75 ? 8.555 11.328 -6.758 1 91.44 75 PHE B C 1
ATOM 2847 O O . PHE B 1 75 ? 8.445 10.156 -7.109 1 91.44 75 PHE B O 1
ATOM 2854 N N . SER B 1 76 ? 9.109 11.695 -5.625 1 89.5 76 SER B N 1
ATOM 2855 C CA . SER B 1 76 ? 9.719 10.734 -4.715 1 89.5 76 SER B CA 1
ATOM 2856 C C . SER B 1 76 ? 8.688 9.766 -4.148 1 89.5 76 SER B C 1
ATOM 2858 O O . SER B 1 76 ? 8.953 8.578 -4.004 1 89.5 76 SER B O 1
ATOM 2860 N N . GLY B 1 77 ? 7.527 10.32 -3.801 1 92.81 77 GLY B N 1
ATOM 2861 C CA . GLY B 1 77 ? 6.457 9.469 -3.309 1 92.81 77 GLY B CA 1
ATOM 2862 C C . GLY B 1 77 ? 6.035 8.406 -4.305 1 92.81 77 GLY B C 1
ATOM 2863 O O . GLY B 1 77 ? 5.848 7.242 -3.938 1 92.81 77 GLY B O 1
ATOM 2864 N N . GLY B 1 78 ? 5.879 8.805 -5.598 1 94.56 78 GLY B N 1
ATOM 2865 C CA . GLY B 1 78 ? 5.578 7.848 -6.652 1 94.56 78 GLY B CA 1
ATOM 2866 C C . GLY B 1 78 ? 6.652 6.789 -6.828 1 94.56 78 GLY B C 1
ATOM 2867 O O . GLY B 1 78 ? 6.348 5.613 -7.035 1 94.56 78 GLY B O 1
ATOM 2868 N N . LEU B 1 79 ? 7.848 7.223 -6.754 1 92.19 79 LEU B N 1
ATOM 2869 C CA . LEU B 1 79 ? 8.984 6.316 -6.871 1 92.19 79 LEU B CA 1
ATOM 2870 C C . LEU B 1 79 ? 8.969 5.273 -5.762 1 92.19 79 LEU B C 1
ATOM 2872 O O . LEU B 1 79 ? 9.203 4.09 -6.016 1 92.19 79 LEU B O 1
ATOM 2876 N N . LEU B 1 80 ? 8.68 5.711 -4.57 1 92.44 80 LEU B N 1
ATOM 2877 C CA . LEU B 1 80 ? 8.664 4.824 -3.412 1 92.44 80 LEU B CA 1
ATOM 2878 C C . LEU B 1 80 ? 7.535 3.803 -3.521 1 92.44 80 LEU B C 1
ATOM 2880 O O . LEU B 1 80 ? 7.734 2.617 -3.248 1 92.44 80 LEU B O 1
ATOM 2884 N N . VAL B 1 81 ? 6.398 4.27 -3.904 1 95.75 81 VAL B N 1
ATOM 2885 C CA . VAL B 1 81 ? 5.273 3.361 -4.113 1 95.75 81 VAL B CA 1
ATOM 2886 C C . VAL B 1 81 ? 5.629 2.342 -5.191 1 95.75 81 VAL B C 1
ATOM 2888 O O . VAL B 1 81 ? 5.355 1.147 -5.039 1 95.75 81 VAL B O 1
ATOM 2891 N N . GLY B 1 82 ? 6.246 2.805 -6.281 1 93.94 82 GLY B N 1
ATOM 2892 C CA . GLY B 1 82 ? 6.688 1.918 -7.348 1 93.94 82 GLY B CA 1
ATOM 2893 C C . GLY B 1 82 ? 7.734 0.916 -6.891 1 93.94 82 GLY B C 1
ATOM 2894 O O . GLY B 1 82 ? 7.68 -0.257 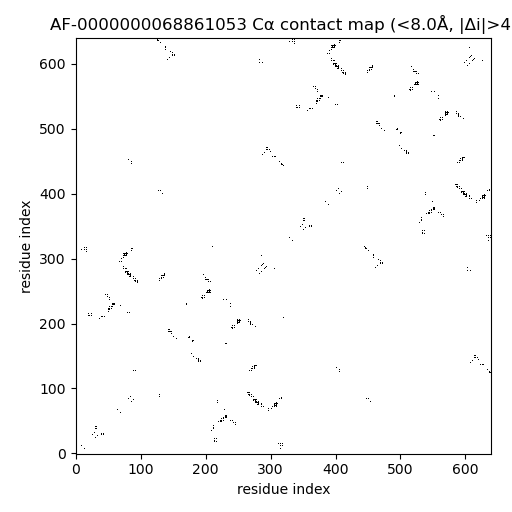-7.266 1 93.94 82 GLY B O 1
ATOM 2895 N N . ALA B 1 83 ? 8.672 1.356 -6.113 1 90.69 83 ALA B N 1
ATOM 2896 C CA . ALA B 1 83 ? 9.695 0.458 -5.594 1 90.69 83 ALA B CA 1
ATOM 2897 C C . ALA B 1 83 ? 9.086 -0.625 -4.711 1 90.69 83 ALA B C 1
ATOM 2899 O O . ALA B 1 83 ? 9.492 -1.787 -4.77 1 90.69 83 ALA B O 1
ATOM 2900 N N . ALA B 1 84 ? 8.109 -0.222 -3.943 1 94.31 84 ALA B N 1
ATOM 2901 C CA . ALA B 1 84 ? 7.457 -1.163 -3.035 1 94.31 84 ALA B CA 1
ATOM 2902 C C . ALA B 1 84 ? 6.625 -2.184 -3.805 1 94.31 84 ALA B C 1
ATOM 2904 O O . ALA B 1 84 ? 6.777 -3.393 -3.615 1 94.31 84 ALA B O 1
ATOM 2905 N N . LEU B 1 85 ? 5.789 -1.703 -4.758 1 96.56 85 LEU B N 1
ATOM 2906 C CA . LEU B 1 85 ? 4.777 -2.562 -5.363 1 96.56 85 LEU B CA 1
ATOM 2907 C C . LEU B 1 85 ? 5.281 -3.16 -6.672 1 96.56 85 LEU B C 1
ATOM 2909 O O . LEU B 1 85 ? 4.852 -4.246 -7.07 1 96.56 85 LEU B O 1
ATOM 2913 N N . MET B 1 86 ? 6.227 -2.531 -7.336 1 92.88 86 MET B N 1
ATOM 2914 C CA . MET B 1 86 ? 6.645 -3.027 -8.641 1 92.88 86 MET B CA 1
ATOM 2915 C C . MET B 1 86 ? 7.918 -3.855 -8.531 1 92.88 86 MET B C 1
ATOM 2917 O O . MET B 1 86 ? 8.266 -4.594 -9.453 1 92.88 86 MET B O 1
ATOM 2921 N N . HIS B 1 87 ? 8.562 -3.752 -7.434 1 89.38 87 HIS B N 1
ATOM 2922 C CA . HIS B 1 87 ? 9.859 -4.426 -7.379 1 89.38 87 HIS B CA 1
ATOM 2923 C C . HIS B 1 87 ? 10 -5.246 -6.102 1 89.38 87 HIS B C 1
ATOM 2925 O O . HIS B 1 87 ? 10.039 -6.477 -6.152 1 89.38 87 HIS B O 1
ATOM 2931 N N . MET B 1 88 ? 9.938 -4.633 -4.961 1 91.88 88 MET B N 1
ATOM 2932 C CA . MET B 1 88 ? 10.289 -5.297 -3.711 1 91.88 88 MET B CA 1
ATOM 2933 C C . MET B 1 88 ? 9.25 -6.355 -3.35 1 91.88 88 MET B C 1
ATOM 2935 O O . MET B 1 88 ? 9.602 -7.48 -2.992 1 91.88 88 MET B O 1
ATOM 2939 N N . LEU B 1 89 ? 8 -6 -3.439 1 95.81 89 LEU B N 1
ATOM 2940 C CA . LEU B 1 89 ? 6.965 -6.938 -3.018 1 95.81 89 LEU B CA 1
ATOM 2941 C C . LEU B 1 89 ? 6.832 -8.086 -4.012 1 95.81 89 LEU B C 1
ATOM 2943 O O . LEU B 1 89 ? 6.742 -9.25 -3.617 1 95.81 89 LEU B O 1
ATOM 2947 N N . PRO B 1 90 ? 6.797 -7.793 -5.316 1 94.31 90 PRO B N 1
ATOM 2948 C CA . PRO B 1 90 ? 6.77 -8.914 -6.262 1 94.31 90 PRO B CA 1
ATOM 2949 C C . PRO B 1 90 ? 7.977 -9.836 -6.113 1 94.31 90 PRO B C 1
ATOM 2951 O O . PRO B 1 90 ? 7.836 -11.062 -6.215 1 94.31 90 PRO B O 1
ATOM 2954 N N . GLU B 1 91 ? 9.156 -9.273 -5.887 1 90 91 GLU B N 1
ATOM 2955 C CA . GLU B 1 91 ? 10.336 -10.094 -5.664 1 90 91 GLU B CA 1
ATOM 2956 C C . GLU B 1 91 ? 10.18 -10.977 -4.426 1 90 91 GLU B C 1
ATOM 2958 O O . GLU B 1 91 ? 10.5 -12.164 -4.461 1 90 91 GLU B O 1
ATOM 2963 N N . SER B 1 92 ? 9.734 -10.375 -3.408 1 94.25 92 SER B N 1
ATOM 2964 C CA . SER B 1 92 ? 9.5 -11.133 -2.18 1 94.25 92 SER B CA 1
ATOM 2965 C C . SER B 1 92 ? 8.453 -12.219 -2.391 1 94.25 92 SER B C 1
ATOM 2967 O O . SER B 1 92 ? 8.602 -13.328 -1.882 1 94.25 92 SER B O 1
ATOM 2969 N N . ALA B 1 93 ? 7.398 -11.945 -3.113 1 94.5 93 ALA B N 1
ATOM 2970 C CA . ALA B 1 93 ? 6.332 -12.906 -3.381 1 94.5 93 ALA B CA 1
ATOM 2971 C C . ALA B 1 93 ? 6.852 -14.094 -4.188 1 94.5 93 ALA B C 1
ATOM 2973 O O . ALA B 1 93 ? 6.43 -15.234 -3.969 1 94.5 93 ALA B O 1
ATOM 2974 N N . GLU B 1 94 ? 7.664 -13.797 -5.125 1 90.88 94 GLU B N 1
ATOM 2975 C CA . GLU B 1 94 ? 8.266 -14.867 -5.91 1 90.88 94 GLU B CA 1
ATOM 2976 C C . GLU B 1 94 ? 9.109 -15.789 -5.031 1 90.88 94 GLU B C 1
ATOM 2978 O O . GLU B 1 94 ? 9.062 -17.016 -5.191 1 90.88 94 GLU B O 1
ATOM 2983 N N . LEU B 1 95 ? 9.891 -15.188 -4.148 1 89.69 95 LEU B N 1
ATOM 2984 C CA . LEU B 1 95 ? 10.703 -15.969 -3.229 1 89.69 95 LEU B CA 1
ATOM 2985 C C . LEU B 1 95 ? 9.82 -16.812 -2.312 1 89.69 95 LEU B C 1
ATOM 2987 O O . LEU B 1 95 ? 10.195 -17.938 -1.946 1 89.69 95 LEU B O 1
ATOM 2991 N N . ASN B 1 96 ? 8.703 -16.234 -1.948 1 92.56 96 ASN B N 1
ATOM 2992 C CA . ASN B 1 96 ? 7.738 -16.969 -1.138 1 92.56 96 ASN B CA 1
ATOM 2993 C C . ASN B 1 96 ? 7.254 -18.219 -1.849 1 92.56 96 ASN B C 1
ATOM 2995 O O . ASN B 1 96 ? 7.141 -19.281 -1.232 1 92.56 96 ASN B O 1
ATOM 2999 N N . GLU B 1 97 ? 6.996 -18.141 -3.096 1 88.25 97 GLU B N 1
ATOM 3000 C CA . GLU B 1 97 ? 6.551 -19.281 -3.887 1 88.25 97 GLU B CA 1
ATOM 3001 C C . GLU B 1 97 ? 7.66 -20.312 -4.043 1 88.25 97 GLU B C 1
ATOM 3003 O O . GLU B 1 97 ? 7.41 -21.516 -3.975 1 88.25 97 GLU B O 1
ATOM 3008 N N . MET B 1 98 ? 8.828 -19.859 -4.262 1 85.62 98 MET B N 1
ATOM 3009 C CA . MET B 1 98 ? 9.961 -20.766 -4.422 1 85.62 98 MET B CA 1
ATOM 3010 C C . MET B 1 98 ? 10.219 -21.547 -3.145 1 85.62 98 MET B C 1
ATOM 3012 O O . MET B 1 98 ? 10.461 -22.766 -3.197 1 85.62 98 MET B O 1
ATOM 3016 N N . LEU B 1 99 ? 10.164 -20.859 -2.088 1 85 99 LEU B N 1
ATOM 3017 C CA . LEU B 1 99 ? 10.406 -21.516 -0.806 1 85 99 LEU B CA 1
ATOM 3018 C C . LEU B 1 99 ? 9.297 -22.516 -0.48 1 85 99 LEU B C 1
ATOM 3020 O O . LEU B 1 99 ? 9.555 -23.562 0.111 1 85 99 LEU B O 1
ATOM 3024 N N . ALA B 1 100 ? 8.07 -22.188 -0.855 1 81.5 100 ALA B N 1
ATOM 3025 C CA . ALA B 1 100 ? 6.941 -23.094 -0.646 1 81.5 100 ALA B CA 1
ATOM 3026 C C . ALA B 1 100 ? 7.074 -24.344 -1.507 1 81.5 100 ALA B C 1
ATOM 3028 O O . ALA B 1 100 ? 6.719 -25.453 -1.073 1 81.5 100 ALA B O 1
ATOM 3029 N N . GLY B 1 101 ? 7.469 -24.188 -2.713 1 78.38 101 GLY B N 1
ATOM 3030 C CA . GLY B 1 101 ? 7.691 -25.312 -3.598 1 78.38 101 GLY B CA 1
ATOM 3031 C C . GLY B 1 101 ? 8.766 -26.266 -3.098 1 78.38 101 GLY B C 1
ATOM 3032 O O . GLY B 1 101 ? 8.633 -27.484 -3.227 1 78.38 101 GLY B O 1
ATOM 3033 N N . GLU B 1 102 ? 9.766 -25.766 -2.582 1 72.88 102 GLU B N 1
ATOM 3034 C CA . GLU B 1 102 ? 10.852 -26.594 -2.059 1 72.88 102 GLU B CA 1
ATOM 3035 C C . GLU B 1 102 ? 10.398 -27.406 -0.852 1 72.88 102 GLU B C 1
ATOM 3037 O O . GLU B 1 102 ? 10.789 -28.562 -0.697 1 72.88 102 GLU B O 1
ATOM 3042 N N . GLU B 1 103 ? 9.602 -26.781 -0.071 1 66.56 103 GLU B N 1
ATOM 3043 C CA . GLU B 1 103 ? 9.086 -27.484 1.101 1 66.56 103 GLU B CA 1
ATOM 3044 C C . GLU B 1 103 ? 8.164 -28.625 0.695 1 66.56 103 GLU B C 1
ATOM 3046 O O . GLU B 1 103 ? 8.18 -29.688 1.32 1 66.56 103 GLU B O 1
ATOM 3051 N N . GLU B 1 104 ? 7.387 -28.391 -0.358 1 66.5 104 GLU B N 1
ATOM 3052 C CA . GLU B 1 104 ? 6.492 -29.438 -0.862 1 66.5 104 GLU B CA 1
ATOM 3053 C C . GLU B 1 104 ? 7.281 -30.594 -1.46 1 66.5 104 GLU B C 1
ATOM 3055 O O . GLU B 1 104 ? 6.918 -31.766 -1.271 1 66.5 104 GLU B O 1
ATOM 3060 N N . GLU B 1 105 ? 8.273 -30.266 -2.176 1 63.81 105 GLU B N 1
ATOM 3061 C CA . GLU B 1 105 ? 9.109 -31.312 -2.768 1 63.81 105 GLU B CA 1
ATOM 3062 C C . GLU B 1 105 ? 9.805 -32.125 -1.691 1 63.81 105 GLU B C 1
ATOM 3064 O O . GLU B 1 105 ? 9.906 -33.375 -1.812 1 63.81 105 GLU B O 1
ATOM 3069 N N . GLU B 1 106 ? 10.211 -31.5 -0.711 1 59.72 106 GLU B N 1
ATOM 3070 C CA . GLU B 1 106 ? 10.875 -32.188 0.382 1 59.72 106 GLU B CA 1
ATOM 3071 C C . GLU B 1 106 ? 9.898 -33.094 1.127 1 59.72 106 GLU B C 1
ATOM 3073 O O . GLU B 1 106 ? 10.266 -34.188 1.563 1 59.72 106 GLU B O 1
ATOM 3078 N N . ASP B 1 107 ? 8.672 -32.562 1.261 1 56.81 107 ASP B N 1
ATOM 3079 C CA . ASP B 1 107 ? 7.641 -33.375 1.927 1 56.81 107 ASP B CA 1
ATOM 3080 C C . ASP B 1 107 ? 7.238 -34.562 1.072 1 56.81 107 ASP B C 1
ATOM 3082 O O . ASP B 1 107 ? 6.898 -35.625 1.603 1 56.81 107 ASP B O 1
ATOM 3086 N N . GLU B 1 108 ? 7.113 -34.344 -0.261 1 57.78 108 GLU B N 1
ATOM 3087 C CA . GLU B 1 108 ? 6.793 -35.469 -1.146 1 57.78 108 GLU B CA 1
ATOM 3088 C C . GLU B 1 108 ? 7.871 -36.531 -1.093 1 57.78 108 GLU B C 1
ATOM 3090 O O . GLU B 1 108 ? 7.578 -37.719 -1.22 1 57.78 108 GLU B O 1
ATOM 3095 N N . ASP B 1 109 ? 9.109 -36.156 -1.035 1 52 109 ASP B N 1
ATOM 3096 C CA . ASP B 1 109 ? 10.164 -37.156 -0.942 1 52 109 ASP B CA 1
ATOM 3097 C C . ASP B 1 109 ? 10.07 -37.938 0.376 1 52 109 ASP B C 1
ATOM 3099 O O . ASP B 1 109 ? 10.508 -39.062 0.462 1 52 109 ASP B O 1
ATOM 3103 N N . MET B 1 110 ? 9.766 -37.219 1.348 1 46.78 110 MET B N 1
ATOM 3104 C CA . MET B 1 110 ? 9.742 -37.969 2.598 1 46.78 110 MET B CA 1
ATOM 3105 C C . MET B 1 110 ? 8.555 -38.906 2.641 1 46.78 110 MET B C 1
ATOM 3107 O O . MET B 1 110 ? 8.688 -40.062 3.074 1 46.78 110 MET B O 1
ATOM 3111 N N . ASP B 1 111 ? 7.18 -38.625 2.902 1 43.41 111 ASP B N 1
ATOM 3112 C CA . ASP B 1 111 ? 6.129 -39.594 3.229 1 43.41 111 ASP B CA 1
ATOM 3113 C C . ASP B 1 111 ? 5.414 -40.062 1.969 1 43.41 111 ASP B C 1
ATOM 3115 O O . ASP B 1 111 ? 4.723 -39.281 1.305 1 43.41 111 ASP B O 1
ATOM 3119 N N . ALA B 1 112 ? 5.637 -41.125 1.167 1 39.38 112 ALA B N 1
ATOM 3120 C CA . ALA B 1 112 ? 4.844 -42.062 0.364 1 39.38 112 ALA B CA 1
ATOM 3121 C C . ALA B 1 112 ? 3.473 -42.312 0.991 1 39.38 112 ALA B C 1
ATOM 3123 O O . ALA B 1 112 ? 2.469 -42.406 0.282 1 39.38 112 ALA B O 1
ATOM 3124 N N . HIS B 1 113 ? 3.326 -42.688 2.244 1 36.34 113 HIS B N 1
ATOM 3125 C CA . HIS B 1 113 ? 2.131 -43.156 2.936 1 36.34 113 HIS B CA 1
ATOM 3126 C C . HIS B 1 113 ? 1.166 -42 3.207 1 36.34 113 HIS B C 1
ATOM 3128 O O . HIS B 1 113 ? -0.04 -42.219 3.346 1 36.34 113 HIS B O 1
ATOM 3134 N N . GLY B 1 114 ? 1.541 -40.812 3.766 1 35.88 114 GLY B N 1
ATOM 3135 C CA . GLY B 1 114 ? 0.645 -39.812 4.352 1 35.88 114 GLY B CA 1
ATOM 3136 C C . GLY B 1 114 ? 0.061 -38.875 3.326 1 35.88 114 GLY B C 1
ATOM 3137 O O . GLY B 1 114 ? -0.531 -37.844 3.689 1 35.88 114 GLY B O 1
ATOM 3138 N N . ARG B 1 115 ? 0.21 -39.031 2.049 1 39.22 115 ARG B N 1
ATOM 3139 C CA . ARG B 1 115 ? -0.351 -38.25 0.958 1 39.22 115 ARG B CA 1
ATOM 3140 C C . ARG B 1 115 ? -1.874 -38.219 1.025 1 39.22 115 ARG B C 1
ATOM 3142 O O . ARG B 1 115 ? -2.529 -37.625 0.155 1 39.22 115 ARG B O 1
ATOM 3149 N N . ALA B 1 116 ? -2.482 -39.094 1.685 1 35.28 116 ALA B N 1
ATOM 3150 C CA . ALA B 1 116 ? -3.932 -39.219 1.564 1 35.28 116 ALA B CA 1
ATOM 3151 C C . ALA B 1 116 ? -4.645 -37.938 1.924 1 35.28 116 ALA B C 1
ATOM 3153 O O . ALA B 1 116 ? -5.664 -37.594 1.319 1 35.28 116 ALA B O 1
ATOM 3154 N N . LEU B 1 117 ? -4.43 -37.375 3.164 1 32.38 117 LEU B N 1
ATOM 3155 C CA . LEU B 1 117 ? -5.375 -36.406 3.723 1 32.38 117 LEU B CA 1
ATOM 3156 C C . LEU B 1 117 ? -5.25 -35.062 3.029 1 32.38 117 LEU B C 1
ATOM 3158 O O . LEU B 1 117 ? -5.934 -34.094 3.396 1 32.38 117 LEU B O 1
ATOM 3162 N N . HIS B 1 118 ? -4.008 -34.688 2.553 1 35.91 118 HIS B N 1
ATOM 3163 C CA . HIS B 1 118 ? -4.035 -33.344 1.967 1 35.91 118 HIS B CA 1
ATOM 3164 C C . HIS B 1 118 ? -4.762 -33.344 0.626 1 35.91 118 HIS B C 1
ATOM 3166 O O . HIS B 1 118 ? -4.375 -34.062 -0.295 1 35.91 118 HIS B O 1
ATOM 3172 N N . GLY B 1 119 ? -5.965 -33.438 0.599 1 32.91 119 GLY B N 1
ATOM 3173 C CA . GLY B 1 119 ? -6.785 -33.281 -0.594 1 32.91 119 GLY B CA 1
ATOM 3174 C C . GLY B 1 119 ? -6.086 -32.562 -1.724 1 32.91 119 GLY B C 1
ATOM 3175 O O . GLY B 1 119 ? -5.156 -31.781 -1.486 1 32.91 119 GLY B O 1
ATOM 3176 N N . GLU B 1 120 ? -5.922 -33.094 -2.973 1 37.5 120 GLU B N 1
ATOM 3177 C CA . GLU B 1 120 ? -5.398 -32.688 -4.277 1 37.5 120 GLU B CA 1
ATOM 3178 C C . GLU B 1 120 ? -5.461 -31.188 -4.465 1 37.5 120 GLU B C 1
ATOM 3180 O O . GLU B 1 120 ? -5.246 -30.672 -5.57 1 37.5 120 GLU B O 1
ATOM 3185 N N . GLY B 1 121 ? -6.219 -30.391 -3.729 1 40.06 121 GLY B N 1
ATOM 3186 C CA . GLY B 1 121 ? -6.445 -29.016 -4.137 1 40.06 121 GLY B CA 1
ATOM 3187 C C . GLY B 1 121 ? -5.195 -28.156 -4.07 1 40.06 121 GLY B C 1
ATOM 3188 O O . GLY B 1 121 ? -4.266 -28.469 -3.322 1 40.06 121 GLY B O 1
ATOM 3189 N N . GLU B 1 122 ? -4.621 -27.672 -5.172 1 46.22 122 GLU B N 1
ATOM 3190 C CA . GLU B 1 122 ? -3.518 -26.719 -5.297 1 46.22 122 GLU B CA 1
ATOM 3191 C C . GLU B 1 122 ? -3.346 -25.906 -4.02 1 46.22 122 GLU B C 1
ATOM 3193 O O . GLU B 1 122 ? -4.246 -25.156 -3.627 1 46.22 122 GLU B O 1
ATOM 3198 N N . GLU B 1 123 ? -2.861 -26.359 -2.938 1 52.44 123 GLU B N 1
ATOM 3199 C CA . GLU B 1 123 ? -2.568 -25.703 -1.667 1 52.44 123 GLU B CA 1
ATOM 3200 C C . GLU B 1 123 ? -2.049 -24.281 -1.889 1 52.44 123 GLU B C 1
ATOM 3202 O O . GLU B 1 123 ? -1.012 -24.094 -2.525 1 52.44 123 GLU B O 1
ATOM 3207 N N . GLU B 1 124 ? -2.896 -23.312 -2.031 1 63.91 124 GLU B N 1
ATOM 3208 C CA . GLU B 1 124 ? -2.535 -21.906 -2.137 1 63.91 124 GLU B CA 1
ATOM 3209 C C . GLU B 1 124 ? -1.522 -21.516 -1.063 1 63.91 124 GLU B C 1
ATOM 3211 O O . GLU B 1 124 ? -1.694 -21.844 0.111 1 63.91 124 GLU B O 1
ATOM 3216 N N . THR B 1 125 ? -0.199 -21.219 -1.378 1 82.12 125 THR B N 1
ATOM 3217 C CA . THR B 1 125 ? 0.9 -20.797 -0.523 1 82.12 125 THR B CA 1
ATOM 3218 C C . THR B 1 125 ? 0.498 -19.562 0.295 1 82.12 125 THR B C 1
ATOM 3220 O O . THR B 1 125 ? -0.122 -18.641 -0.229 1 82.12 125 THR B O 1
ATOM 3223 N N . TYR B 1 126 ? 0.588 -19.734 1.577 1 88.31 126 TYR B N 1
ATOM 3224 C CA . TYR B 1 126 ? 0.299 -18.594 2.439 1 88.31 126 TYR B CA 1
ATOM 3225 C C . TYR B 1 126 ? 1.146 -17.391 2.053 1 88.31 126 TYR B C 1
ATOM 3227 O O . TYR B 1 126 ? 2.348 -17.516 1.809 1 88.31 126 TYR B O 1
ATOM 3235 N N . PRO B 1 127 ? 0.531 -16.266 1.992 1 93.75 127 PRO B N 1
ATOM 3236 C CA . PRO B 1 127 ? 1.25 -15.086 1.51 1 93.75 127 PRO B CA 1
ATOM 3237 C C . PRO B 1 127 ? 2.082 -14.414 2.6 1 93.75 127 PRO B C 1
ATOM 3239 O O . PRO B 1 127 ? 1.799 -13.273 2.986 1 93.75 127 PRO B O 1
ATOM 3242 N N . TRP B 1 128 ? 3.209 -14.984 2.992 1 94.31 128 TRP B N 1
ATOM 3243 C CA . TRP B 1 128 ? 4.09 -14.492 4.047 1 94.31 128 TRP B CA 1
ATOM 3244 C C . TRP B 1 128 ? 4.648 -13.117 3.689 1 94.31 128 TRP B C 1
ATOM 3246 O O . TRP B 1 128 ? 4.816 -12.266 4.562 1 94.31 128 TRP B O 1
ATOM 3256 N N . SER B 1 129 ? 5.02 -12.969 2.43 1 97.19 129 SER B N 1
ATOM 3257 C CA . SER B 1 129 ? 5.559 -11.695 1.975 1 97.19 129 SER B CA 1
ATOM 3258 C C . SER B 1 129 ? 4.582 -10.555 2.248 1 97.19 129 SER B C 1
ATOM 3260 O O . SER B 1 129 ? 4.969 -9.508 2.773 1 97.19 129 SER B O 1
ATOM 3262 N N . PHE B 1 130 ? 3.314 -10.781 1.966 1 97.94 130 PHE B N 1
ATOM 3263 C CA . PHE B 1 130 ? 2.289 -9.758 2.119 1 97.94 130 PHE B CA 1
ATOM 3264 C C . PHE B 1 130 ? 1.979 -9.516 3.592 1 97.94 130 PHE B C 1
ATOM 3266 O O . PHE B 1 130 ? 1.661 -8.391 3.99 1 97.94 130 PHE B O 1
ATOM 3273 N N . LEU B 1 131 ? 2.107 -10.57 4.379 1 96.75 131 LEU B N 1
ATOM 3274 C CA . LEU B 1 131 ? 1.948 -10.43 5.82 1 96.75 131 LEU B CA 1
ATOM 3275 C C . LEU B 1 131 ? 3.006 -9.492 6.395 1 96.75 131 LEU B C 1
ATOM 3277 O O . LEU B 1 131 ? 2.676 -8.531 7.098 1 96.75 131 LEU B O 1
ATOM 3281 N N . LEU B 1 132 ? 4.219 -9.766 6.07 1 97.19 132 LEU B N 1
ATOM 3282 C CA . LEU B 1 132 ? 5.324 -8.969 6.598 1 97.19 132 LEU B CA 1
ATOM 3283 C C . LEU B 1 132 ? 5.254 -7.535 6.09 1 97.19 132 LEU B C 1
ATOM 3285 O O . LEU B 1 132 ? 5.543 -6.594 6.832 1 97.19 132 LEU B O 1
ATOM 3289 N N . CYS B 1 133 ? 4.902 -7.387 4.832 1 98.19 133 CYS B N 1
ATOM 3290 C CA . CYS B 1 133 ? 4.727 -6.062 4.258 1 98.19 133 CYS B CA 1
ATOM 3291 C C . CYS B 1 133 ? 3.68 -5.266 5.027 1 98.19 133 CYS B C 1
ATOM 3293 O O . CYS B 1 133 ? 3.9 -4.098 5.359 1 98.19 133 CYS B O 1
ATOM 3295 N N . SER B 1 134 ? 2.561 -5.918 5.348 1 98.31 134 SER B N 1
ATOM 3296 C CA . SER B 1 134 ? 1.463 -5.266 6.051 1 98.31 134 SER B CA 1
ATOM 3297 C C . SER B 1 134 ? 1.863 -4.883 7.473 1 98.31 134 SER B C 1
ATOM 3299 O O . SER B 1 134 ? 1.561 -3.783 7.934 1 98.31 134 SER B O 1
ATOM 3301 N N . VAL B 1 135 ? 2.521 -5.766 8.125 1 97.5 135 VAL B N 1
ATOM 3302 C CA . VAL B 1 135 ? 2.961 -5.516 9.492 1 97.5 135 VAL B CA 1
ATOM 3303 C C . VAL B 1 135 ? 3.926 -4.328 9.516 1 97.5 135 VAL B C 1
ATOM 3305 O O . VAL B 1 135 ? 3.822 -3.453 10.383 1 97.5 135 VAL B O 1
ATOM 3308 N N . ALA B 1 136 ? 4.84 -4.312 8.594 1 97.69 136 ALA B N 1
ATOM 3309 C CA . ALA B 1 136 ? 5.793 -3.205 8.508 1 97.69 136 ALA B CA 1
ATOM 3310 C C . ALA B 1 136 ? 5.074 -1.886 8.242 1 97.69 136 ALA B C 1
ATOM 3312 O O . ALA B 1 136 ? 5.402 -0.86 8.844 1 97.69 136 ALA B O 1
ATOM 3313 N N . LEU B 1 137 ? 4.094 -1.894 7.344 1 97.75 137 LEU B N 1
ATOM 3314 C CA . LEU B 1 137 ? 3.332 -0.708 6.973 1 97.75 137 LEU B CA 1
ATOM 3315 C C . LEU B 1 137 ? 2.598 -0.131 8.18 1 97.75 137 LEU B C 1
ATOM 3317 O O . LEU B 1 137 ? 2.758 1.048 8.5 1 97.75 137 LEU B O 1
ATOM 3321 N N . ILE B 1 138 ? 1.889 -0.948 8.914 1 97.19 138 ILE B N 1
ATOM 3322 C CA . ILE B 1 138 ? 1.065 -0.492 10.031 1 97.19 138 ILE B CA 1
ATOM 3323 C C . ILE B 1 138 ? 1.957 -0.129 11.211 1 97.19 138 ILE B C 1
ATOM 3325 O O . ILE B 1 138 ? 1.707 0.861 11.906 1 97.19 138 ILE B O 1
ATOM 3329 N N . SER B 1 139 ? 2.979 -0.879 11.453 1 95.94 139 SER B N 1
ATOM 3330 C CA . SER B 1 139 ? 3.861 -0.631 12.594 1 95.94 139 SER B CA 1
ATOM 3331 C C . SER B 1 139 ? 4.625 0.679 12.422 1 95.94 139 SER B C 1
ATOM 3333 O O . SER B 1 139 ? 4.789 1.435 13.383 1 95.94 139 SER B O 1
ATOM 3335 N N . LEU B 1 140 ? 5.086 0.87 11.195 1 94.75 140 LEU B N 1
ATOM 3336 C CA . LEU B 1 140 ? 5.801 2.125 10.984 1 94.75 140 LEU B CA 1
ATOM 3337 C C . LEU B 1 140 ? 4.867 3.318 11.172 1 94.75 140 LEU B C 1
ATOM 3339 O O . LEU B 1 140 ? 5.277 4.359 11.688 1 94.75 140 LEU B O 1
ATOM 3343 N N . MET B 1 141 ? 3.68 3.141 10.703 1 92.56 141 MET B N 1
ATOM 3344 C CA . MET B 1 141 ? 2.691 4.195 10.922 1 92.56 141 MET B CA 1
ATOM 3345 C C . MET B 1 141 ? 2.482 4.449 12.414 1 92.56 141 MET B C 1
ATOM 3347 O O . MET B 1 141 ? 2.373 5.598 12.836 1 92.56 141 MET B O 1
ATOM 3351 N N . ALA B 1 142 ? 2.451 3.453 13.164 1 90 142 ALA B N 1
ATOM 3352 C CA . ALA B 1 142 ? 2.26 3.555 14.609 1 90 142 ALA B CA 1
ATOM 3353 C C . ALA B 1 142 ? 3.453 4.238 15.273 1 90 142 ALA B C 1
ATOM 3355 O O . ALA B 1 142 ? 3.283 5.031 16.203 1 90 142 ALA B O 1
ATOM 3356 N N . ILE B 1 143 ? 4.566 3.959 14.852 1 87.5 143 ILE B N 1
ATOM 3357 C CA . ILE B 1 143 ? 5.781 4.555 15.398 1 87.5 143 ILE B CA 1
ATOM 3358 C C . ILE B 1 143 ? 5.789 6.059 15.125 1 87.5 143 ILE B C 1
ATOM 3360 O O . ILE B 1 143 ? 6.133 6.852 16 1 87.5 143 ILE B O 1
ATOM 3364 N N . GLU B 1 144 ? 5.359 6.434 13.984 1 83.06 144 GLU B N 1
ATOM 3365 C CA . GLU B 1 144 ? 5.301 7.848 13.633 1 83.06 144 GLU B CA 1
ATOM 3366 C C . GLU B 1 144 ? 4.258 8.586 14.469 1 83.06 144 GLU B C 1
ATOM 3368 O O . GLU B 1 144 ? 4.473 9.727 14.875 1 83.06 144 GLU B O 1
ATOM 3373 N N . THR B 1 145 ? 3.207 7.93 14.734 1 77.5 145 THR B N 1
ATOM 3374 C CA . THR B 1 145 ? 2.121 8.531 15.5 1 77.5 145 THR B CA 1
ATOM 3375 C C . THR B 1 145 ? 2.494 8.625 16.984 1 77.5 145 THR B C 1
ATOM 3377 O O . THR B 1 145 ? 2.154 9.602 17.641 1 77.5 145 THR B O 1
ATOM 3380 N N . ALA B 1 146 ? 2.961 7.566 17.516 1 76 146 ALA B N 1
ATOM 3381 C CA . ALA B 1 146 ? 3.354 7.543 18.922 1 76 146 ALA B CA 1
ATOM 3382 C C . ALA B 1 146 ? 4.344 8.664 19.234 1 76 146 ALA B C 1
ATOM 3384 O O . ALA B 1 146 ? 4.312 9.242 20.328 1 76 146 ALA B O 1
ATOM 3385 N N . ALA B 1 147 ? 5.086 8.953 18.391 1 66.94 147 ALA B N 1
ATOM 3386 C CA . ALA B 1 147 ? 6.09 9.992 18.609 1 66.94 147 ALA B CA 1
ATOM 3387 C C . ALA B 1 147 ? 5.461 11.383 18.531 1 66.94 147 ALA B C 1
ATOM 3389 O O . ALA B 1 147 ? 5.938 12.312 19.188 1 66.94 147 ALA B O 1
ATOM 3390 N N . SER B 1 148 ? 4.305 11.531 17.781 1 61.44 148 SER B N 1
ATOM 3391 C CA . SER B 1 148 ? 3.633 12.82 17.641 1 61.44 148 SER B CA 1
ATOM 3392 C C . SER B 1 148 ? 2.67 13.062 18.797 1 61.44 148 SER B C 1
ATOM 3394 O O . SER B 1 148 ? 2.379 14.219 19.125 1 61.44 148 SER B O 1
ATOM 3396 N N . GLY B 1 149 ? 1.798 12.156 19.359 1 56.97 149 GLY B N 1
ATOM 3397 C CA . GLY B 1 149 ? 0.785 12.273 20.391 1 56.97 149 GLY B CA 1
ATOM 3398 C C . GLY B 1 149 ? 1.363 12.594 21.75 1 56.97 149 GLY B C 1
ATOM 3399 O O . GLY B 1 149 ? 0.65 13.062 22.641 1 56.97 149 GLY B O 1
ATOM 3400 N N . THR B 1 150 ? 2.477 12.102 22.219 1 48.5 150 THR B N 1
ATOM 3401 C CA . THR B 1 150 ? 2.951 12.422 23.562 1 48.5 150 THR B CA 1
ATOM 3402 C C . THR B 1 150 ? 2.939 13.938 23.781 1 48.5 150 THR B C 1
ATOM 3404 O O . THR B 1 150 ? 3.021 14.398 24.922 1 48.5 150 THR B O 1
ATOM 3407 N N . CYS B 1 151 ? 2.676 14.734 22.734 1 41.94 151 CYS B N 1
ATOM 3408 C CA . CYS B 1 151 ? 2.734 16.172 22.984 1 41.94 151 CYS B CA 1
ATOM 3409 C C . CYS B 1 151 ? 1.456 16.656 23.656 1 41.94 151 CYS B C 1
ATOM 3411 O O . CYS B 1 151 ? 1.467 17.672 24.359 1 41.94 151 CYS B O 1
ATOM 3413 N N . CYS B 1 152 ? 0.27 16.141 23.219 1 40.47 152 CYS B N 1
ATOM 3414 C CA . CYS B 1 152 ? -0.913 16.859 23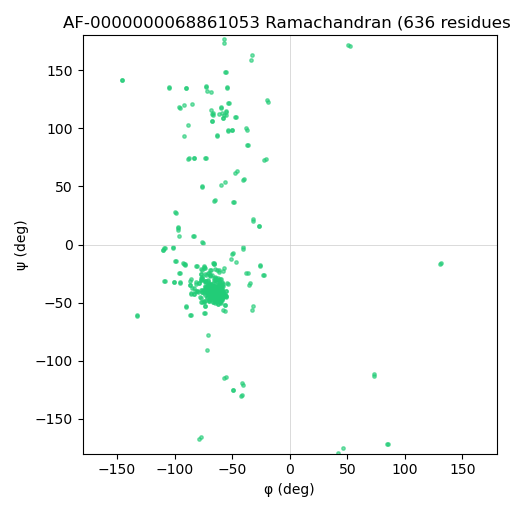.672 1 40.47 152 CYS B CA 1
ATOM 3415 C C . CYS B 1 152 ? -1.188 16.594 25.141 1 40.47 152 CYS B C 1
ATOM 3417 O O . CYS B 1 152 ? -2.109 17.188 25.719 1 40.47 152 CYS B O 1
ATOM 3419 N N . SER B 1 153 ? -0.713 15.602 25.703 1 38.38 153 SER B N 1
ATOM 3420 C CA . SER B 1 153 ? -1.236 15.445 27.047 1 38.38 153 SER B CA 1
ATOM 3421 C C . SER B 1 153 ? -0.829 16.609 27.938 1 38.38 153 SER B C 1
ATOM 3423 O O . SER B 1 153 ? -1.337 16.75 29.062 1 38.38 153 SER B O 1
ATOM 3425 N N . THR B 1 154 ? 0.327 17.234 27.75 1 34.69 154 THR B N 1
ATOM 3426 C CA . THR B 1 154 ? 0.645 18.094 28.891 1 34.69 154 THR B CA 1
ATOM 3427 C C . THR B 1 154 ? 0.004 19.469 28.719 1 34.69 154 THR B C 1
ATOM 3429 O O . THR B 1 154 ? 0.211 20.359 29.547 1 34.69 154 THR B O 1
ATOM 3432 N N . ALA B 1 155 ? -0.225 20.094 27.484 1 34.62 155 ALA B N 1
ATOM 3433 C CA . ALA B 1 155 ? -0.562 21.516 27.578 1 34.62 155 ALA B CA 1
ATOM 3434 C C . ALA B 1 155 ? -1.913 21.719 28.25 1 34.62 155 ALA B C 1
ATOM 3436 O O . ALA B 1 155 ? -2.922 21.141 27.828 1 34.62 155 ALA B O 1
ATOM 3437 N N . ASP B 1 156 ? -2.064 22.25 29.422 1 32.09 156 ASP B N 1
ATOM 3438 C CA . ASP B 1 156 ? -3.016 23.016 30.219 1 32.09 156 ASP B CA 1
ATOM 3439 C C . ASP B 1 156 ? -3.83 23.953 29.344 1 32.09 156 ASP B C 1
ATOM 3441 O O . ASP B 1 156 ? -3.379 24.359 28.266 1 32.09 156 ASP B O 1
ATOM 3445 N N . LYS B 1 157 ? -5.172 24.625 29.781 1 32.97 157 LYS B N 1
ATOM 3446 C CA . LYS B 1 157 ? -6.336 25.469 29.547 1 32.97 157 LYS B CA 1
ATOM 3447 C C . LYS B 1 157 ? -5.922 26.828 29 1 32.97 157 LYS B C 1
ATOM 3449 O O . LYS B 1 157 ? -6.723 27.766 28.969 1 32.97 157 LYS B O 1
ATOM 3454 N N . GLU B 1 158 ? -4.66 27.312 28.984 1 30.17 158 GLU B N 1
ATOM 3455 C CA . GLU B 1 158 ? -4.797 28.734 28.703 1 30.17 158 GLU B CA 1
ATOM 3456 C C . GLU B 1 158 ? -5.207 28.969 27.25 1 30.17 158 GLU B C 1
ATOM 3458 O O . GLU B 1 158 ? -4.789 28.234 26.359 1 30.17 158 GLU B O 1
ATOM 3463 N N . PRO B 1 159 ? -6.234 29.812 26.906 1 30.36 159 PRO B N 1
ATOM 3464 C CA . PRO B 1 159 ? -6.863 30.312 25.688 1 30.36 159 PRO B CA 1
ATOM 3465 C C . PRO B 1 159 ? -5.848 30.641 24.594 1 30.36 159 PRO B C 1
ATOM 3467 O O . PRO B 1 159 ? -5.121 31.641 24.703 1 30.36 159 PRO B O 1
ATOM 3470 N N . ALA B 1 160 ? -5.023 29.703 24.219 1 27.61 160 ALA B N 1
ATOM 3471 C CA . ALA B 1 160 ? -3.898 30.078 23.375 1 27.61 160 ALA B CA 1
ATOM 3472 C C . ALA B 1 160 ? -4.383 30.672 22.047 1 27.61 160 ALA B C 1
ATOM 3474 O O . ALA B 1 160 ? -5.285 30.125 21.406 1 27.61 160 ALA B O 1
ATOM 3475 N N . LYS B 1 161 ? -4.16 31.984 21.781 1 26.59 161 LYS B N 1
ATOM 3476 C CA . LYS B 1 161 ? -4.359 32.938 20.688 1 26.59 161 LYS B CA 1
ATOM 3477 C C . LYS B 1 161 ? -4.004 32.281 19.344 1 26.59 161 LYS B C 1
ATOM 3479 O O . LYS B 1 161 ? -4.883 31.797 18.625 1 26.59 161 LYS B O 1
ATOM 3484 N N . SER B 1 162 ? -2.939 32.875 18.578 1 23.53 162 SER B N 1
ATOM 3485 C CA . SER B 1 162 ? -2.781 33.188 17.156 1 23.53 162 SER B CA 1
ATOM 3486 C C . SER B 1 162 ? -2.207 32 16.391 1 23.53 162 SER B C 1
ATOM 3488 O O . SER B 1 162 ? -1.081 31.578 16.641 1 23.53 162 SER B O 1
ATOM 3490 N N . HIS B 1 163 ? -2.859 30.984 16.125 1 24.19 163 HIS B N 1
ATOM 3491 C CA . HIS B 1 163 ? -2.371 29.781 15.477 1 24.19 163 HIS B CA 1
ATOM 3492 C C . HIS B 1 163 ? -1.823 30.078 14.086 1 24.19 163 HIS B C 1
ATOM 3494 O O . HIS B 1 163 ? -2.58 30.141 13.117 1 24.19 163 HIS B O 1
ATOM 3500 N N . VAL B 1 164 ? -0.904 31.062 13.875 1 23.31 164 VAL B N 1
ATOM 3501 C CA . VAL B 1 164 ? -0.378 31.312 12.531 1 23.31 164 VAL B CA 1
ATOM 3502 C C . VAL B 1 164 ? 0.258 30.031 11.992 1 23.31 164 VAL B C 1
ATOM 3504 O O . VAL B 1 164 ? 0.997 29.344 12.703 1 23.31 164 VAL B O 1
ATOM 3507 N N . PRO B 1 165 ? -0.292 29.391 11 1 25.73 165 PRO B N 1
ATOM 3508 C CA . PRO B 1 165 ? 0.136 28.188 10.281 1 25.73 165 PRO B CA 1
ATOM 3509 C C . PRO B 1 165 ? 1.604 28.234 9.867 1 25.73 165 PRO B C 1
ATOM 3511 O O . PRO B 1 165 ? 1.995 29.094 9.07 1 25.73 165 PRO B O 1
ATOM 3514 N N . HIS B 1 166 ? 2.596 28.312 10.789 1 24.25 166 HIS B N 1
ATOM 3515 C CA . HIS B 1 166 ? 4.02 28.406 10.492 1 24.25 166 HIS B CA 1
ATOM 3516 C C . HIS B 1 166 ? 4.473 27.25 9.602 1 24.25 166 HIS B C 1
ATOM 3518 O O . HIS B 1 166 ? 3.957 26.125 9.719 1 24.25 166 HIS B O 1
ATOM 3524 N N . HIS B 1 167 ? 4.887 27.5 8.406 1 25.73 167 HIS B N 1
ATOM 3525 C CA . HIS B 1 167 ? 5.711 26.766 7.457 1 25.73 167 HIS B CA 1
ATOM 3526 C C . HIS B 1 167 ? 6.84 26.016 8.164 1 25.73 167 HIS B C 1
ATOM 3528 O O . HIS B 1 167 ? 7.586 26.609 8.945 1 25.73 167 HIS B O 1
ATOM 3534 N N . HIS B 1 168 ? 6.676 24.766 8.406 1 27.62 168 HIS B N 1
ATOM 3535 C CA . HIS B 1 168 ? 7.574 23.859 9.125 1 27.62 168 HIS B CA 1
ATOM 3536 C C . HIS B 1 168 ? 9.008 23.984 8.609 1 27.62 168 HIS B C 1
ATOM 3538 O O . HIS B 1 168 ? 9.398 23.281 7.676 1 27.62 168 HIS B O 1
ATOM 3544 N N . SER B 1 169 ? 9.5 25.125 8.242 1 25.31 169 SER B N 1
ATOM 3545 C CA . SER B 1 169 ? 10.945 25.172 8.086 1 25.31 169 SER B CA 1
ATOM 3546 C C . SER B 1 169 ? 11.656 24.594 9.312 1 25.31 169 SER B C 1
ATOM 3548 O O . SER B 1 169 ? 11.383 25.031 10.438 1 25.31 169 SER B O 1
ATOM 3550 N N . LEU B 1 170 ? 12.078 23.344 9.25 1 28.72 170 LEU B N 1
ATOM 3551 C CA . LEU B 1 170 ? 12.969 22.781 10.258 1 28.72 170 LEU B CA 1
ATOM 3552 C C . LEU B 1 170 ? 14.047 23.781 10.664 1 28.72 170 LEU B C 1
ATOM 3554 O O . LEU B 1 170 ? 15.047 23.406 11.289 1 28.72 170 LEU B O 1
ATOM 3558 N N . GLY B 1 171 ? 14.117 24.984 10.07 1 28.28 171 GLY B N 1
ATOM 3559 C CA . GLY B 1 171 ? 15.266 25.703 10.594 1 28.28 171 GLY B CA 1
ATOM 3560 C C . GLY B 1 171 ? 15.328 25.703 12.109 1 28.28 171 GLY B C 1
ATOM 3561 O O . GLY B 1 171 ? 15.781 24.734 12.727 1 28.28 171 GLY B O 1
ATOM 3562 N N . GLY B 1 172 ? 15.414 26.984 12.742 1 28.39 172 GLY B N 1
ATOM 3563 C CA . GLY B 1 172 ? 15.836 27.359 14.086 1 28.39 172 GLY B CA 1
ATOM 3564 C C . GLY B 1 172 ? 14.945 26.797 15.172 1 28.39 172 GLY B C 1
ATOM 3565 O O . GLY B 1 172 ? 13.734 27.016 15.156 1 28.39 172 GLY B O 1
ATOM 3566 N N . LEU B 1 173 ? 15.367 25.5 15.75 1 32.59 173 LEU B N 1
ATOM 3567 C CA . LEU B 1 173 ? 15.016 25.125 17.109 1 32.59 173 LEU B CA 1
ATOM 3568 C C . LEU B 1 173 ? 14.805 26.359 17.984 1 32.59 173 LEU B C 1
ATOM 3570 O O . LEU B 1 173 ? 15.602 26.625 18.875 1 32.59 173 LEU B O 1
ATOM 3574 N N . GLU B 1 174 ? 14.656 27.453 17.406 1 30.41 174 GLU B N 1
ATOM 3575 C CA . GLU B 1 174 ? 14.391 28.406 18.484 1 30.41 174 GLU B CA 1
ATOM 3576 C C . GLU B 1 174 ? 13.242 27.938 19.359 1 30.41 174 GLU B C 1
ATOM 3578 O O . GLU B 1 174 ? 12.156 27.625 18.859 1 30.41 174 GLU B O 1
ATOM 3583 N N . THR B 1 175 ? 13.641 27.266 20.562 1 33.41 175 THR B N 1
ATOM 3584 C CA . THR B 1 175 ? 12.977 26.922 21.812 1 33.41 175 THR B CA 1
ATOM 3585 C C . THR B 1 175 ? 11.93 27.969 22.172 1 33.41 175 THR B C 1
ATOM 3587 O O . THR B 1 175 ? 12.156 28.797 23.062 1 33.41 175 THR B O 1
ATOM 3590 N N . THR B 1 176 ? 11.43 28.719 21.312 1 32.16 176 THR B N 1
ATOM 3591 C CA . THR B 1 176 ? 10.5 29.469 22.141 1 32.16 176 THR B CA 1
ATOM 3592 C C . THR B 1 176 ? 9.531 28.531 22.859 1 32.16 176 THR B C 1
ATOM 3594 O O . THR B 1 176 ? 9.359 27.375 22.453 1 32.16 176 THR B O 1
ATOM 3597 N N . GLY B 1 177 ? 8.617 28.938 23.812 1 33.59 177 GLY B N 1
ATOM 3598 C CA . GLY B 1 177 ? 7.953 28.281 24.922 1 33.59 177 GLY B CA 1
ATOM 3599 C C . GLY B 1 177 ? 7.203 27.031 24.516 1 33.59 177 GLY B C 1
ATOM 3600 O O . GLY B 1 177 ? 7.648 25.906 24.797 1 33.59 177 GLY B O 1
ATOM 3601 N N . LYS B 1 178 ? 5.844 26.875 24.562 1 41.38 178 LYS B N 1
ATOM 3602 C CA . LYS B 1 178 ? 4.824 25.828 24.578 1 41.38 178 LYS B CA 1
ATOM 3603 C C . LYS B 1 178 ? 4.727 25.109 23.234 1 41.38 178 LYS B C 1
ATOM 3605 O O . LYS B 1 178 ? 4.402 23.922 23.172 1 41.38 178 LYS B O 1
ATOM 3610 N N . GLY B 1 179 ? 4.844 25.641 22.109 1 43.78 179 GLY B N 1
ATOM 3611 C CA . GLY B 1 179 ? 4.766 25.25 20.703 1 43.78 179 GLY B CA 1
ATOM 3612 C C . GLY B 1 179 ? 6 24.5 20.219 1 43.78 179 GLY B C 1
ATOM 3613 O O . GLY B 1 179 ? 5.965 23.844 19.188 1 43.78 179 GLY B O 1
ATOM 3614 N N . GLY B 1 180 ? 7.156 24.719 20.766 1 46.5 180 GLY B N 1
ATOM 3615 C CA . GLY B 1 180 ? 8.477 24.219 20.438 1 46.5 180 GLY B CA 1
ATOM 3616 C C . GLY B 1 180 ? 8.641 22.734 20.719 1 46.5 180 GLY B C 1
ATOM 3617 O O . GLY B 1 180 ? 9.289 22.016 19.938 1 46.5 180 GLY B O 1
ATOM 3618 N N . LYS B 1 181 ? 8.055 22.281 21.875 1 53.03 181 LYS B N 1
ATOM 3619 C CA . LYS B 1 181 ? 8.227 20.891 22.297 1 53.03 181 LYS B CA 1
ATOM 3620 C C . LYS B 1 181 ? 7.457 19.938 21.391 1 53.03 181 LYS B C 1
ATOM 3622 O O . LYS B 1 181 ? 7.949 18.844 21.062 1 53.03 181 LYS B O 1
ATOM 3627 N N . SER B 1 182 ? 6.223 20.391 20.875 1 58.53 182 SER B N 1
ATOM 3628 C CA . SER B 1 182 ? 5.402 19.562 20 1 58.53 182 SER B CA 1
ATOM 3629 C C . SER B 1 182 ? 6.07 19.359 18.641 1 58.53 182 SER B C 1
ATOM 3631 O O . SER B 1 182 ? 6.094 18.25 18.109 1 58.53 182 SER B O 1
ATOM 3633 N N . GLY B 1 183 ? 6.684 20.391 18.219 1 61.59 183 GLY B N 1
ATOM 3634 C CA . GLY B 1 183 ? 7.391 20.312 16.953 1 61.59 183 GLY B CA 1
ATOM 3635 C C . GLY B 1 183 ? 8.617 19.406 17.016 1 61.59 183 GLY B C 1
ATOM 3636 O O . GLY B 1 183 ? 8.859 18.641 16.094 1 61.59 183 GLY B O 1
ATOM 3637 N N . ALA B 1 184 ? 9.281 19.484 18.188 1 63.66 184 ALA B N 1
ATOM 3638 C CA . ALA B 1 184 ? 10.484 18.688 18.359 1 63.66 184 ALA B CA 1
ATOM 3639 C C . ALA B 1 184 ? 10.141 17.203 18.453 1 63.66 184 ALA B C 1
ATOM 3641 O O . ALA B 1 184 ? 10.844 16.359 17.875 1 63.66 184 ALA B O 1
ATOM 3642 N N . VAL B 1 185 ? 9.117 16.875 19.141 1 64 185 VAL B N 1
ATOM 3643 C CA . VAL B 1 185 ? 8.688 15.484 19.297 1 64 185 VAL B CA 1
ATOM 3644 C C . VAL B 1 185 ? 8.273 14.922 17.938 1 64 185 VAL B C 1
ATOM 3646 O O . VAL B 1 185 ? 8.625 13.789 17.594 1 64 185 VAL B O 1
ATOM 3649 N N . ALA B 1 186 ? 7.547 15.734 17.203 1 67.25 186 ALA B N 1
ATOM 3650 C CA . ALA B 1 186 ? 7.145 15.328 15.867 1 67.25 186 ALA B CA 1
ATOM 3651 C C . ALA B 1 186 ? 8.367 15.094 14.977 1 67.25 186 ALA B C 1
ATOM 3653 O O . ALA B 1 186 ? 8.398 14.148 14.188 1 67.25 186 ALA B O 1
ATOM 3654 N N . ALA B 1 187 ? 9.305 15.93 15.242 1 69.06 187 ALA B N 1
ATOM 3655 C CA . ALA B 1 187 ? 10.523 15.812 14.453 1 69.06 187 ALA B CA 1
ATOM 3656 C C . ALA B 1 187 ? 11.289 14.539 14.812 1 69.06 187 ALA B C 1
ATOM 3658 O O . ALA B 1 187 ? 11.805 13.852 13.93 1 69.06 187 ALA B O 1
ATOM 3659 N N . ILE B 1 188 ? 11.336 14.234 16.047 1 72.75 188 ILE B N 1
ATOM 3660 C CA . ILE B 1 188 ? 12.023 13.039 16.516 1 72.75 188 ILE B CA 1
ATOM 3661 C C . ILE B 1 188 ? 11.305 11.789 16.016 1 72.75 188 ILE B C 1
ATOM 3663 O O . ILE B 1 188 ? 11.945 10.828 15.586 1 72.75 188 ILE B O 1
ATOM 3667 N N . ALA B 1 189 ? 10 11.906 16.078 1 72.75 189 ALA B N 1
ATOM 3668 C CA . ALA B 1 189 ? 9.195 10.773 15.609 1 72.75 189 ALA B CA 1
ATOM 3669 C C . ALA B 1 189 ? 9.43 10.516 14.125 1 72.75 189 ALA B C 1
ATOM 3671 O O . ALA B 1 189 ? 9.641 9.375 13.711 1 72.75 189 ALA B O 1
ATOM 3672 N N . ALA B 1 190 ? 9.391 11.586 13.406 1 73.31 190 ALA B N 1
ATOM 3673 C CA . ALA B 1 190 ? 9.625 11.469 11.969 1 73.31 190 ALA B CA 1
ATOM 3674 C C . ALA B 1 190 ? 11.039 10.953 11.695 1 73.31 190 ALA B C 1
ATOM 3676 O O . ALA B 1 190 ? 11.234 10.109 10.805 1 73.31 190 ALA B O 1
ATOM 3677 N N . PHE B 1 191 ? 11.938 11.375 12.547 1 78.5 191 PHE B N 1
ATOM 3678 C CA . PHE B 1 191 ? 13.328 10.984 12.383 1 78.5 191 PHE B CA 1
ATOM 3679 C C . PHE B 1 191 ? 13.516 9.5 12.688 1 78.5 191 PHE B C 1
ATOM 3681 O O . PHE B 1 191 ? 14.195 8.797 11.945 1 78.5 191 PHE B O 1
ATOM 3688 N N . THR B 1 192 ? 12.922 9 13.703 1 83 192 THR B N 1
ATOM 3689 C CA . THR B 1 192 ? 13.008 7.586 14.07 1 83 192 THR B CA 1
ATOM 3690 C C . THR B 1 192 ? 12.422 6.703 12.977 1 83 192 THR B C 1
ATOM 3692 O O . THR B 1 192 ? 13.023 5.695 12.594 1 83 192 THR B O 1
ATOM 3695 N N . ALA B 1 193 ? 11.273 7.082 12.508 1 84.38 193 ALA B N 1
ATOM 3696 C CA . ALA B 1 193 ? 10.641 6.34 11.422 1 84.38 193 ALA B CA 1
ATOM 3697 C C . ALA B 1 193 ? 11.547 6.301 10.188 1 84.38 193 ALA B C 1
ATOM 3699 O O . ALA B 1 193 ? 11.648 5.27 9.523 1 84.38 193 ALA B O 1
ATOM 3700 N N . PHE B 1 194 ? 12.289 7.367 10.023 1 84.75 194 PHE B N 1
ATOM 3701 C CA . PHE B 1 194 ? 13.18 7.449 8.875 1 84.75 194 PHE B CA 1
ATOM 3702 C C . PHE B 1 194 ? 14.367 6.5 9.031 1 84.75 194 PHE B C 1
ATOM 3704 O O . PHE B 1 194 ? 14.758 5.82 8.086 1 84.75 194 PHE B O 1
ATOM 3711 N N . ILE B 1 195 ? 14.844 6.473 10.227 1 88.19 195 ILE B N 1
ATOM 3712 C CA . ILE B 1 195 ? 15.992 5.609 10.477 1 88.19 195 ILE B CA 1
ATOM 3713 C C . ILE B 1 195 ? 15.594 4.148 10.289 1 88.19 195 ILE B C 1
ATOM 3715 O O . ILE B 1 195 ? 16.312 3.377 9.648 1 88.19 195 ILE B O 1
ATOM 3719 N N . ILE B 1 196 ? 14.453 3.787 10.781 1 91.69 196 ILE B N 1
ATOM 3720 C CA . ILE B 1 196 ? 13.977 2.414 10.664 1 91.69 196 ILE B CA 1
ATOM 3721 C C . ILE B 1 196 ? 13.766 2.066 9.188 1 91.69 196 ILE B C 1
ATOM 3723 O O . ILE B 1 196 ? 14.203 1.009 8.727 1 91.69 196 ILE B O 1
ATOM 3727 N N . HIS B 1 197 ? 13.117 2.922 8.484 1 91.25 197 HIS B N 1
ATOM 3728 C CA . HIS B 1 197 ? 12.891 2.719 7.062 1 91.25 197 HIS B CA 1
ATOM 3729 C C . HIS B 1 197 ? 14.203 2.588 6.301 1 91.25 197 HIS B C 1
ATOM 3731 O O . HIS B 1 197 ? 14.344 1.727 5.43 1 91.25 197 HIS B O 1
ATOM 3737 N N . CYS B 1 198 ? 15.281 3.424 6.707 1 93.56 198 CYS B N 1
ATOM 3738 C CA . CYS B 1 198 ? 16.578 3.395 6.035 1 93.56 198 CYS B CA 1
ATOM 3739 C C . CYS B 1 198 ? 17.297 2.076 6.289 1 93.56 198 CYS B C 1
ATOM 3741 O O . CYS B 1 198 ? 17.906 1.511 5.379 1 93.56 198 CYS B O 1
ATOM 3743 N N . VAL B 1 199 ? 17.188 1.616 7.453 1 94 199 VAL B N 1
ATOM 3744 C CA . VAL B 1 199 ? 17.844 0.36 7.797 1 94 199 VAL B CA 1
ATOM 3745 C C . VAL B 1 199 ? 17.188 -0.793 7.051 1 94 199 VAL B C 1
ATOM 3747 O O . VAL B 1 199 ? 17.875 -1.655 6.492 1 94 199 VAL B O 1
ATOM 3750 N N . LEU B 1 200 ? 15.891 -0.816 7.035 1 94.81 200 LEU B N 1
ATOM 3751 C CA . LEU B 1 200 ? 15.164 -1.9 6.375 1 94.81 200 LEU B CA 1
ATOM 3752 C C . LEU B 1 200 ? 15.391 -1.867 4.867 1 94.81 200 LEU B C 1
ATOM 3754 O O . LEU B 1 200 ? 15.523 -2.916 4.23 1 94.81 200 LEU B O 1
ATOM 3758 N N . GLU B 1 201 ? 15.414 -0.706 4.332 1 93.56 201 GLU B N 1
ATOM 3759 C CA . GLU B 1 201 ? 15.781 -0.55 2.928 1 93.56 201 GLU B CA 1
ATOM 3760 C C . GLU B 1 201 ? 17.188 -1.085 2.66 1 93.56 201 GLU B C 1
ATOM 3762 O O . GLU B 1 201 ? 17.422 -1.752 1.649 1 93.56 201 GLU B O 1
ATOM 3767 N N . GLY B 1 202 ? 18.125 -0.72 3.516 1 93.94 202 GLY B N 1
ATOM 3768 C CA . GLY B 1 202 ? 19.484 -1.223 3.396 1 93.94 202 GLY B CA 1
ATOM 3769 C C . GLY B 1 202 ? 19.578 -2.736 3.451 1 93.94 202 GLY B C 1
ATOM 3770 O O . GLY B 1 202 ? 20.328 -3.35 2.686 1 93.94 202 GLY B O 1
ATOM 3771 N N . LEU B 1 203 ? 18.797 -3.385 4.352 1 93.56 203 LEU B N 1
ATOM 3772 C CA . LEU B 1 203 ? 18.781 -4.84 4.445 1 93.56 203 LEU B CA 1
ATOM 3773 C C . LEU B 1 203 ? 18.375 -5.461 3.107 1 93.56 203 LEU B C 1
ATOM 3775 O O . LEU B 1 203 ? 19 -6.426 2.658 1 93.56 203 LEU B O 1
ATOM 3779 N N . ALA B 1 204 ? 17.344 -4.867 2.512 1 92.88 204 ALA B N 1
ATOM 3780 C CA . ALA B 1 204 ? 16.859 -5.363 1.226 1 92.88 204 ALA B CA 1
ATOM 3781 C C . ALA B 1 204 ? 17.922 -5.188 0.14 1 92.88 204 ALA B C 1
ATOM 3783 O O . ALA B 1 204 ? 18.141 -6.094 -0.67 1 92.88 204 ALA B O 1
ATOM 3784 N N . LEU B 1 205 ? 18.609 -4.082 0.079 1 91.75 205 LEU B N 1
ATOM 3785 C CA . LEU B 1 205 ? 19.656 -3.822 -0.897 1 91.75 205 LEU B CA 1
ATOM 3786 C C . LEU B 1 205 ? 20.844 -4.766 -0.69 1 91.75 205 LEU B C 1
ATOM 3788 O O . LEU B 1 205 ? 21.531 -5.113 -1.645 1 91.75 205 LEU B O 1
ATOM 3792 N N . GLY B 1 206 ? 21.062 -5.156 0.491 1 90.12 206 GLY B N 1
ATOM 3793 C CA . GLY B 1 206 ? 22.172 -6.035 0.82 1 90.12 206 GLY B CA 1
ATOM 3794 C C . GLY B 1 206 ? 22 -7.438 0.259 1 90.12 206 GLY B C 1
ATOM 3795 O O . GLY B 1 206 ? 22.984 -8.164 0.087 1 90.12 206 GLY B O 1
ATOM 3796 N N . VAL B 1 207 ? 20.75 -7.762 -0.019 1 88.44 207 VAL B N 1
ATOM 3797 C CA . VAL B 1 207 ? 20.5 -9.133 -0.456 1 88.44 207 VAL B CA 1
ATOM 3798 C C . VAL B 1 207 ? 20.125 -9.141 -1.936 1 88.44 207 VAL B C 1
ATOM 3800 O O . VAL B 1 207 ? 19.75 -10.188 -2.48 1 88.44 207 VAL B O 1
ATOM 3803 N N . VAL B 1 208 ? 19.969 -8.039 -2.65 1 80.12 208 VAL B N 1
ATOM 3804 C CA . VAL B 1 208 ? 19.469 -7.922 -4.02 1 80.12 208 VAL B CA 1
ATOM 3805 C C . VAL B 1 208 ? 20.453 -8.594 -4.98 1 80.12 208 VAL B C 1
ATOM 3807 O O . VAL B 1 208 ? 20.047 -9.188 -5.98 1 80.12 208 VAL B O 1
ATOM 3810 N N . GLY B 1 209 ? 21.672 -8.695 -4.777 1 74.06 209 GLY B N 1
ATOM 3811 C CA . GLY B 1 209 ? 22.641 -9.312 -5.664 1 74.06 209 GLY B CA 1
ATOM 3812 C C . GLY B 1 209 ? 22.938 -8.477 -6.891 1 74.06 209 GLY B C 1
ATOM 3813 O O . GLY B 1 209 ? 23.312 -7.305 -6.773 1 74.06 209 GLY B O 1
ATOM 3814 N N . ASP B 1 210 ? 22.531 -8.961 -8.156 1 65.5 210 ASP B N 1
ATOM 3815 C CA . ASP B 1 210 ? 23.016 -8.422 -9.422 1 65.5 210 ASP B CA 1
ATOM 3816 C C . ASP B 1 210 ? 22.266 -7.148 -9.797 1 65.5 210 ASP B C 1
ATOM 3818 O O . ASP B 1 210 ? 22.797 -6.309 -10.531 1 65.5 210 ASP B O 1
ATOM 3822 N N . ASP B 1 211 ? 21.156 -6.93 -9.234 1 69.19 211 ASP B N 1
ATOM 3823 C CA . ASP B 1 211 ? 20.328 -5.801 -9.656 1 69.19 211 ASP B CA 1
ATOM 3824 C C . ASP B 1 211 ? 20.5 -4.613 -8.711 1 69.19 211 ASP B C 1
ATOM 3826 O O . ASP B 1 211 ? 19.625 -3.744 -8.633 1 69.19 211 ASP B O 1
ATOM 3830 N N . ILE B 1 212 ? 21.641 -4.523 -8.094 1 77.69 212 ILE B N 1
ATOM 3831 C CA . ILE B 1 212 ? 21.828 -3.531 -7.039 1 77.69 212 ILE B CA 1
ATOM 3832 C C . ILE B 1 212 ? 21.844 -2.131 -7.648 1 77.69 212 ILE B C 1
ATOM 3834 O O . ILE B 1 212 ? 21.375 -1.173 -7.023 1 77.69 212 ILE B O 1
ATOM 3838 N N . MET B 1 213 ? 22.219 -2.059 -8.891 1 72.75 213 MET B N 1
ATOM 3839 C CA . MET B 1 213 ? 22.328 -0.729 -9.484 1 72.75 213 MET B CA 1
ATOM 3840 C C . MET B 1 213 ? 20.953 -0.19 -9.867 1 72.75 213 MET B C 1
ATOM 3842 O O . MET B 1 213 ? 20.719 1.02 -9.82 1 72.75 213 MET B O 1
ATOM 3846 N N . VAL B 1 214 ? 20.141 -1.065 -10.234 1 67.69 214 VAL B N 1
ATOM 3847 C CA . VAL B 1 214 ? 18.781 -0.647 -10.531 1 67.69 214 VAL B CA 1
ATOM 3848 C C . VAL B 1 214 ? 18.109 -0.127 -9.258 1 67.69 214 VAL B C 1
ATOM 3850 O O . VAL B 1 214 ? 17.422 0.903 -9.281 1 67.69 214 VAL B O 1
ATOM 3853 N N . MET B 1 215 ? 18.375 -0.833 -8.172 1 75.62 215 MET B N 1
ATOM 3854 C CA . MET B 1 215 ? 17.781 -0.424 -6.898 1 75.62 215 MET B CA 1
ATOM 3855 C C . MET B 1 215 ? 18.469 0.836 -6.367 1 75.62 215 MET B C 1
ATOM 3857 O O . MET B 1 215 ? 17.828 1.645 -5.688 1 75.62 215 MET B O 1
ATOM 3861 N N . PHE B 1 216 ? 19.719 0.981 -6.805 1 77.38 216 PHE B N 1
ATOM 3862 C CA . PHE B 1 216 ? 20.484 2.17 -6.418 1 77.38 216 PHE B CA 1
ATOM 3863 C C . PHE B 1 216 ? 19.812 3.43 -6.953 1 77.38 216 PHE B C 1
ATOM 3865 O O . PHE B 1 216 ? 19.688 4.426 -6.238 1 77.38 216 PHE B O 1
ATOM 3872 N N . VAL B 1 217 ? 19.359 3.336 -8.125 1 72.19 217 VAL B N 1
ATOM 3873 C CA . VAL B 1 217 ? 18.766 4.516 -8.742 1 72.19 217 VAL B CA 1
ATOM 3874 C C . VAL B 1 217 ? 17.453 4.867 -8.039 1 72.19 217 VAL B C 1
ATOM 3876 O O . VAL B 1 217 ? 17.203 6.031 -7.727 1 72.19 217 VAL B O 1
ATOM 3879 N N . ALA B 1 218 ? 16.703 3.9 -7.758 1 73.75 218 ALA B N 1
ATOM 3880 C CA . ALA B 1 218 ? 15.414 4.121 -7.098 1 73.75 218 ALA B CA 1
ATOM 3881 C C . ALA B 1 218 ? 15.609 4.691 -5.695 1 73.75 218 ALA B C 1
ATOM 3883 O O . ALA B 1 218 ? 14.969 5.684 -5.332 1 73.75 218 ALA B O 1
ATOM 3884 N N . VAL B 1 219 ? 16.516 4.133 -4.98 1 82.06 219 VAL B N 1
ATOM 3885 C CA . VAL B 1 219 ? 16.781 4.535 -3.604 1 82.06 219 VAL B CA 1
ATOM 3886 C C . VAL B 1 219 ? 17.5 5.883 -3.58 1 82.06 219 VAL B C 1
ATOM 3888 O O . VAL B 1 219 ? 17.188 6.738 -2.744 1 82.06 219 VAL B O 1
ATOM 3891 N N . GLY B 1 220 ? 18.359 6.066 -4.559 1 83.94 220 GLY B N 1
ATOM 3892 C CA . GLY B 1 220 ? 19.109 7.312 -4.613 1 83.94 220 GLY B CA 1
ATOM 3893 C C . GLY B 1 220 ? 18.234 8.516 -4.898 1 83.94 220 GLY B C 1
ATOM 3894 O O . GLY B 1 220 ? 18.406 9.578 -4.297 1 83.94 220 GLY B O 1
ATOM 3895 N N . ALA B 1 221 ? 17.328 8.352 -5.75 1 78.25 221 ALA B N 1
ATOM 3896 C CA . ALA B 1 221 ? 16.453 9.461 -6.109 1 78.25 221 ALA B CA 1
ATOM 3897 C C . ALA B 1 221 ? 15.602 9.891 -4.914 1 78.25 221 ALA B C 1
ATOM 3899 O O . ALA B 1 221 ? 15.523 11.078 -4.602 1 78.25 221 ALA B O 1
ATOM 3900 N N . HIS B 1 222 ? 14.984 8.969 -4.266 1 81.75 222 HIS B N 1
ATOM 3901 C CA . HIS B 1 222 ? 14.117 9.359 -3.16 1 81.75 222 HIS B CA 1
ATOM 3902 C C . HIS B 1 222 ? 14.938 9.844 -1.968 1 81.75 222 HIS B C 1
ATOM 3904 O O . HIS B 1 222 ? 14.5 10.734 -1.233 1 81.75 222 HIS B O 1
ATOM 3910 N N . LYS B 1 223 ? 16.156 9.328 -1.751 1 85.5 223 LYS B N 1
ATOM 3911 C CA . LYS B 1 223 ? 17 9.758 -0.641 1 85.5 223 LYS B CA 1
ATOM 3912 C C . LYS B 1 223 ? 17.5 11.18 -0.859 1 85.5 223 LYS B C 1
ATOM 3914 O O . LYS B 1 223 ? 17.672 11.938 0.099 1 85.5 223 LYS B O 1
ATOM 3919 N N . GLY B 1 224 ? 17.734 11.484 -2.109 1 81.75 224 GLY B N 1
ATOM 3920 C CA . GLY B 1 224 ? 18.141 12.844 -2.41 1 81.75 224 GLY B CA 1
ATOM 3921 C C . GLY B 1 224 ? 17.109 13.891 -2.021 1 81.75 224 GLY B C 1
ATOM 3922 O O . GLY B 1 224 ? 17.438 14.875 -1.356 1 81.75 224 GLY B O 1
ATOM 3923 N N . PHE B 1 225 ? 15.938 13.617 -2.355 1 76.94 225 PHE B N 1
ATOM 3924 C CA . PHE B 1 225 ? 14.883 14.57 -2.051 1 76.94 225 PHE B CA 1
ATOM 3925 C C . PHE B 1 225 ? 14.57 14.57 -0.561 1 76.94 225 PHE B C 1
ATOM 3927 O O . PHE B 1 225 ? 14.281 15.625 0.018 1 76.94 225 PHE B O 1
ATOM 3934 N N . ALA B 1 226 ? 14.625 13.375 0.022 1 77.44 226 ALA B N 1
ATOM 3935 C CA . ALA B 1 226 ? 14.391 13.281 1.461 1 77.44 226 ALA B CA 1
ATOM 3936 C C . ALA B 1 226 ? 15.453 14.047 2.242 1 77.44 226 ALA B C 1
ATOM 3938 O O . ALA B 1 226 ? 15.141 14.75 3.209 1 77.44 226 ALA B O 1
ATOM 3939 N N . ALA B 1 227 ? 16.641 13.914 1.801 1 81.19 227 ALA B N 1
ATOM 3940 C CA . ALA B 1 227 ? 17.734 14.625 2.443 1 81.19 227 ALA B CA 1
ATOM 3941 C C . ALA B 1 227 ? 17.578 16.141 2.279 1 81.19 227 ALA B C 1
ATOM 3943 O O . ALA B 1 227 ? 17.812 16.891 3.223 1 81.19 227 ALA B O 1
ATOM 3944 N N . PHE B 1 228 ? 17.141 16.516 1.167 1 76.88 228 PHE B N 1
ATOM 3945 C CA . PHE B 1 228 ? 16.922 17.922 0.882 1 76.88 228 PHE B CA 1
ATOM 3946 C C . PHE B 1 228 ? 15.82 18.5 1.765 1 76.88 228 PHE B C 1
ATOM 3948 O O . PHE B 1 228 ? 15.938 19.609 2.268 1 76.88 228 PHE B O 1
ATOM 3955 N N . ALA B 1 229 ? 14.828 17.703 1.938 1 72.62 229 ALA B N 1
ATOM 3956 C CA . ALA B 1 229 ? 13.695 18.125 2.752 1 72.62 229 ALA B CA 1
ATOM 3957 C C . ALA B 1 229 ? 14.078 18.203 4.227 1 72.62 229 ALA B C 1
ATOM 3959 O O . ALA B 1 229 ? 13.578 19.062 4.957 1 72.62 229 ALA B O 1
ATOM 3960 N N . LEU B 1 230 ? 14.781 17.281 4.73 1 71.94 230 LEU B N 1
ATOM 3961 C CA . LEU B 1 230 ? 15.242 17.281 6.113 1 71.94 230 LEU B CA 1
ATOM 3962 C C . LEU B 1 230 ? 16.141 18.484 6.391 1 71.94 230 LEU B C 1
ATOM 3964 O O . LEU B 1 230 ? 16.047 19.109 7.453 1 71.94 230 LEU B O 1
ATOM 3968 N N . GLY B 1 231 ? 16.703 18.953 5.293 1 65.75 231 GLY B N 1
ATOM 3969 C CA . GLY B 1 231 ? 17.547 20.125 5.434 1 65.75 231 GLY B CA 1
ATOM 3970 C C . GLY B 1 231 ? 18.609 19.969 6.504 1 65.75 231 GLY B C 1
ATOM 3971 O O . GLY B 1 231 ? 18.656 18.953 7.188 1 65.75 231 GLY B O 1
ATOM 3972 N N . ALA B 1 232 ? 19.469 20.953 6.484 1 58.75 232 ALA B N 1
ATOM 3973 C CA . ALA B 1 232 ? 20.641 21 7.352 1 58.75 232 ALA B CA 1
ATOM 3974 C C . ALA B 1 232 ? 20.234 21.125 8.82 1 58.75 232 ALA B C 1
ATOM 3976 O O . ALA B 1 232 ? 20.406 22.188 9.422 1 58.75 232 ALA B O 1
ATOM 3977 N N . ALA B 1 233 ? 19.094 20.406 9.203 1 61.25 233 ALA B N 1
ATOM 3978 C CA . ALA B 1 233 ? 19.016 20.531 10.656 1 61.25 233 ALA B CA 1
ATOM 3979 C C . ALA B 1 233 ? 20.406 20.406 11.281 1 61.25 233 ALA B C 1
ATOM 3981 O O . ALA B 1 233 ? 21.406 20.797 10.688 1 61.25 233 ALA B O 1
ATOM 3982 N N . ALA B 1 234 ? 20.5 19.359 12.188 1 64.69 234 ALA B N 1
ATOM 3983 C CA . ALA B 1 234 ? 21.734 19.078 12.914 1 64.69 234 ALA B CA 1
ATOM 3984 C C . ALA B 1 234 ? 22.609 18.062 12.164 1 64.69 234 ALA B C 1
ATOM 3986 O O . ALA B 1 234 ? 22.094 17.094 11.609 1 64.69 234 ALA B O 1
ATOM 3987 N N . ALA B 1 235 ? 23.828 18.5 11.828 1 73.81 235 ALA B N 1
ATOM 3988 C CA . ALA B 1 235 ? 24.828 17.656 11.18 1 73.81 235 ALA B CA 1
ATOM 3989 C C . ALA B 1 235 ? 24.75 16.219 11.688 1 73.81 235 ALA B C 1
ATOM 3991 O O . ALA B 1 235 ? 24.922 15.273 10.922 1 73.81 235 ALA B O 1
ATOM 3992 N N . LEU B 1 236 ? 24.438 16.094 12.891 1 76.94 236 LEU B N 1
ATOM 3993 C CA . LEU B 1 236 ? 24.344 14.758 13.492 1 76.94 236 LEU B CA 1
ATOM 3994 C C . LEU B 1 236 ? 23.156 13.992 12.945 1 76.94 236 LEU B C 1
ATOM 3996 O O . LEU B 1 236 ? 23.234 12.789 12.688 1 76.94 236 LEU B O 1
ATOM 4000 N N . CYS B 1 237 ? 22.047 14.656 12.75 1 77.44 237 CYS B N 1
ATOM 4001 C CA . CYS B 1 237 ? 20.859 14.016 12.219 1 77.44 237 CYS B CA 1
ATOM 4002 C C . CYS B 1 237 ? 21.078 13.57 10.773 1 77.44 237 CYS B C 1
ATOM 4004 O O . CYS B 1 237 ? 20.656 12.477 10.391 1 77.44 237 CYS B O 1
ATOM 4006 N N . MET B 1 238 ? 21.891 14.398 10.117 1 82.31 238 MET B N 1
ATOM 4007 C CA . MET B 1 238 ? 22.172 14.055 8.727 1 82.31 238 MET B CA 1
ATOM 4008 C C . MET B 1 238 ? 23.109 12.859 8.641 1 82.31 238 MET B C 1
ATOM 4010 O O . MET B 1 238 ? 22.969 12.008 7.758 1 82.31 238 MET B O 1
ATOM 4014 N N . PHE B 1 239 ? 24.031 12.891 9.523 1 84.56 239 PHE B N 1
ATOM 4015 C CA . PHE B 1 239 ? 24.969 11.766 9.547 1 84.56 239 PHE B CA 1
ATOM 4016 C C . PHE B 1 239 ? 24.234 10.469 9.867 1 84.56 239 PHE B C 1
ATOM 4018 O O . PHE B 1 239 ? 24.438 9.453 9.203 1 84.56 239 PHE B O 1
ATOM 4025 N N . CYS B 1 240 ? 23.391 10.477 10.875 1 86.06 240 CYS B N 1
ATOM 4026 C CA . CYS B 1 240 ? 22.625 9.289 11.258 1 86.06 240 CYS B CA 1
ATOM 4027 C C . CYS B 1 240 ? 21.719 8.828 10.125 1 86.06 240 CYS B C 1
ATOM 4029 O O . CYS B 1 240 ? 21.625 7.629 9.844 1 86.06 240 CYS B O 1
ATOM 4031 N N . PHE B 1 241 ? 21.156 9.742 9.5 1 87.38 241 PHE B N 1
ATOM 4032 C CA . PHE B 1 241 ? 20.297 9.453 8.359 1 87.38 241 PHE B CA 1
ATOM 4033 C C . PHE B 1 241 ? 21.109 8.828 7.227 1 87.38 241 PHE B C 1
ATOM 4035 O O . PHE B 1 241 ? 20.672 7.84 6.629 1 87.38 241 PHE B O 1
ATOM 4042 N N . SER B 1 242 ? 22.266 9.328 7 1 88.06 242 SER B N 1
ATOM 4043 C CA . SER B 1 242 ? 23.062 8.922 5.848 1 88.06 242 SER B CA 1
ATOM 4044 C C . SER B 1 242 ? 23.703 7.562 6.074 1 88.06 242 SER B C 1
ATOM 4046 O O . SER B 1 242 ? 23.922 6.809 5.125 1 88.06 242 SER B O 1
ATOM 4048 N N . ILE B 1 243 ? 24 7.207 7.281 1 90.69 243 ILE B N 1
ATOM 4049 C CA . ILE B 1 243 ? 24.75 5.98 7.543 1 90.69 243 ILE B CA 1
ATOM 4050 C C . ILE B 1 243 ? 23.781 4.816 7.738 1 90.69 243 ILE B C 1
ATOM 4052 O O . ILE B 1 243 ? 24.172 3.652 7.703 1 90.69 243 ILE B O 1
ATOM 4056 N N . ALA B 1 244 ? 22.531 5.051 7.992 1 93.19 244 ALA B N 1
ATOM 4057 C CA . ALA B 1 244 ? 21.547 4.023 8.297 1 93.19 244 ALA B CA 1
ATOM 4058 C C . ALA B 1 244 ? 21.422 3.016 7.16 1 93.19 244 ALA B C 1
ATOM 4060 O O . ALA B 1 244 ? 21.438 1.805 7.391 1 93.19 244 ALA B O 1
ATOM 4061 N N . THR B 1 245 ? 21.344 3.5 5.895 1 94.19 245 THR B N 1
ATOM 4062 C CA . THR B 1 245 ? 21.203 2.613 4.746 1 94.19 245 THR B CA 1
ATOM 4063 C C . THR B 1 245 ? 22.453 1.759 4.562 1 94.19 245 THR B C 1
ATOM 4065 O O . THR B 1 245 ? 22.359 0.537 4.426 1 94.19 245 THR B O 1
ATOM 4068 N N . PRO B 1 246 ? 23.656 2.35 4.652 1 92.19 246 PRO B N 1
ATOM 4069 C CA . PRO B 1 246 ? 24.875 1.546 4.574 1 92.19 246 PRO B CA 1
ATOM 4070 C C . PRO B 1 246 ? 24.953 0.476 5.664 1 92.19 246 PRO B C 1
ATOM 4072 O O . PRO B 1 246 ? 25.375 -0.652 5.398 1 92.19 246 PRO B O 1
ATOM 4075 N N . ILE B 1 247 ? 24.578 0.749 6.844 1 93.62 247 ILE B N 1
ATOM 4076 C CA . ILE B 1 247 ? 24.562 -0.231 7.922 1 93.62 247 ILE B CA 1
ATOM 4077 C C . ILE B 1 247 ? 23.625 -1.378 7.562 1 93.62 247 ILE B C 1
ATOM 4079 O O . ILE B 1 247 ? 23.984 -2.551 7.699 1 93.62 247 ILE B O 1
ATOM 4083 N N . GLY B 1 248 ? 22.484 -1.047 7.133 1 95.69 248 GLY B N 1
ATOM 4084 C CA . GLY B 1 248 ? 21.547 -2.068 6.691 1 95.69 248 GLY B CA 1
ATOM 4085 C C . GLY B 1 248 ? 22.094 -2.932 5.57 1 95.69 248 GLY B C 1
ATOM 4086 O O . GLY B 1 248 ? 21.922 -4.152 5.586 1 95.69 248 GLY B O 1
ATOM 4087 N N . MET B 1 249 ? 22.719 -2.273 4.629 1 94 249 MET B N 1
ATOM 4088 C CA . MET B 1 249 ? 23.297 -2.996 3.498 1 94 249 MET B CA 1
ATOM 4089 C C . MET B 1 249 ? 24.328 -4.008 3.973 1 94 249 MET B C 1
ATOM 4091 O O . MET B 1 249 ? 24.359 -5.148 3.506 1 94 249 MET B O 1
ATOM 4095 N N . LEU B 1 250 ? 25.141 -3.602 4.875 1 91.56 250 LEU B N 1
ATOM 4096 C CA . LEU B 1 250 ? 26.188 -4.469 5.387 1 91.56 250 LEU B CA 1
ATOM 4097 C C . LEU B 1 250 ? 25.609 -5.648 6.152 1 91.56 250 LEU B C 1
ATOM 4099 O O . LEU B 1 250 ? 26.047 -6.785 5.984 1 91.56 250 LEU B O 1
ATOM 4103 N N . ILE B 1 251 ? 24.609 -5.398 6.965 1 92.69 251 ILE B N 1
ATOM 4104 C CA . ILE B 1 251 ? 23.953 -6.461 7.723 1 92.69 251 ILE B CA 1
ATOM 4105 C C . ILE B 1 251 ? 23.281 -7.445 6.766 1 92.69 251 ILE B C 1
ATOM 4107 O O . ILE B 1 251 ? 23.438 -8.664 6.91 1 92.69 251 ILE B O 1
ATOM 4111 N N . GLY B 1 252 ? 22.531 -6.906 5.789 1 91.94 252 GLY B N 1
ATOM 4112 C CA . GLY B 1 252 ? 21.875 -7.754 4.809 1 91.94 252 GLY B CA 1
ATOM 4113 C C . GLY B 1 252 ? 22.844 -8.594 3.998 1 91.94 252 GLY B C 1
ATOM 4114 O O . GLY B 1 252 ? 22.625 -9.797 3.809 1 91.94 252 GLY B O 1
ATOM 4115 N N . HIS B 1 253 ? 23.875 -7.977 3.557 1 87.88 253 HIS B N 1
ATOM 4116 C CA . HIS B 1 253 ? 24.875 -8.664 2.756 1 87.88 253 HIS B CA 1
ATOM 4117 C C . HIS B 1 253 ? 25.562 -9.773 3.557 1 87.88 253 HIS B C 1
ATOM 4119 O O . HIS B 1 253 ? 25.75 -10.883 3.051 1 87.88 253 HIS B O 1
ATOM 4125 N N . THR B 1 254 ? 25.906 -9.531 4.754 1 88.06 254 THR B N 1
ATOM 4126 C CA . THR B 1 254 ? 26.547 -10.508 5.617 1 88.06 254 THR B CA 1
ATOM 4127 C C . THR B 1 254 ? 25.609 -11.664 5.934 1 88.06 254 THR B C 1
ATOM 4129 O O . THR B 1 254 ? 26.031 -12.828 5.941 1 88.06 254 THR B O 1
ATOM 4132 N N . ALA B 1 255 ? 24.375 -11.359 6.109 1 85.69 255 ALA B N 1
ATOM 4133 C CA . ALA B 1 255 ? 23.375 -12.391 6.41 1 85.69 255 ALA B CA 1
ATOM 4134 C C . ALA B 1 255 ? 23.141 -13.289 5.199 1 85.69 255 ALA B C 1
ATOM 4136 O O . ALA B 1 255 ? 22.984 -14.5 5.34 1 85.69 255 ALA B O 1
ATOM 4137 N N . ALA B 1 256 ? 23.047 -12.672 4.078 1 80.38 256 ALA B N 1
ATOM 4138 C CA . ALA B 1 256 ? 22.828 -13.438 2.854 1 80.38 256 ALA B CA 1
ATOM 4139 C C . ALA B 1 256 ? 24 -14.359 2.557 1 80.38 256 ALA B C 1
ATOM 4141 O O . ALA B 1 256 ? 23.812 -15.492 2.104 1 80.38 256 ALA B O 1
ATOM 4142 N N . THR B 1 257 ? 25.172 -13.883 2.742 1 78.62 257 THR B N 1
ATOM 4143 C CA . THR B 1 257 ? 26.359 -14.68 2.477 1 78.62 257 THR B CA 1
ATOM 4144 C C . THR B 1 257 ? 26.5 -15.812 3.49 1 78.62 257 THR B C 1
ATOM 4146 O O . THR B 1 257 ? 27 -16.891 3.158 1 78.62 257 THR B O 1
ATOM 4149 N N . ALA B 1 258 ? 25.969 -15.648 4.625 1 80.44 258 ALA B N 1
ATOM 4150 C CA . ALA B 1 258 ? 26.078 -16.641 5.688 1 80.44 258 ALA B CA 1
ATOM 4151 C C . ALA B 1 258 ? 25.047 -17.75 5.508 1 80.44 258 ALA B C 1
ATOM 4153 O O . ALA B 1 258 ? 25.312 -18.922 5.773 1 80.44 258 ALA B O 1
ATOM 4154 N N . GLU B 1 259 ? 23.812 -17.516 5.121 1 77.62 259 GLU B N 1
ATOM 4155 C CA . GLU B 1 259 ? 22.703 -18.453 5.109 1 77.62 259 GLU B CA 1
ATOM 4156 C C . GLU B 1 259 ? 22.594 -19.172 3.764 1 77.62 259 GLU B C 1
ATOM 4158 O O . GLU B 1 259 ? 22 -20.234 3.664 1 77.62 259 GLU B O 1
ATOM 4163 N N . GLY B 1 260 ? 23.203 -18.672 2.818 1 73.81 260 GLY B N 1
ATOM 4164 C CA . GLY B 1 260 ? 23.141 -19.312 1.517 1 73.81 260 GLY B CA 1
ATOM 4165 C C . GLY B 1 260 ? 21.922 -18.922 0.711 1 73.81 260 GLY B C 1
ATOM 4166 O O . GLY B 1 260 ? 21.109 -18.094 1.154 1 73.81 260 GLY B O 1
ATOM 4167 N N . ALA B 1 261 ? 21.656 -19.531 -0.374 1 66.69 261 ALA B N 1
ATOM 4168 C CA . ALA B 1 261 ? 20.688 -19.141 -1.396 1 66.69 261 ALA B CA 1
ATOM 4169 C C . ALA B 1 261 ? 19.266 -19.469 -0.954 1 66.69 261 ALA B C 1
ATOM 4171 O O . ALA B 1 261 ? 18.328 -18.797 -1.364 1 66.69 261 ALA B O 1
ATOM 4172 N N . GLU B 1 262 ? 19.156 -20.375 -0.029 1 74.75 262 GLU B N 1
ATOM 4173 C CA . GLU B 1 262 ? 17.812 -20.812 0.352 1 74.75 262 GLU B CA 1
ATOM 4174 C C . GLU B 1 262 ? 17.328 -20.062 1.594 1 74.75 262 GLU B C 1
ATOM 4176 O O . GLU B 1 262 ? 16.281 -20.391 2.152 1 74.75 262 GLU B O 1
ATOM 4181 N N . SER B 1 263 ? 17.953 -19.125 1.861 1 82.62 263 SER B N 1
ATOM 4182 C CA . SER B 1 263 ? 17.609 -18.375 3.066 1 82.62 263 SER B CA 1
ATOM 4183 C C . SER B 1 263 ? 16.312 -17.578 2.883 1 82.62 263 SER B C 1
ATOM 4185 O O . SER B 1 263 ? 16.078 -17 1.818 1 82.62 263 SER B O 1
ATOM 4187 N N . PRO B 1 264 ? 15.414 -17.609 3.932 1 90.31 264 PRO B N 1
ATOM 4188 C CA . PRO B 1 264 ? 14.188 -16.812 3.861 1 90.31 264 PRO B CA 1
ATOM 4189 C C . PRO B 1 264 ? 14.438 -15.32 4.105 1 90.31 264 PRO B C 1
ATOM 4191 O O . PRO B 1 264 ? 13.508 -14.508 4.035 1 90.31 264 PRO B O 1
ATOM 4194 N N . LEU B 1 265 ? 15.688 -14.984 4.301 1 91.25 265 LEU B N 1
ATOM 4195 C CA . LEU B 1 265 ? 16.016 -13.617 4.691 1 91.25 265 LEU B CA 1
ATOM 4196 C C . LEU B 1 265 ? 15.727 -12.641 3.559 1 91.25 265 LEU B C 1
ATOM 4198 O O . LEU B 1 265 ? 15.141 -11.578 3.785 1 91.25 265 LEU B O 1
ATOM 4202 N N . PRO B 1 266 ? 16.078 -12.984 2.314 1 91.88 266 PRO B N 1
ATOM 4203 C CA . PRO B 1 266 ? 15.734 -12.055 1.231 1 91.88 266 PRO B CA 1
ATOM 4204 C C . PRO B 1 266 ? 14.227 -11.797 1.123 1 91.88 266 PRO B C 1
ATOM 4206 O O . PRO B 1 266 ? 13.812 -10.672 0.845 1 91.88 266 PRO B O 1
ATOM 4209 N N . LEU B 1 267 ? 13.461 -12.828 1.367 1 94.06 267 LEU B N 1
ATOM 4210 C CA . LEU B 1 267 ? 12.016 -12.68 1.375 1 94.06 267 LEU B CA 1
ATOM 4211 C C . LEU B 1 267 ? 11.57 -11.711 2.463 1 94.06 267 LEU B C 1
ATOM 4213 O O . LEU B 1 267 ? 10.805 -10.781 2.197 1 94.06 267 LEU B O 1
ATOM 4217 N N . ALA B 1 268 ? 12.086 -11.906 3.627 1 95.38 268 ALA B N 1
ATOM 4218 C CA . ALA B 1 268 ? 11.688 -11.094 4.777 1 95.38 268 ALA B CA 1
ATOM 4219 C C . ALA B 1 268 ? 12.141 -9.648 4.613 1 95.38 268 ALA B C 1
ATOM 4221 O O . ALA B 1 268 ? 11.367 -8.719 4.848 1 95.38 268 ALA B O 1
ATOM 4222 N N . PHE B 1 269 ? 13.352 -9.469 4.199 1 95.19 269 PHE B N 1
ATOM 4223 C CA . PHE B 1 269 ? 13.906 -8.133 4.086 1 95.19 269 PHE B CA 1
ATOM 4224 C C . PHE B 1 269 ? 13.195 -7.34 2.992 1 95.19 269 PHE B C 1
ATOM 4226 O O . PHE B 1 269 ? 12.867 -6.168 3.182 1 95.19 269 PHE B O 1
ATOM 4233 N N . ASN B 1 270 ? 12.945 -7.945 1.895 1 94.31 270 ASN B N 1
ATOM 4234 C CA . ASN B 1 270 ? 12.234 -7.27 0.814 1 94.31 270 ASN B CA 1
ATOM 4235 C C . ASN B 1 270 ? 10.797 -6.922 1.216 1 94.31 270 ASN B C 1
ATOM 4237 O O . ASN B 1 270 ? 10.305 -5.84 0.896 1 94.31 270 ASN B O 1
ATOM 4241 N N . ALA B 1 271 ? 10.148 -7.84 1.907 1 97.5 271 ALA B N 1
ATOM 4242 C CA . ALA B 1 271 ? 8.766 -7.617 2.326 1 97.5 271 ALA B CA 1
ATOM 4243 C C . ALA B 1 271 ? 8.68 -6.477 3.338 1 97.5 271 ALA B C 1
ATOM 4245 O O . ALA B 1 271 ? 7.82 -5.598 3.217 1 97.5 271 ALA B O 1
ATOM 4246 N N . LEU B 1 272 ? 9.57 -6.504 4.301 1 97.12 272 LEU B N 1
ATOM 4247 C CA . LEU B 1 272 ? 9.586 -5.457 5.316 1 97.12 272 LEU B CA 1
ATOM 4248 C C . LEU B 1 272 ? 9.922 -4.105 4.695 1 97.12 272 LEU B C 1
ATOM 4250 O O . LEU B 1 272 ? 9.289 -3.094 5.02 1 97.12 272 LEU B O 1
ATOM 4254 N N . ALA B 1 273 ? 10.875 -4.129 3.818 1 94.94 273 ALA B N 1
ATOM 4255 C CA . ALA B 1 273 ? 11.234 -2.896 3.119 1 94.94 273 ALA B CA 1
ATOM 4256 C C . ALA B 1 273 ? 10.062 -2.375 2.291 1 94.94 273 ALA B C 1
ATOM 4258 O O . ALA B 1 273 ? 9.789 -1.173 2.285 1 94.94 273 ALA B O 1
ATOM 4259 N N . ALA B 1 274 ? 9.391 -3.254 1.586 1 96.44 274 ALA B N 1
ATOM 4260 C CA . ALA B 1 274 ? 8.234 -2.861 0.782 1 96.44 274 ALA B CA 1
ATOM 4261 C C . ALA B 1 274 ? 7.18 -2.178 1.642 1 96.44 274 ALA B C 1
ATOM 4263 O O . ALA B 1 274 ? 6.613 -1.155 1.245 1 96.44 274 ALA B O 1
ATOM 4264 N N . GLY B 1 275 ? 6.883 -2.721 2.82 1 97.69 275 GLY B N 1
ATOM 4265 C CA . GLY B 1 275 ? 5.906 -2.133 3.725 1 97.69 275 GLY B CA 1
ATOM 4266 C C . GLY B 1 275 ? 6.281 -0.735 4.18 1 97.69 275 GLY B C 1
ATOM 4267 O O . GLY B 1 275 ? 5.438 0.161 4.215 1 97.69 275 GLY B O 1
ATOM 4268 N N . THR B 1 276 ? 7.508 -0.569 4.52 1 95.44 276 THR B N 1
ATOM 4269 C CA . THR B 1 276 ? 7.945 0.749 4.969 1 95.44 276 THR B CA 1
ATOM 4270 C C . THR B 1 276 ? 7.941 1.744 3.812 1 95.44 276 THR B C 1
ATOM 4272 O O . THR B 1 276 ? 7.621 2.92 4 1 95.44 276 THR B O 1
ATOM 4275 N N . PHE B 1 277 ? 8.312 1.252 2.609 1 93.69 277 PHE B N 1
ATOM 4276 C CA . PHE B 1 277 ? 8.258 2.105 1.428 1 93.69 277 PHE B CA 1
ATOM 4277 C C . PHE B 1 277 ? 6.824 2.527 1.137 1 93.69 277 PHE B C 1
ATOM 4279 O O . PHE B 1 277 ? 6.574 3.672 0.752 1 93.69 277 PHE B O 1
ATOM 4286 N N . LEU B 1 278 ? 5.949 1.609 1.304 1 96.44 278 LEU B N 1
ATOM 4287 C CA . LEU B 1 278 ? 4.547 1.931 1.073 1 96.44 278 LEU B CA 1
ATOM 4288 C C . LEU B 1 278 ? 4.055 2.967 2.08 1 96.44 278 LEU B C 1
ATOM 4290 O O . LEU B 1 278 ? 3.34 3.902 1.713 1 96.44 278 LEU B O 1
ATOM 4294 N N . GLN B 1 279 ? 4.383 2.781 3.322 1 95.19 279 GLN B N 1
ATOM 4295 C CA . GLN B 1 279 ? 3.986 3.738 4.352 1 95.19 279 GLN B CA 1
ATOM 4296 C C . GLN B 1 279 ? 4.594 5.113 4.086 1 95.19 279 GLN B C 1
ATOM 4298 O O . GLN B 1 279 ? 3.893 6.125 4.125 1 95.19 279 GLN B O 1
ATOM 4303 N N . MET B 1 280 ? 5.848 5.164 3.801 1 91.44 280 MET B N 1
ATOM 4304 C CA . MET B 1 280 ? 6.539 6.43 3.568 1 91.44 280 MET B CA 1
ATOM 4305 C C . MET B 1 280 ? 6.059 7.082 2.277 1 91.44 280 MET B C 1
ATOM 4307 O O . MET B 1 280 ? 5.859 8.297 2.227 1 91.44 280 MET B O 1
ATOM 4311 N N . GLY B 1 281 ? 5.938 6.289 1.257 1 93.25 281 GLY B N 1
ATOM 4312 C CA . GLY B 1 281 ? 5.574 6.816 -0.049 1 93.25 281 GLY B CA 1
ATOM 4313 C C . GLY B 1 281 ? 4.113 7.219 -0.144 1 93.25 281 GLY B C 1
ATOM 4314 O O . GLY B 1 281 ? 3.801 8.367 -0.48 1 93.25 281 GLY B O 1
ATOM 4315 N N . ALA B 1 282 ? 3.246 6.324 0.196 1 95.5 282 ALA B N 1
ATOM 4316 C CA . ALA B 1 282 ? 1.816 6.543 -0.011 1 95.5 282 ALA B CA 1
ATOM 4317 C C . ALA B 1 282 ? 1.218 7.367 1.124 1 95.5 282 ALA B C 1
ATOM 4319 O O . ALA B 1 282 ? 0.435 8.289 0.883 1 95.5 282 ALA B O 1
ATOM 4320 N N . VAL B 1 283 ? 1.584 7.086 2.326 1 92.75 283 VAL B N 1
ATOM 4321 C CA . VAL B 1 283 ? 0.914 7.711 3.461 1 92.75 283 VAL B CA 1
ATOM 4322 C C . VAL B 1 283 ? 1.634 9.008 3.834 1 92.75 283 VAL B C 1
ATOM 4324 O O . VAL B 1 283 ? 1.044 10.086 3.785 1 92.75 283 VAL B O 1
ATOM 4327 N N . GLU B 1 284 ? 2.826 8.898 4.039 1 88.12 284 GLU B N 1
ATOM 4328 C CA . GLU B 1 284 ? 3.557 10.039 4.582 1 88.12 284 GLU B CA 1
ATOM 4329 C C . GLU B 1 284 ? 3.814 11.094 3.508 1 88.12 284 GLU B C 1
ATOM 4331 O O . GLU B 1 284 ? 3.527 12.273 3.707 1 88.12 284 GLU B O 1
ATOM 4336 N N . VAL B 1 285 ? 4.324 10.664 2.365 1 89.5 285 VAL B N 1
ATOM 4337 C CA . VAL B 1 285 ? 4.766 11.641 1.375 1 89.5 285 VAL B CA 1
ATOM 4338 C C . VAL B 1 285 ? 3.586 12.055 0.492 1 89.5 285 VAL B C 1
ATOM 4340 O O . VAL B 1 285 ? 3.17 13.211 0.499 1 89.5 285 VAL B O 1
ATOM 4343 N N . LEU B 1 286 ? 3.023 11.133 -0.175 1 92.56 286 LEU B N 1
ATOM 4344 C CA . LEU B 1 286 ? 1.937 11.461 -1.091 1 92.56 286 LEU B CA 1
ATOM 4345 C C . LEU B 1 286 ? 0.698 11.914 -0.324 1 92.56 286 LEU B C 1
ATOM 4347 O O . LEU B 1 286 ? 0.023 12.859 -0.73 1 92.56 286 LEU B O 1
ATOM 4351 N N . GLY B 1 287 ? 0.415 11.266 0.76 1 89.31 287 GLY B N 1
ATOM 4352 C CA . GLY B 1 287 ? -0.729 11.656 1.565 1 89.31 287 GLY B CA 1
ATOM 4353 C C . GLY B 1 287 ? -0.626 13.078 2.092 1 89.31 287 GLY B C 1
ATOM 4354 O O . GLY B 1 287 ? -1.592 13.844 2.023 1 89.31 287 GLY B O 1
ATOM 4355 N N . SER B 1 288 ? 0.482 13.406 2.568 1 84.12 288 SER B N 1
ATOM 4356 C CA . SER B 1 288 ? 0.68 14.742 3.129 1 84.12 288 SER B CA 1
ATOM 4357 C C . SER B 1 288 ? 0.673 15.805 2.037 1 84.12 288 SER B C 1
ATOM 4359 O O . SER B 1 288 ? 0.075 16.875 2.205 1 84.12 288 SER B O 1
ATOM 4361 N N . GLU B 1 289 ? 1.314 15.508 0.923 1 84.62 289 GLU B N 1
ATOM 4362 C CA . GLU B 1 289 ? 1.41 16.5 -0.141 1 84.62 289 GLU B CA 1
ATOM 4363 C C . GLU B 1 289 ? 0.077 16.656 -0.866 1 84.62 289 GLU B C 1
ATOM 4365 O O . GLU B 1 289 ? -0.313 17.781 -1.217 1 84.62 289 GLU B O 1
ATOM 4370 N N . MET B 1 290 ? -0.532 15.648 -1.07 1 82.19 290 MET B N 1
ATOM 4371 C CA . MET B 1 290 ? -1.742 15.703 -1.886 1 82.19 290 MET B CA 1
ATOM 4372 C C . MET B 1 290 ? -2.961 16.031 -1.031 1 82.19 290 MET B C 1
ATOM 4374 O O . MET B 1 290 ? -3.863 16.75 -1.479 1 82.19 290 MET B O 1
ATOM 4378 N N . MET B 1 291 ? -2.973 15.562 0.151 1 72.19 291 MET B N 1
ATOM 4379 C CA . MET B 1 291 ? -4.172 15.742 0.965 1 72.19 291 MET B CA 1
ATOM 4380 C C . MET B 1 291 ? -4.047 16.969 1.853 1 72.19 291 MET B C 1
ATOM 4382 O O . MET B 1 291 ? -5.047 17.609 2.178 1 72.19 291 MET B O 1
ATOM 4386 N N . GLU B 1 292 ? -2.814 17.297 2.312 1 64.12 292 GLU B N 1
ATOM 4387 C CA . GLU B 1 292 ? -2.637 18.406 3.254 1 64.12 292 GLU B CA 1
ATOM 4388 C C . GLU B 1 292 ? -1.955 19.594 2.588 1 64.12 292 GLU B C 1
ATOM 4390 O O . GLU B 1 292 ? -2.059 20.719 3.068 1 64.12 292 GLU B O 1
ATOM 4395 N N . GLY B 1 293 ? -1.102 19.375 1.629 1 60.38 293 GLY B N 1
ATOM 4396 C CA . GLY B 1 293 ? -0.233 20.391 1.059 1 60.38 293 GLY B CA 1
ATOM 4397 C C . GLY B 1 293 ? -0.955 21.328 0.11 1 60.38 293 GLY B C 1
ATOM 4398 O O . GLY B 1 293 ? -0.386 21.766 -0.894 1 60.38 293 GLY B O 1
ATOM 4399 N N . HIS B 1 294 ? -2.143 21.891 0.628 1 58.16 294 HIS B N 1
ATOM 4400 C CA . HIS B 1 294 ? -2.965 22.797 -0.174 1 58.16 294 HIS B CA 1
ATOM 4401 C C . HIS B 1 294 ? -2.242 24.109 -0.434 1 58.16 294 HIS B C 1
ATOM 4403 O O . HIS B 1 294 ? -1.663 24.703 0.483 1 58.16 294 HIS B O 1
ATOM 4409 N N . GLY B 1 295 ? -1.803 24.234 -1.675 1 60.84 295 GLY B N 1
ATOM 4410 C CA . GLY B 1 295 ? -1.458 25.594 -2.059 1 60.84 295 GLY B CA 1
ATOM 4411 C C . GLY B 1 295 ? -0.094 25.703 -2.715 1 60.84 295 GLY B C 1
ATOM 4412 O O . GLY B 1 295 ? 0.229 26.719 -3.322 1 60.84 295 GLY B O 1
ATOM 4413 N N . THR B 1 296 ? 0.733 24.703 -2.566 1 67.25 296 THR B N 1
ATOM 4414 C CA . THR B 1 296 ? 2.061 24.906 -3.137 1 67.25 296 THR B CA 1
ATOM 4415 C C . THR B 1 296 ? 2.068 24.578 -4.625 1 67.25 296 THR B C 1
ATOM 4417 O O . THR B 1 296 ? 2.732 25.25 -5.418 1 67.25 296 THR B O 1
ATOM 4420 N N . CYS B 1 297 ? 1.321 23.547 -4.949 1 79.19 297 CYS B N 1
ATOM 4421 C CA . CYS B 1 297 ? 1.211 23.094 -6.332 1 79.19 297 CYS B CA 1
ATOM 4422 C C . CYS B 1 297 ? -0.185 22.562 -6.621 1 79.19 297 CYS B C 1
ATOM 4424 O O . CYS B 1 297 ? -0.844 22.016 -5.73 1 79.19 297 CYS B O 1
ATOM 4426 N N . PRO B 1 298 ? -0.617 22.906 -7.879 1 82.69 298 PRO B N 1
ATOM 4427 C CA . PRO B 1 298 ? -1.923 22.359 -8.25 1 82.69 298 PRO B CA 1
ATOM 4428 C C . PRO B 1 298 ? -1.979 20.828 -8.133 1 82.69 298 PRO B C 1
ATOM 4430 O O . PRO B 1 298 ? -0.968 20.156 -8.336 1 82.69 298 PRO B O 1
ATOM 4433 N N . GLY B 1 299 ? -3.127 20.359 -7.812 1 86.38 299 GLY B N 1
ATOM 4434 C CA . GLY B 1 299 ? -3.344 18.922 -7.617 1 86.38 299 GLY B CA 1
ATOM 4435 C C . GLY B 1 299 ? -2.939 18.094 -8.812 1 86.38 299 GLY B C 1
ATOM 4436 O O . GLY B 1 299 ? -2.357 17.016 -8.664 1 86.38 299 GLY B O 1
ATOM 4437 N N . ILE B 1 300 ? -3.227 18.594 -9.969 1 87.25 300 ILE B N 1
ATOM 4438 C CA . ILE B 1 300 ? -2.936 17.844 -11.18 1 87.25 300 ILE B CA 1
ATOM 4439 C C . ILE B 1 300 ? -1.424 17.719 -11.359 1 87.25 300 ILE B C 1
ATOM 4441 O O . ILE B 1 300 ? -0.931 16.703 -11.859 1 87.25 300 ILE B O 1
ATOM 4445 N N . VAL B 1 301 ? -0.677 18.719 -10.992 1 90.31 301 VAL B N 1
ATOM 4446 C CA . VAL B 1 301 ? 0.778 18.672 -11.094 1 90.31 301 VAL B CA 1
ATOM 4447 C C . VAL B 1 301 ? 1.334 17.641 -10.117 1 90.31 301 VAL B C 1
ATOM 4449 O O . VAL B 1 301 ? 2.225 16.859 -10.469 1 90.31 301 VAL B O 1
ATOM 4452 N N . LYS B 1 302 ? 0.779 17.625 -8.938 1 93.25 302 LYS B N 1
ATOM 4453 C CA . LYS B 1 302 ? 1.186 16.625 -7.945 1 93.25 302 LYS B CA 1
ATOM 4454 C C . LYS B 1 302 ? 0.95 15.211 -8.453 1 93.25 302 LYS B C 1
ATOM 4456 O O . LYS B 1 302 ? 1.816 14.344 -8.32 1 93.25 302 LYS B O 1
ATOM 4461 N N . TYR B 1 303 ? -0.202 15.062 -9.07 1 94.06 303 TYR B N 1
ATOM 4462 C CA . TYR B 1 303 ? -0.553 13.758 -9.617 1 94.06 303 TYR B CA 1
ATOM 4463 C C . TYR B 1 303 ? 0.411 13.352 -10.727 1 94.06 303 TYR B C 1
ATOM 4465 O O . TYR B 1 303 ? 0.887 12.211 -10.758 1 94.06 303 TYR B O 1
ATOM 4473 N N . LEU B 1 304 ? 0.683 14.242 -11.555 1 93.81 304 LEU B N 1
ATOM 4474 C CA . LEU B 1 304 ? 1.544 13.953 -12.695 1 93.81 304 LEU B CA 1
ATOM 4475 C C . LEU B 1 304 ? 2.955 13.594 -12.234 1 93.81 304 LEU B C 1
ATOM 4477 O O . LEU B 1 304 ? 3.559 12.656 -12.75 1 93.81 304 LEU B O 1
ATOM 4481 N N . PHE B 1 305 ? 3.447 14.258 -11.297 1 92.81 305 PHE B N 1
ATOM 4482 C CA . PHE B 1 305 ? 4.797 13.984 -10.812 1 92.81 305 PHE B CA 1
ATOM 4483 C C . PHE B 1 305 ? 4.836 12.68 -10.031 1 92.81 305 PHE B C 1
ATOM 4485 O O . PHE B 1 305 ? 5.824 11.945 -10.086 1 92.81 305 PHE B O 1
ATOM 4492 N N . ALA B 1 306 ? 3.801 12.414 -9.25 1 95.69 306 ALA B N 1
ATOM 4493 C CA . ALA B 1 306 ? 3.705 11.125 -8.57 1 95.69 306 ALA B CA 1
ATOM 4494 C C . ALA B 1 306 ? 3.697 9.977 -9.578 1 95.69 306 ALA B C 1
ATOM 4496 O O . ALA B 1 306 ? 4.402 8.984 -9.398 1 95.69 306 ALA B O 1
ATOM 4497 N N . MET B 1 307 ? 2.93 10.234 -10.672 1 95.88 307 MET B N 1
ATOM 4498 C CA . MET B 1 307 ? 2.83 9.211 -11.703 1 95.88 307 MET B CA 1
ATOM 4499 C C . MET B 1 307 ? 4.148 9.062 -12.453 1 95.88 307 MET B C 1
ATOM 4501 O O . MET B 1 307 ? 4.512 7.965 -12.875 1 95.88 307 MET B O 1
ATOM 4505 N N . MET B 1 308 ? 4.84 10.125 -12.641 1 92.62 308 MET B N 1
ATOM 4506 C CA . MET B 1 308 ? 6.145 10.078 -13.297 1 92.62 308 MET B CA 1
ATOM 4507 C C . MET B 1 308 ? 7.141 9.273 -12.461 1 92.62 308 MET B C 1
ATOM 4509 O O . MET B 1 308 ? 7.863 8.43 -12.992 1 92.62 308 MET B O 1
ATOM 4513 N N . GLY B 1 309 ? 7.215 9.578 -11.195 1 91.81 309 GLY B N 1
ATOM 4514 C CA . GLY B 1 309 ? 8.055 8.781 -10.312 1 91.81 309 GLY B CA 1
ATOM 4515 C C . GLY B 1 309 ? 7.715 7.305 -10.344 1 91.81 309 GLY B C 1
ATOM 4516 O O . GLY B 1 309 ? 8.609 6.461 -10.461 1 91.81 309 GLY B O 1
ATOM 4517 N N . PHE B 1 310 ? 6.449 7.012 -10.305 1 94.69 310 PHE B N 1
ATOM 4518 C CA . PHE B 1 310 ? 5.98 5.633 -10.367 1 94.69 310 PHE B CA 1
ATOM 4519 C C . PHE B 1 310 ? 6.383 4.984 -11.68 1 94.69 310 PHE B C 1
ATOM 4521 O O . PHE B 1 310 ? 6.793 3.82 -11.711 1 94.69 310 PHE B O 1
ATOM 4528 N N . ALA B 1 311 ? 6.23 5.699 -12.734 1 91.94 311 ALA B N 1
ATOM 4529 C CA . ALA B 1 311 ? 6.512 5.188 -14.078 1 91.94 311 ALA B CA 1
ATOM 4530 C C . ALA B 1 311 ? 7.969 4.758 -14.203 1 91.94 311 ALA B C 1
ATOM 4532 O O . ALA B 1 311 ? 8.281 3.799 -14.914 1 91.94 311 ALA B O 1
ATOM 4533 N N . VAL B 1 312 ? 8.859 5.422 -13.57 1 85.06 312 VAL B N 1
ATOM 4534 C CA . VAL B 1 312 ? 10.266 5.055 -13.594 1 85.06 312 VAL B CA 1
ATOM 4535 C C . VAL B 1 312 ? 10.438 3.627 -13.078 1 85.06 312 VAL B C 1
ATOM 4537 O O . VAL B 1 312 ? 11.102 2.803 -13.719 1 85.06 312 VAL B O 1
ATOM 4540 N N . MET B 1 313 ? 9.789 3.291 -11.984 1 87.88 313 MET B N 1
ATOM 4541 C CA . MET B 1 313 ? 9.906 1.962 -11.391 1 87.88 313 MET B CA 1
ATOM 4542 C C . MET B 1 313 ? 9.18 0.922 -12.234 1 87.88 313 MET B C 1
ATOM 4544 O O . MET B 1 313 ? 9.633 -0.218 -12.352 1 87.88 313 MET B O 1
ATOM 4548 N N . ALA B 1 314 ? 8.023 1.35 -12.781 1 89.5 314 ALA B N 1
ATOM 4549 C CA . ALA B 1 314 ? 7.262 0.437 -13.633 1 89.5 314 ALA B CA 1
ATOM 4550 C C . ALA B 1 314 ? 8.078 0.029 -14.859 1 89.5 314 ALA B C 1
ATOM 4552 O O . ALA B 1 314 ? 8.031 -1.128 -15.281 1 89.5 314 ALA B O 1
ATOM 4553 N N . VAL B 1 315 ? 8.797 0.944 -15.32 1 83.56 315 VAL B N 1
ATOM 4554 C CA . VAL B 1 315 ? 9.625 0.675 -16.5 1 83.56 315 VAL B CA 1
ATOM 4555 C C . VAL B 1 315 ? 10.844 -0.149 -16.094 1 83.56 315 VAL B C 1
ATOM 4557 O O . VAL B 1 315 ? 11.242 -1.071 -16.812 1 83.56 315 VAL B O 1
ATOM 4560 N N . LEU B 1 316 ? 11.438 0.144 -15.016 1 79.19 316 LEU B N 1
ATOM 4561 C CA . LEU B 1 316 ? 12.594 -0.603 -14.539 1 79.19 316 LEU B CA 1
ATOM 4562 C C . LEU B 1 316 ? 12.234 -2.066 -14.297 1 79.19 316 LEU B C 1
ATOM 4564 O O . LEU B 1 316 ? 13.078 -2.951 -14.453 1 79.19 316 LEU B O 1
ATOM 4568 N N . ALA B 1 317 ? 10.992 -2.314 -13.945 1 81.94 317 ALA B N 1
ATOM 4569 C CA . ALA B 1 317 ? 10.523 -3.676 -13.688 1 81.94 317 ALA B CA 1
ATOM 4570 C C . ALA B 1 317 ? 10.555 -4.516 -14.961 1 81.94 317 ALA B C 1
ATOM 4572 O O . ALA B 1 317 ? 10.508 -5.746 -14.898 1 81.94 317 ALA B O 1
ATOM 4573 N N . LEU B 1 318 ? 10.656 -3.902 -16.125 1 75.38 318 LEU B N 1
ATOM 4574 C CA . LEU B 1 318 ? 10.766 -4.621 -17.391 1 75.38 318 LEU B CA 1
ATOM 4575 C C . LEU B 1 318 ? 12.156 -5.215 -17.562 1 75.38 318 LEU B C 1
ATOM 4577 O O . LEU B 1 318 ? 12.352 -6.145 -18.344 1 75.38 318 LEU B O 1
ATOM 4581 N N . TYR B 1 319 ? 13.086 -4.664 -16.781 1 65 319 TYR B N 1
ATOM 4582 C CA . TYR B 1 319 ? 14.469 -5.082 -16.969 1 65 319 TYR B CA 1
ATOM 4583 C C . TYR B 1 319 ? 14.945 -5.934 -15.797 1 65 319 TYR B C 1
ATOM 4585 O O . TYR B 1 319 ? 16.125 -6.301 -15.727 1 65 319 TYR B O 1
ATOM 4593 N N . CYS B 1 320 ? 14.07 -6.09 -14.812 1 60.59 320 CYS B N 1
ATOM 4594 C CA . CYS B 1 320 ? 14.414 -6.957 -13.695 1 60.59 320 CYS B CA 1
ATOM 4595 C C . CYS B 1 320 ? 13.758 -8.328 -13.844 1 60.59 320 CYS B C 1
ATOM 4597 O O . CYS B 1 320 ? 12.695 -8.445 -14.453 1 60.59 320 CYS B O 1
#

Secondary structure (DSSP, 8-state):
-HHHHHHHIIIIIHHHHHHHHHHHHHHHHHHHTT--HHHHHHHHHHHHHHHHHHHTTHHHHS---HHHHHHHHHHHHHHHHHIIIIIIHHHHHHHHHHHHHHHHHHHHHH-SSGGGSS-SS------HHHHHHHHHHHHHHHHHHHHHHTTTTS--S-------------------TTHHHHHHHHHHHHHHHHHHHHHHHHHHHHT-GGGHHHHHHHHHHHHHHHHHHH-SS-HHHHHHHHHHHHHHHHHHHHHHHHH-TT-SHHHHHHHHHHHHHHIIIIIIIIIIIIII-TTTS-HHHHHHHHHHHHHHHHHHTT--/-HHHHHHHIIIIIHHHHHHHHHHHHHHHHHHHTT--HHHHHHHHHHHHHHHHHHHTTHHHHS---HHHHHHHHHHHHHHHHHIIIIIIHHHHHHHHHHHHHHHHHHHHHH-SSSTTSS-SS------HHHHHHHHHHHHHHHHHHHHHHTTTTS--S-------------------TTHHHHHHHHHHHHHHHHHHHHHHHHHHHHT-GGGHHHHHHHHHHHHHHHHHHH-SS-HHHHHHHHHHHHHHHHHHHHHHHHH-TT-SHHHHHHHHHHHHHHIIIIIIIIIIIIII-TTTS-HHHHHHHHHHHHHHHHHHTT--

Sequence (640 aa):
MGRVLKRFLKEHAAYAAAGVAATARGIGEAASGEESEDQSFYVAMALLFALAFIGGFLPMILQKNDAILCVGDCFSGGLLVGAALMHMLPESAELNEMLAGEEEEEDEDMDAHGRALHGEGEEETYPWSFLLCSVALISLMAIETAASGTCCSTADKEPAKSHVPHHHSLGGLETTGKGGKSGAVAAIAAFTAFIIHCVLEGLALGVVGDDIMVMFVAVGAHKGFAAFALGAAAALCMFCFSIATPIGMLIGHTAATAEGAESPLPLAFNALAAGTFLQMGAVEVLGSEMMEGHGTCPGIVKYLFAMMGFAVMAVLALYCMGRVLKRFLKEHAAYAAAGVAATARGIGEAASGEESEDQSFYVAMALLFALAFIGGFLPMILQKNDAILCVGDCFSGGLLVGAALMHMLPESAELNEMLAGEEEEEDEDMDAHGRALHGEGEEETYPWSFLLCSVALISLMAIETAASGTCCSTADKEPAKSHVPHHHSLGGLETTGKGGKSGAVAAIAAFTAFIIHCVLEGLALGVVGDDIMVMFVAVGAHKGFAAFALGAAAALCMFCFSIATPIGMLIGHTAATAEGAESPLPLAFNALAAGTFLQMGAVEVLGSEMMEGHGTCPGIVKYLFAMMGFAVMAVLALYC

Radius of gyration: 25.13 Å; Cα contacts (8 Å, |Δi|>4): 933; chains: 2; bounding box: 66×82×65 Å

Organism: Emiliania huxleyi (strain CCMP1516) (NCBI:txid280463)

pLDDT: mean 72.69, std 21.62, range [23.31, 98.31]